Protein AF-A0A229T535-F1 (afdb_monomer_lite)

Radius of gyration: 26.12 Å; chains: 1; bounding box: 68×72×71 Å

pLDDT: mean 76.33, std 17.35, range [24.41, 96.81]

Sequence (521 aa):
MTQSADQSTEATRTDPVIQQTFRTLVSTPAFFALAHFDYGVGASFPPAKGAGPVAFRVVRGTLEFTAEGVVTKTPAGSRTAQDIPAGQTFTVTADDQLVVPGDVVHSARTAGDGPARILGLALFAGEPAQQFPPGITFEPLTLGPVTALPAAPATASVRRFTLAAGRHRTSEDAGGPRILHVESGTLTAKLRSGTGTVTRAADPLGRSDPLTAGQPAELSAGDGVLLQAGGVVEVEGDGATVLDAAVGGRSGRQADNVALVLGYADDVSGDAPGQLAARYFADSYLLHDAVWGEEVGLTGVAGLAKAGSTRFSGWSARIDDQAAQDDLVATRWALTFVHQGKEVGIPGITITRVREGKMAEGWEAPDVNELLRQTGAASAPGELDADGGDDVTATAGRFVYDLWSAGDLTVVDTLFAPDYTNHTPLAGQRPGRDGVRQFVARWRTAFPDVNVSVDLLVVDRGRAVVRWTSRGTHRGGLLGIPPSGRYLTLSGITVLAVRAGAIVESWQQWDIRPLLATGSH

Structure (mmCIF, N/CA/C/O backbone):
data_AF-A0A229T535-F1
#
_entry.id   AF-A0A229T535-F1
#
loop_
_atom_site.group_PDB
_atom_site.id
_atom_site.type_symbol
_atom_site.label_atom_id
_atom_site.label_alt_id
_atom_site.label_comp_id
_atom_site.label_asym_id
_atom_site.label_entity_id
_atom_site.label_seq_id
_atom_site.pdbx_PDB_ins_code
_atom_site.Cartn_x
_atom_site.Cartn_y
_atom_site.Cartn_z
_atom_site.occupancy
_atom_site.B_iso_or_equiv
_atom_site.auth_seq_id
_atom_site.auth_comp_id
_atom_site.auth_asym_id
_atom_site.auth_atom_id
_atom_site.pdbx_PDB_model_num
ATOM 1 N N . MET A 1 1 ? 8.897 -43.246 -5.581 1.00 30.52 1 MET A N 1
ATOM 2 C CA . MET A 1 1 ? 8.285 -42.989 -4.261 1.00 30.52 1 MET A CA 1
ATOM 3 C C . MET A 1 1 ? 8.280 -41.488 -4.043 1.00 30.52 1 MET A C 1
ATOM 5 O O . MET A 1 1 ? 9.315 -40.882 -4.271 1.00 30.52 1 MET A O 1
ATOM 9 N N . THR A 1 2 ? 7.109 -40.939 -3.709 1.00 28.81 2 THR A N 1
ATOM 10 C CA . THR A 1 2 ? 6.890 -39.597 -3.129 1.00 28.81 2 THR A CA 1
ATOM 11 C C . THR A 1 2 ? 7.662 -38.409 -3.725 1.00 28.81 2 THR A C 1
ATOM 13 O O . THR A 1 2 ? 8.668 -37.956 -3.190 1.00 28.81 2 THR A O 1
ATOM 16 N N . GLN A 1 3 ? 7.063 -37.795 -4.753 1.00 24.41 3 GLN A N 1
ATOM 17 C CA . GLN A 1 3 ? 6.972 -36.329 -4.777 1.00 24.41 3 GLN A CA 1
ATOM 18 C C . GLN A 1 3 ? 6.258 -35.874 -3.493 1.00 24.41 3 GLN A C 1
ATOM 20 O O . GLN A 1 3 ? 5.196 -36.416 -3.177 1.00 24.41 3 GLN A O 1
ATOM 25 N N . SER A 1 4 ? 6.785 -34.879 -2.780 1.00 26.08 4 SER A N 1
ATOM 26 C CA . SER A 1 4 ? 5.962 -34.059 -1.887 1.00 26.08 4 SER A CA 1
ATOM 27 C C . SER A 1 4 ? 5.341 -32.950 -2.730 1.00 26.08 4 SER A C 1
ATOM 29 O O . SER A 1 4 ? 6.039 -32.023 -3.140 1.00 26.08 4 SER A O 1
ATOM 31 N N . ALA A 1 5 ? 4.053 -33.081 -3.043 1.00 26.31 5 ALA A N 1
ATOM 32 C CA . ALA A 1 5 ? 3.311 -32.012 -3.694 1.00 26.31 5 ALA A CA 1
ATOM 33 C C . ALA A 1 5 ? 3.193 -30.826 -2.728 1.00 26.31 5 ALA A C 1
ATOM 35 O O . ALA A 1 5 ? 2.732 -31.003 -1.600 1.00 26.31 5 ALA A O 1
ATOM 36 N N . ASP A 1 6 ? 3.603 -29.646 -3.182 1.00 27.30 6 ASP A N 1
ATOM 37 C CA . ASP A 1 6 ? 3.345 -28.389 -2.490 1.00 27.30 6 ASP A CA 1
ATOM 38 C C . ASP A 1 6 ? 1.837 -28.106 -2.559 1.00 27.30 6 ASP A C 1
ATOM 40 O O . ASP A 1 6 ? 1.279 -27.920 -3.645 1.00 27.30 6 ASP A O 1
ATOM 44 N N . GLN A 1 7 ? 1.145 -28.212 -1.422 1.00 26.33 7 GLN A N 1
ATOM 45 C CA . GLN A 1 7 ? -0.311 -28.110 -1.375 1.00 26.33 7 GLN A CA 1
ATOM 46 C C . GLN A 1 7 ? -0.772 -26.732 -0.895 1.00 26.33 7 GLN A C 1
ATOM 48 O O . GLN A 1 7 ? -0.869 -26.461 0.299 1.00 26.33 7 GLN A O 1
ATOM 53 N N . SER A 1 8 ? -1.297 -25.983 -1.866 1.00 28.72 8 SER A N 1
ATOM 54 C CA . SER A 1 8 ? -2.437 -25.059 -1.762 1.00 28.72 8 SER A CA 1
ATOM 55 C C . SER A 1 8 ? -2.262 -23.683 -1.100 1.00 28.72 8 SER A C 1
ATOM 57 O O . SER A 1 8 ? -2.466 -23.506 0.099 1.00 28.72 8 SER A O 1
ATOM 59 N N . THR A 1 9 ? -2.137 -22.676 -1.969 1.00 37.41 9 THR A N 1
ATOM 60 C CA . THR A 1 9 ? -2.392 -21.247 -1.715 1.00 37.41 9 THR A CA 1
ATOM 61 C C . THR A 1 9 ? -3.496 -20.724 -2.653 1.00 37.41 9 THR A C 1
ATOM 63 O O . THR A 1 9 ? -3.265 -19.899 -3.525 1.00 37.41 9 THR A O 1
ATOM 66 N N . GLU A 1 10 ? -4.728 -21.211 -2.471 1.00 35.06 10 GLU A N 1
ATOM 67 C CA . GLU A 1 10 ? -5.957 -20.705 -3.118 1.00 35.06 10 GLU A CA 1
ATOM 68 C C . GLU A 1 10 ? -7.148 -20.888 -2.147 1.00 35.06 10 GLU A C 1
ATOM 70 O O . GLU A 1 10 ? -7.299 -21.963 -1.560 1.00 35.06 10 GLU A O 1
ATOM 75 N N . ALA A 1 11 ? -8.035 -19.914 -1.912 1.00 33.34 11 ALA A N 1
ATOM 76 C CA . ALA A 1 11 ? -8.028 -18.510 -2.327 1.00 33.34 11 ALA A CA 1
ATOM 77 C C . ALA A 1 11 ? -8.489 -17.624 -1.154 1.00 33.34 11 ALA A C 1
ATOM 79 O O . ALA A 1 11 ? -9.610 -17.759 -0.663 1.00 33.34 11 ALA A O 1
ATOM 80 N N . THR A 1 12 ? -7.626 -16.707 -0.713 1.00 44.31 12 THR A N 1
ATOM 81 C CA . THR A 1 12 ? -7.917 -15.758 0.372 1.00 44.31 12 THR A CA 1
ATOM 82 C C . THR A 1 12 ? -8.429 -14.458 -0.236 1.00 44.31 12 THR A C 1
ATOM 84 O O . THR A 1 12 ? -7.637 -13.552 -0.494 1.00 44.31 12 THR A O 1
ATOM 87 N N . ARG A 1 13 ? -9.744 -14.343 -0.474 1.00 43.00 13 ARG A N 1
ATOM 88 C CA . ARG A 1 13 ? -10.327 -13.072 -0.938 1.00 43.00 13 ARG A CA 1
ATOM 89 C C . ARG A 1 13 ? -9.991 -11.983 0.079 1.00 43.00 13 ARG A C 1
ATOM 91 O O . ARG A 1 13 ? -10.455 -12.070 1.213 1.00 43.00 13 ARG A O 1
ATOM 98 N N . THR A 1 14 ? -9.195 -10.994 -0.326 1.00 45.06 14 THR A N 1
ATOM 99 C CA . THR A 1 14 ? -8.738 -9.909 0.548 1.00 45.06 14 THR A CA 1
ATOM 100 C C . THR A 1 14 ? -9.264 -8.572 0.034 1.00 45.06 14 THR A C 1
ATOM 102 O O . THR A 1 14 ? -8.675 -7.966 -0.857 1.00 45.06 14 THR A O 1
ATOM 105 N N . ASP A 1 15 ? -10.364 -8.090 0.611 1.00 49.81 15 ASP A N 1
ATOM 106 C CA . ASP A 1 15 ? -10.938 -6.792 0.252 1.00 49.81 15 ASP A CA 1
ATOM 107 C C . ASP A 1 15 ? -10.268 -5.690 1.111 1.00 49.81 15 ASP A C 1
ATOM 109 O O . ASP A 1 15 ? -10.336 -5.753 2.347 1.00 49.81 15 ASP A O 1
ATOM 113 N N . PRO A 1 16 ? -9.612 -4.667 0.523 1.00 54.41 16 PRO A N 1
ATOM 114 C CA . PRO A 1 16 ? -9.074 -3.546 1.289 1.00 54.41 16 PRO A CA 1
ATOM 115 C C . PRO A 1 16 ? -10.218 -2.716 1.886 1.00 54.41 16 PRO A C 1
ATOM 117 O O . PRO A 1 16 ? -11.175 -2.337 1.205 1.00 54.41 16 PRO A O 1
ATOM 120 N N . VAL A 1 17 ? -10.119 -2.429 3.184 1.00 59.28 17 VAL A N 1
ATOM 121 C CA . VAL A 1 17 ? -11.136 -1.693 3.942 1.00 59.28 17 VAL A CA 1
ATOM 122 C C . VAL A 1 17 ? -10.667 -0.273 4.242 1.00 59.28 17 VAL A C 1
ATOM 124 O O . VAL A 1 17 ? -11.423 0.664 4.004 1.00 59.28 17 VAL A O 1
ATOM 127 N N . ILE A 1 18 ? -9.419 -0.114 4.691 1.00 69.25 18 ILE A N 1
ATOM 128 C CA . ILE A 1 18 ? -8.726 1.168 4.890 1.00 69.25 18 ILE A CA 1
ATOM 129 C C . ILE A 1 18 ? -7.273 0.998 4.427 1.00 69.25 18 ILE A C 1
ATOM 131 O O . ILE A 1 18 ? -6.662 -0.030 4.718 1.00 69.25 18 ILE A O 1
ATOM 135 N N . GLN A 1 19 ? -6.696 1.990 3.749 1.00 67.75 19 GLN A N 1
ATOM 136 C CA . GLN A 1 19 ? -5.248 2.066 3.511 1.00 67.75 19 GLN A CA 1
ATOM 137 C C . GLN A 1 19 ? -4.822 3.534 3.466 1.00 67.75 19 GLN A C 1
ATOM 139 O O . GLN A 1 19 ? -5.180 4.247 2.538 1.00 67.75 19 GLN A O 1
ATOM 144 N N . GLN A 1 20 ? -4.110 3.995 4.494 1.00 66.81 20 GLN A N 1
ATOM 145 C CA . GLN A 1 20 ? -3.863 5.415 4.745 1.00 66.81 20 GLN A CA 1
ATOM 146 C C . GLN A 1 20 ? -2.521 5.655 5.443 1.00 66.81 20 GLN A C 1
ATOM 148 O O . GLN A 1 20 ? -2.068 4.824 6.226 1.00 66.81 20 GLN A O 1
ATOM 153 N N . THR A 1 21 ? -1.898 6.814 5.219 1.00 69.69 21 THR A N 1
ATOM 154 C CA . THR A 1 21 ? -0.594 7.148 5.818 1.00 69.69 21 THR A CA 1
ATOM 155 C C . THR A 1 21 ? -0.729 8.156 6.956 1.00 69.69 21 THR A C 1
ATOM 157 O O . THR A 1 21 ? -1.101 9.309 6.749 1.00 69.69 21 THR A O 1
ATOM 160 N N . PHE A 1 22 ? -0.338 7.751 8.162 1.00 73.44 22 PHE A N 1
ATOM 161 C CA . PHE A 1 22 ? -0.140 8.642 9.298 1.00 73.44 22 PHE A CA 1
ATOM 162 C C . PHE A 1 22 ? 1.233 9.321 9.194 1.00 73.44 22 PHE A C 1
ATOM 164 O O . PHE A 1 22 ? 2.276 8.677 9.321 1.00 73.44 22 PHE A O 1
ATOM 171 N N . ARG A 1 23 ? 1.233 10.642 8.967 1.00 71.50 23 ARG A N 1
ATOM 172 C CA . ARG A 1 23 ? 2.452 11.478 8.935 1.00 71.50 23 ARG A CA 1
ATOM 173 C C . ARG A 1 23 ? 2.985 11.817 10.332 1.00 71.50 23 ARG A C 1
ATOM 175 O O . ARG A 1 23 ? 4.162 12.128 10.474 1.00 71.50 23 ARG A O 1
ATOM 182 N N . THR A 1 24 ? 2.134 11.736 11.352 1.00 75.38 24 THR A N 1
ATOM 183 C CA . THR A 1 24 ? 2.462 11.920 12.771 1.00 75.38 24 THR A CA 1
ATOM 184 C C . THR A 1 24 ? 1.787 10.822 13.593 1.00 75.38 24 THR A C 1
ATOM 186 O O . THR A 1 24 ? 0.734 10.310 13.214 1.00 75.38 24 THR A O 1
ATOM 189 N N . LEU A 1 25 ? 2.403 10.441 14.712 1.00 81.69 25 LEU A N 1
ATOM 190 C CA . LEU A 1 25 ? 1.907 9.420 15.638 1.00 81.69 25 LEU A CA 1
ATOM 191 C C . LEU A 1 25 ? 1.935 9.964 17.072 1.00 81.69 25 LEU A C 1
ATOM 193 O O . LEU A 1 25 ? 2.677 10.898 17.375 1.00 81.69 25 LEU A O 1
ATOM 197 N N . VAL A 1 26 ? 1.131 9.371 17.955 1.00 84.62 26 VAL A N 1
ATOM 198 C CA . VAL A 1 26 ? 1.205 9.629 19.402 1.00 84.62 26 VAL A CA 1
ATOM 199 C C . VAL A 1 26 ? 2.475 9.020 20.005 1.00 84.62 26 VAL A C 1
ATOM 201 O O . VAL A 1 26 ? 3.033 8.062 19.473 1.00 84.62 26 VAL A O 1
ATOM 204 N N . SER A 1 27 ? 2.928 9.559 21.137 1.00 83.75 27 SER A N 1
ATOM 205 C CA . SER A 1 27 ? 3.996 8.955 21.941 1.00 83.75 27 SER A CA 1
ATOM 206 C C . SER A 1 27 ? 3.553 7.629 22.564 1.00 83.75 27 SER A C 1
ATOM 208 O O . SER A 1 27 ? 2.393 7.486 22.940 1.00 83.75 27 SER A O 1
ATOM 210 N N . THR A 1 28 ? 4.487 6.697 22.748 1.00 82.75 28 THR A N 1
ATOM 211 C CA . THR A 1 28 ? 4.262 5.439 23.476 1.00 82.75 28 THR A CA 1
ATOM 212 C C . THR A 1 28 ? 4.407 5.614 25.000 1.00 82.75 28 THR A C 1
ATOM 214 O O . THR A 1 28 ? 5.223 6.432 25.431 1.00 82.75 28 THR A O 1
ATOM 217 N N . PRO A 1 29 ? 3.701 4.824 25.836 1.00 84.94 29 PRO A N 1
ATOM 218 C CA . PRO A 1 29 ? 2.694 3.829 25.462 1.00 84.94 29 PRO A CA 1
ATOM 219 C C . PRO A 1 29 ? 1.444 4.491 24.875 1.00 84.94 29 PRO A C 1
ATOM 221 O O . PRO A 1 29 ? 1.099 5.613 25.231 1.00 84.94 29 PRO A O 1
ATOM 224 N N . ALA A 1 30 ? 0.787 3.781 23.969 1.00 90.88 30 ALA A N 1
ATOM 225 C CA . ALA A 1 30 ? -0.413 4.239 23.283 1.00 90.88 30 ALA A CA 1
ATOM 226 C C . ALA A 1 30 ? -1.523 3.185 23.407 1.00 90.88 30 ALA A C 1
ATOM 228 O O . ALA A 1 30 ? -1.327 2.119 23.990 1.00 90.88 30 ALA A O 1
ATOM 229 N N . PHE A 1 31 ? -2.688 3.470 22.845 1.00 91.56 31 PHE A N 1
ATOM 230 C CA . PHE A 1 31 ? -3.805 2.542 22.724 1.00 91.56 31 PHE A CA 1
ATOM 231 C C . PHE A 1 31 ? -4.159 2.393 21.248 1.00 91.56 31 PHE A C 1
ATOM 233 O O . PHE A 1 31 ? -4.287 3.395 20.545 1.00 91.56 31 PHE A O 1
ATOM 240 N N . PHE A 1 32 ? -4.302 1.160 20.774 1.00 93.00 32 PHE A N 1
ATOM 241 C CA . PHE A 1 32 ? -4.680 0.858 19.396 1.00 93.00 32 PHE A CA 1
ATOM 242 C C . PHE A 1 32 ? -6.095 0.294 19.386 1.00 93.00 32 PHE A C 1
ATOM 244 O O . PHE A 1 32 ? -6.394 -0.612 20.164 1.00 93.00 32 PHE A O 1
ATOM 251 N N . ALA A 1 33 ? -6.971 0.855 18.552 1.00 92.38 33 ALA A N 1
ATOM 252 C CA . ALA A 1 33 ? -8.387 0.515 18.546 1.00 92.38 33 ALA A CA 1
ATOM 253 C C . ALA A 1 33 ? -8.951 0.394 17.129 1.00 92.38 33 ALA A C 1
ATOM 255 O O . ALA A 1 33 ? -8.820 1.313 16.319 1.00 92.38 33 ALA A O 1
ATOM 256 N N . LEU A 1 34 ? -9.639 -0.719 16.877 1.00 93.69 34 LEU A N 1
ATOM 257 C CA . LEU A 1 34 ? -10.534 -0.928 15.746 1.00 93.69 34 LEU A CA 1
ATOM 258 C C . LEU A 1 34 ? -11.974 -0.943 16.284 1.00 93.69 34 LEU A C 1
ATOM 260 O O . LEU A 1 34 ? -12.295 -1.719 17.187 1.00 93.69 34 LEU A O 1
ATOM 264 N N . ALA A 1 35 ? -12.838 -0.076 15.760 1.00 93.06 35 ALA A N 1
ATOM 265 C CA . ALA A 1 35 ? -14.200 0.090 16.267 1.00 93.06 35 ALA A CA 1
ATOM 266 C C . ALA A 1 35 ? -15.161 0.632 15.207 1.00 93.06 35 ALA A C 1
ATOM 268 O O . ALA A 1 35 ? -14.760 1.365 14.300 1.00 93.06 35 ALA A O 1
ATOM 269 N N . HIS A 1 36 ? -16.447 0.338 15.364 1.00 93.75 36 HIS A N 1
ATOM 270 C CA . HIS A 1 36 ? -17.497 1.044 14.645 1.00 93.75 36 HIS A CA 1
ATOM 271 C C . HIS A 1 36 ? -18.005 2.247 15.446 1.00 93.75 36 HIS A C 1
ATOM 273 O O . HIS A 1 36 ? -18.045 2.227 16.676 1.00 93.75 36 HIS A O 1
ATOM 279 N N . PHE A 1 37 ? -18.438 3.285 14.734 1.00 93.69 37 PHE A N 1
ATOM 280 C CA . PHE A 1 37 ? -19.237 4.365 15.305 1.00 93.69 37 PHE A CA 1
ATOM 281 C C . PHE A 1 37 ? -20.507 4.519 14.474 1.00 93.69 37 PHE A C 1
ATOM 283 O O . PHE A 1 37 ? -20.425 4.785 13.271 1.00 93.69 37 PHE A O 1
ATOM 290 N N . ASP A 1 38 ? -21.668 4.386 15.109 1.00 95.56 38 ASP A N 1
ATOM 291 C CA . ASP A 1 38 ? -22.961 4.696 14.499 1.00 95.56 38 ASP A CA 1
ATOM 292 C C . ASP A 1 38 ? -23.423 6.084 14.930 1.00 95.56 38 ASP A C 1
ATOM 294 O O . ASP A 1 38 ? -23.377 6.442 16.105 1.00 95.56 38 ASP A O 1
ATOM 298 N N . TYR A 1 39 ? -23.892 6.845 13.949 1.00 96.62 39 TYR A N 1
ATOM 299 C CA . TYR A 1 39 ? -24.456 8.175 14.089 1.00 96.62 39 TYR A CA 1
ATOM 300 C C . TYR A 1 39 ? -25.943 8.093 13.728 1.00 96.62 39 TYR A C 1
ATOM 302 O O . TYR A 1 39 ? -26.305 7.826 12.578 1.00 96.62 39 TYR A O 1
ATOM 310 N N . GLY A 1 40 ? -26.815 8.312 14.710 1.00 96.62 40 GLY A N 1
ATOM 311 C CA . GLY A 1 40 ? -28.258 8.442 14.509 1.00 96.62 40 GLY A CA 1
ATOM 312 C C . GLY A 1 40 ? -28.624 9.683 13.689 1.00 96.62 40 GLY A C 1
ATOM 313 O O . GLY A 1 40 ? -27.820 10.596 13.528 1.00 96.62 40 GLY A O 1
ATOM 314 N N . VAL A 1 41 ? -29.855 9.739 13.176 1.00 95.00 41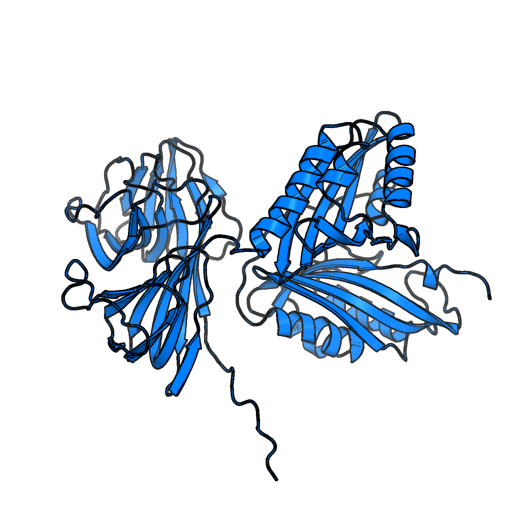 VAL A N 1
ATOM 315 C CA . VAL A 1 41 ? -30.328 10.883 12.374 1.00 95.00 41 VAL A CA 1
ATOM 316 C C . VAL A 1 41 ? -30.251 12.176 13.194 1.00 95.00 41 VAL A C 1
ATOM 318 O O . VAL A 1 41 ? -30.826 12.267 14.277 1.00 95.00 41 VAL A O 1
ATOM 321 N N . GLY A 1 42 ? -29.534 13.172 12.675 1.00 92.75 42 GLY A N 1
ATOM 322 C CA . GLY A 1 42 ? -29.286 14.451 13.345 1.00 92.75 42 GLY A CA 1
ATOM 323 C C . GLY A 1 42 ? -28.165 14.426 14.391 1.00 92.75 42 GLY A C 1
ATOM 324 O O . GLY A 1 42 ? -27.910 15.461 15.007 1.00 92.75 42 GLY A O 1
ATOM 325 N N . ALA A 1 43 ? -27.486 13.292 14.599 1.00 95.88 43 ALA A N 1
ATOM 326 C CA . ALA A 1 43 ? -26.377 13.194 15.542 1.00 95.88 43 ALA A CA 1
ATOM 327 C C . ALA A 1 43 ? -25.186 14.055 15.096 1.00 95.88 43 ALA A C 1
ATOM 329 O O . ALA A 1 43 ? -24.874 14.159 13.904 1.00 95.88 43 ALA A O 1
ATOM 330 N N . SER A 1 44 ? -24.512 14.663 16.074 1.00 94.44 44 SER A N 1
ATOM 331 C CA . SER A 1 44 ? -23.387 15.571 15.856 1.00 94.44 44 SER A CA 1
ATOM 332 C C . SER A 1 44 ? -22.295 15.337 16.895 1.00 94.44 44 SER A C 1
ATOM 334 O O . SER A 1 44 ? -22.539 15.389 18.102 1.00 94.44 44 SER A O 1
ATOM 336 N N . PHE A 1 45 ? -21.086 15.093 16.407 1.00 92.50 45 PHE A N 1
ATOM 337 C CA . PHE A 1 45 ? -19.851 15.127 17.164 1.00 92.50 45 PHE A CA 1
ATOM 338 C C . PHE A 1 45 ? -19.333 16.576 17.157 1.00 92.50 45 PHE A C 1
ATOM 340 O O . PHE A 1 45 ? -19.042 17.108 16.079 1.00 92.50 45 PHE A O 1
ATOM 347 N N . PRO A 1 46 ? -19.265 17.251 18.320 1.00 93.19 46 PRO A N 1
ATOM 348 C CA . PRO A 1 46 ? -18.871 18.654 18.393 1.00 93.19 46 PRO A CA 1
ATOM 349 C C . PRO A 1 46 ? -17.383 18.833 18.046 1.00 93.19 46 PRO A C 1
ATOM 351 O O . PRO A 1 46 ? -16.633 17.859 18.109 1.00 93.19 46 PRO A O 1
ATOM 354 N N . PRO A 1 47 ? -16.932 20.064 17.731 1.00 93.25 47 PRO A N 1
ATOM 355 C CA . PRO A 1 47 ? -15.516 20.356 17.530 1.00 93.25 47 PRO A CA 1
ATOM 356 C C . PRO A 1 47 ? -14.677 19.899 18.725 1.00 93.25 47 PRO A C 1
ATOM 358 O O . PRO A 1 47 ? -14.797 20.439 19.827 1.00 93.25 47 PRO A O 1
ATOM 361 N N . ALA A 1 48 ? -13.835 18.893 18.507 1.00 87.38 48 ALA A N 1
ATOM 362 C CA . ALA A 1 48 ? -12.930 18.363 19.513 1.00 87.38 48 ALA A CA 1
ATOM 363 C C . ALA A 1 48 ? -11.582 18.004 18.887 1.00 87.38 48 ALA A C 1
ATOM 365 O O . ALA A 1 48 ? -11.491 17.598 17.727 1.00 87.38 48 ALA A O 1
ATOM 366 N N . LYS A 1 49 ? -10.519 18.142 19.679 1.00 83.94 49 LYS A N 1
ATOM 367 C CA . LYS A 1 49 ? -9.198 17.620 19.331 1.00 83.94 49 LYS A CA 1
ATOM 368 C C . LYS A 1 49 ? -9.197 16.104 19.534 1.00 83.94 49 LYS A C 1
ATOM 370 O O . LYS A 1 49 ? -9.647 15.634 20.578 1.00 83.94 49 LYS A O 1
ATOM 375 N N . GLY A 1 50 ? -8.686 15.352 18.561 1.00 73.56 50 GLY A N 1
ATOM 376 C CA . GLY A 1 50 ? -8.510 13.906 18.706 1.00 73.56 50 GLY A CA 1
ATOM 377 C C . GLY A 1 50 ? -7.557 13.545 19.855 1.00 73.56 50 GLY A C 1
ATOM 378 O O . GLY A 1 50 ? -6.671 14.317 20.217 1.00 73.56 50 GLY A O 1
ATOM 379 N N . ALA A 1 51 ? -7.704 12.340 20.413 1.00 75.31 51 ALA A N 1
ATOM 380 C CA . ALA A 1 51 ? -6.737 11.780 21.370 1.00 75.31 51 ALA A CA 1
ATOM 381 C C . ALA A 1 51 ? -5.492 11.162 20.684 1.00 75.31 51 ALA A C 1
ATOM 383 O O . ALA A 1 51 ? -4.625 10.593 21.351 1.00 75.31 51 ALA A O 1
ATOM 384 N N . GLY A 1 52 ? -5.422 11.268 19.355 1.00 85.12 52 GLY A N 1
ATOM 385 C CA . GLY A 1 52 ? -4.376 10.778 18.462 1.00 85.12 52 GLY A CA 1
ATOM 386 C C . GLY A 1 52 ? -4.934 10.575 17.040 1.00 85.12 52 GLY A C 1
ATOM 387 O O . GLY A 1 52 ? -6.100 10.910 16.807 1.00 85.12 52 GLY A O 1
ATOM 388 N N . PRO A 1 53 ? -4.115 10.138 16.064 1.00 88.75 53 PRO A N 1
ATOM 389 C CA . PRO A 1 53 ? -4.526 10.064 14.665 1.00 88.75 53 PRO A CA 1
ATOM 390 C C . PRO A 1 53 ? -5.564 8.961 14.428 1.00 88.75 53 PRO A C 1
ATOM 392 O O . PRO A 1 53 ? -5.502 7.877 15.017 1.00 88.75 53 PRO A O 1
ATOM 395 N N . VAL A 1 54 ? -6.501 9.241 13.522 1.00 91.00 54 VAL A N 1
ATOM 396 C CA . VAL A 1 54 ? -7.598 8.339 13.151 1.00 91.00 54 VAL A CA 1
ATOM 397 C C . VAL A 1 54 ? -7.645 8.193 11.634 1.00 91.00 54 VAL A C 1
ATOM 399 O O . VAL A 1 54 ? -7.590 9.187 10.913 1.00 91.00 54 VAL A O 1
ATOM 402 N N . ALA A 1 55 ? -7.794 6.962 11.151 1.00 90.00 55 ALA A N 1
ATOM 403 C CA . ALA A 1 55 ? -8.240 6.671 9.794 1.00 90.00 55 ALA A CA 1
ATOM 404 C C . ALA A 1 55 ? -9.595 5.959 9.869 1.00 90.00 55 ALA A C 1
ATOM 406 O O . ALA A 1 55 ? -9.746 5.019 10.646 1.00 90.00 55 ALA A O 1
ATOM 407 N N . PHE A 1 56 ? -10.584 6.363 9.076 1.00 92.75 56 PHE A N 1
ATOM 408 C CA . PHE A 1 56 ? -11.871 5.664 9.021 1.00 92.75 56 PHE A CA 1
ATOM 409 C C . PHE A 1 56 ? -12.393 5.512 7.596 1.00 92.75 56 PHE A C 1
ATOM 411 O O . PHE A 1 56 ? -12.069 6.318 6.729 1.00 92.75 56 PHE A O 1
ATOM 418 N N . ARG A 1 57 ? -13.239 4.499 7.375 1.00 92.75 57 ARG A N 1
ATOM 419 C CA . ARG A 1 57 ? -14.091 4.350 6.183 1.00 92.75 57 ARG A CA 1
ATOM 420 C C . ARG A 1 57 ? -15.550 4.522 6.573 1.00 92.75 57 ARG A C 1
ATOM 422 O O . ARG A 1 57 ? -15.986 3.970 7.585 1.00 92.75 57 ARG A O 1
ATOM 429 N N . VAL A 1 58 ? -16.326 5.230 5.759 1.00 93.69 58 VAL A N 1
ATOM 430 C CA . VAL A 1 58 ? -17.785 5.261 5.911 1.00 93.69 58 VAL A CA 1
ATOM 431 C C . VAL A 1 58 ? -18.366 3.945 5.399 1.00 93.69 58 VAL A C 1
ATOM 433 O O . VAL A 1 58 ? -18.234 3.609 4.229 1.00 93.69 58 VAL A O 1
ATOM 436 N N . VAL A 1 59 ? -19.017 3.188 6.278 1.00 93.25 59 VAL A N 1
ATOM 437 C CA . VAL A 1 59 ? -19.663 1.905 5.950 1.00 93.25 59 VAL A CA 1
ATOM 438 C C . VAL A 1 59 ? -21.025 2.138 5.295 1.00 93.25 59 VAL A C 1
ATOM 440 O O . VAL A 1 59 ? -21.424 1.397 4.402 1.00 93.25 59 VAL A O 1
ATOM 443 N N . ARG A 1 60 ? -21.762 3.161 5.746 1.00 94.56 60 ARG A N 1
ATOM 444 C CA . ARG A 1 60 ? -23.071 3.558 5.198 1.00 94.56 60 ARG A CA 1
ATOM 445 C C . ARG A 1 60 ? -23.429 4.987 5.598 1.00 94.56 60 ARG A C 1
ATOM 447 O O . ARG A 1 60 ? -22.973 5.467 6.636 1.00 94.56 60 ARG A O 1
ATOM 454 N N . GLY A 1 61 ? -24.333 5.599 4.838 1.00 94.56 61 GLY A N 1
ATOM 455 C CA . GLY A 1 61 ? -24.834 6.949 5.098 1.00 94.56 61 GLY A CA 1
ATOM 456 C C . GLY A 1 61 ? -23.833 8.038 4.718 1.00 94.56 61 GLY A C 1
ATOM 457 O O . GLY A 1 61 ? -22.909 7.802 3.935 1.00 94.56 61 GLY A O 1
ATOM 458 N N . THR A 1 62 ? -24.050 9.232 5.267 1.00 95.62 62 THR A N 1
ATOM 459 C CA . THR A 1 62 ? -23.320 10.444 4.889 1.00 95.62 62 THR A CA 1
ATOM 460 C C . THR A 1 62 ? -23.046 11.315 6.111 1.00 95.62 62 THR A C 1
ATOM 462 O O . THR A 1 62 ? -23.940 11.544 6.929 1.00 95.62 62 THR A O 1
ATOM 465 N N . LEU A 1 63 ? -21.825 11.839 6.210 1.00 96.75 63 LEU A N 1
ATOM 466 C CA . LEU A 1 63 ? -21.410 12.815 7.213 1.00 96.75 63 LEU A CA 1
ATOM 467 C C . LEU A 1 63 ? -21.031 14.146 6.543 1.00 96.75 63 LEU A C 1
ATOM 469 O O . LEU A 1 63 ? -20.355 14.159 5.518 1.00 96.75 63 LEU A O 1
ATOM 473 N N . GLU A 1 64 ? -21.432 15.267 7.134 1.00 96.81 64 GLU A N 1
ATOM 474 C CA . GLU A 1 64 ? -20.751 16.556 6.965 1.00 96.81 64 GLU A CA 1
ATOM 475 C C . GLU A 1 64 ? -19.605 16.611 7.976 1.00 96.81 64 GLU A C 1
ATOM 477 O O . GLU A 1 64 ? -19.820 16.355 9.162 1.00 96.81 64 GLU A O 1
ATOM 482 N N . PHE A 1 65 ? -18.402 16.935 7.510 1.00 96.50 65 PHE A N 1
ATOM 483 C CA . PHE A 1 65 ? -17.179 16.979 8.303 1.00 96.50 65 PHE A CA 1
ATOM 484 C C . PHE A 1 65 ? -16.509 18.349 8.168 1.00 96.50 65 PHE A C 1
ATOM 486 O O . PHE A 1 65 ? -16.463 18.912 7.072 1.00 96.50 65 PHE A O 1
ATOM 493 N N . THR A 1 66 ? -15.965 18.868 9.267 1.00 96.19 66 THR A N 1
ATOM 494 C CA . THR A 1 66 ? -15.220 20.135 9.307 1.00 96.19 66 THR A CA 1
ATOM 495 C C . THR A 1 66 ? -13.966 19.945 10.154 1.00 96.19 66 THR A C 1
ATOM 497 O O . THR A 1 66 ? -14.035 19.344 11.224 1.00 96.19 66 THR A O 1
ATOM 500 N N . ALA A 1 67 ? -12.824 20.469 9.705 1.00 95.19 67 ALA A N 1
ATOM 501 C CA . ALA A 1 67 ? -11.551 20.384 10.424 1.00 95.19 67 ALA A CA 1
ATOM 502 C C . ALA A 1 67 ? -10.828 21.737 10.466 1.00 95.19 67 ALA A C 1
ATOM 504 O O . ALA A 1 67 ? -10.839 22.478 9.487 1.00 95.19 67 ALA A O 1
ATOM 505 N N . GLU A 1 68 ? -10.157 22.049 11.574 1.00 95.00 68 GLU A N 1
ATOM 506 C CA . GLU A 1 68 ? -9.335 23.265 11.739 1.00 95.00 68 GLU A CA 1
ATOM 507 C C . GLU A 1 68 ? -7.896 23.098 11.207 1.00 95.00 68 GLU A C 1
ATOM 509 O O . GLU A 1 68 ? -7.093 24.026 11.257 1.00 95.00 68 GLU A O 1
ATOM 514 N N . GLY A 1 69 ? -7.571 21.922 10.669 1.00 90.06 69 GLY A N 1
ATOM 515 C CA . GLY A 1 69 ? -6.296 21.589 10.036 1.00 90.06 69 GLY A CA 1
ATOM 516 C C . GLY A 1 69 ? -6.509 20.802 8.744 1.00 90.06 69 GLY A C 1
ATOM 517 O O . GLY A 1 69 ? -7.643 20.494 8.380 1.00 90.06 69 GLY A O 1
ATOM 518 N N . VAL A 1 70 ? -5.418 20.481 8.046 1.00 87.50 70 VAL A N 1
ATOM 519 C CA . VAL A 1 70 ? -5.481 19.653 6.832 1.00 87.50 70 VAL A CA 1
ATOM 520 C C . VAL A 1 70 ? -5.854 18.218 7.208 1.00 87.50 70 VAL A C 1
ATOM 522 O O . VAL A 1 70 ? -5.259 17.633 8.114 1.00 87.50 70 VAL A O 1
ATOM 525 N N . VAL A 1 71 ? -6.828 17.654 6.497 1.00 91.00 71 VAL A N 1
ATOM 526 C CA . VAL A 1 71 ? -7.254 16.251 6.615 1.00 91.00 71 VAL A CA 1
ATOM 527 C C . VAL A 1 71 ? -7.246 15.608 5.236 1.00 91.00 71 VAL A C 1
ATOM 529 O O . VAL A 1 71 ? -7.588 16.261 4.254 1.00 91.00 71 VAL A O 1
ATOM 532 N N . THR A 1 72 ? -6.873 14.336 5.141 1.00 87.00 72 THR A N 1
ATOM 533 C CA . THR A 1 72 ? -6.732 13.667 3.841 1.00 87.00 72 THR A CA 1
ATOM 534 C C . THR A 1 72 ? -7.939 12.767 3.587 1.00 87.00 72 THR A C 1
ATOM 536 O O . THR A 1 72 ? -8.173 11.817 4.333 1.00 87.00 72 THR A O 1
ATOM 539 N N . LYS A 1 73 ? -8.717 13.051 2.537 1.00 89.06 73 LYS A N 1
ATOM 540 C CA . LYS A 1 73 ? -9.888 12.268 2.116 1.00 89.06 73 LYS A CA 1
ATOM 541 C C . LYS A 1 73 ? -9.559 11.426 0.883 1.00 89.06 73 LYS A C 1
ATOM 543 O O . LYS A 1 73 ? -9.170 11.979 -0.139 1.00 89.06 73 LYS A O 1
ATOM 548 N N . THR A 1 74 ? -9.825 10.125 0.908 1.00 81.50 74 THR A N 1
ATOM 549 C CA . THR A 1 74 ? -9.824 9.281 -0.302 1.00 81.50 74 THR A CA 1
ATOM 550 C C . THR A 1 74 ? -11.272 8.967 -0.685 1.00 81.50 74 THR A C 1
ATOM 552 O O . THR A 1 74 ? -11.937 8.250 0.062 1.00 81.50 74 THR A O 1
ATOM 555 N N . PRO A 1 75 ? -11.805 9.506 -1.800 1.00 85.12 75 PRO A N 1
ATOM 556 C 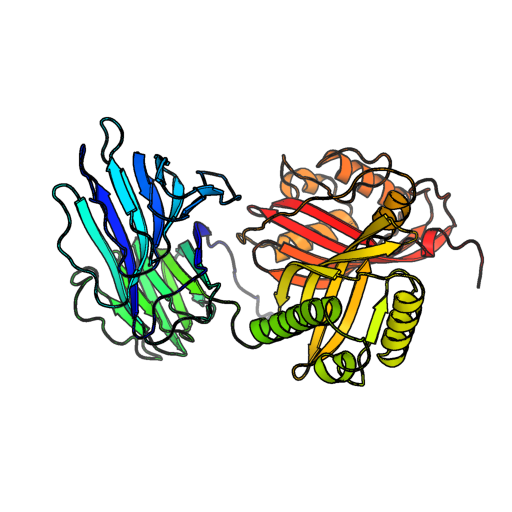CA . PRO A 1 75 ? -13.177 9.224 -2.218 1.00 85.12 75 PRO A CA 1
ATOM 557 C C . PRO A 1 75 ? -13.439 7.742 -2.526 1.00 85.12 75 PRO A C 1
ATOM 559 O O . PRO A 1 75 ? -12.529 7.015 -2.922 1.00 85.12 75 PRO A O 1
ATOM 562 N N . ALA A 1 76 ? -14.695 7.312 -2.420 1.00 82.12 76 ALA A N 1
ATOM 563 C CA . ALA A 1 76 ? -15.147 5.973 -2.784 1.00 82.12 76 ALA A CA 1
ATOM 564 C C . ALA A 1 76 ? -14.684 5.572 -4.199 1.00 82.12 76 ALA A C 1
ATOM 566 O O . ALA A 1 76 ? -14.962 6.258 -5.184 1.00 82.12 76 ALA A O 1
ATOM 567 N N . GLY A 1 77 ? -13.953 4.459 -4.304 1.00 70.38 77 GLY A N 1
ATOM 568 C CA . GLY A 1 77 ? -13.381 3.973 -5.568 1.00 70.38 77 GLY A CA 1
ATOM 569 C C . GLY A 1 77 ? -12.185 4.775 -6.109 1.00 70.38 77 GLY A C 1
ATOM 570 O O . GLY A 1 77 ? -11.603 4.365 -7.113 1.00 70.38 77 GLY A O 1
ATOM 571 N N . SER A 1 78 ? -11.785 5.872 -5.457 1.00 62.97 78 SER A N 1
ATOM 572 C CA . SER A 1 78 ? -10.546 6.599 -5.752 1.00 62.97 78 SER A CA 1
ATOM 573 C C . SER A 1 78 ? -9.344 5.920 -5.095 1.00 62.97 78 SER A C 1
ATOM 575 O O . SER A 1 78 ? -9.448 5.361 -4.005 1.00 62.97 78 SER A O 1
ATOM 577 N N . ARG A 1 79 ? -8.182 6.033 -5.744 1.00 50.34 79 ARG A N 1
ATOM 578 C CA . ARG A 1 79 ? -6.865 5.735 -5.153 1.00 50.34 79 ARG A CA 1
ATOM 579 C C . ARG A 1 79 ? -6.159 6.995 -4.671 1.00 50.34 79 ARG A C 1
ATOM 581 O O . ARG A 1 79 ? -5.487 6.981 -3.648 1.00 50.34 79 ARG A O 1
ATOM 588 N N . THR A 1 80 ? -6.373 8.104 -5.375 1.00 53.50 80 THR A N 1
ATOM 589 C CA . THR A 1 80 ? -5.811 9.402 -5.020 1.00 53.50 80 THR A CA 1
ATOM 590 C C . THR A 1 80 ? -6.494 9.927 -3.765 1.00 53.50 80 THR A C 1
ATOM 592 O O . THR A 1 80 ? -7.707 10.177 -3.751 1.00 53.50 80 THR A O 1
ATOM 595 N N . ALA A 1 81 ? -5.693 10.081 -2.719 1.00 68.75 81 ALA A N 1
ATOM 596 C CA . ALA A 1 81 ? -6.053 10.778 -1.501 1.00 68.75 81 ALA A CA 1
ATOM 597 C C . ALA A 1 81 ? -5.933 12.297 -1.737 1.00 68.75 81 ALA A C 1
ATOM 599 O O . ALA A 1 81 ? -5.018 12.760 -2.414 1.00 68.75 81 ALA A O 1
ATOM 600 N N . GLN A 1 82 ? -6.884 13.072 -1.226 1.00 81.31 82 GLN A N 1
ATOM 601 C CA . GLN A 1 82 ? -7.014 14.509 -1.452 1.00 81.31 82 GLN A CA 1
ATOM 602 C C . GLN A 1 82 ? -6.890 15.234 -0.117 1.00 81.31 82 GLN A C 1
ATOM 604 O O . GLN A 1 82 ? -7.695 15.008 0.788 1.00 81.31 82 GLN A O 1
ATOM 609 N N . ASP A 1 83 ? -5.903 16.115 0.007 1.00 86.06 83 ASP A N 1
ATOM 610 C CA . ASP A 1 83 ? -5.785 16.986 1.173 1.00 86.06 83 ASP A CA 1
ATOM 611 C C . ASP A 1 83 ? -6.875 18.064 1.121 1.00 86.06 83 ASP A C 1
ATOM 613 O O . ASP A 1 83 ? -6.903 18.914 0.229 1.00 86.06 83 ASP A O 1
ATOM 617 N N . ILE A 1 84 ? -7.785 18.020 2.092 1.00 91.00 84 ILE A N 1
ATOM 618 C CA . ILE A 1 84 ? -8.824 19.022 2.295 1.00 91.00 84 ILE A CA 1
ATOM 619 C C . ILE A 1 84 ? -8.250 20.130 3.192 1.00 91.00 84 ILE A C 1
ATOM 621 O O . ILE A 1 84 ? -7.824 19.839 4.316 1.00 91.00 84 ILE A O 1
ATOM 625 N N . PRO A 1 85 ? -8.219 21.398 2.736 1.00 90.44 85 PRO A N 1
ATOM 626 C CA . PRO A 1 85 ? -7.691 22.502 3.529 1.00 90.44 85 PRO A CA 1
ATOM 627 C C . PRO A 1 85 ? -8.478 22.772 4.816 1.00 90.44 85 PRO A C 1
ATOM 629 O O . PRO A 1 85 ? -9.695 22.586 4.884 1.00 90.44 85 PRO A O 1
ATOM 632 N N . ALA A 1 86 ? -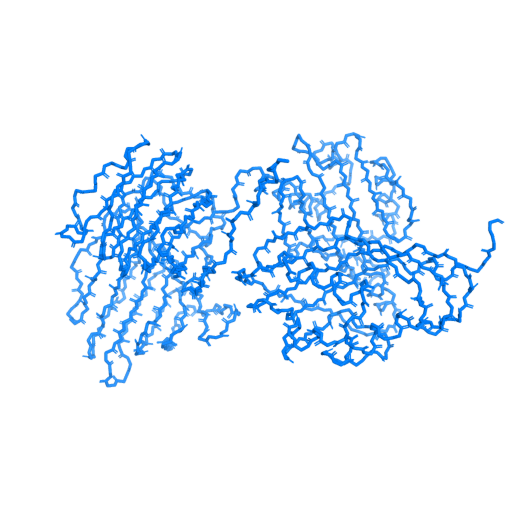7.772 23.315 5.809 1.00 93.69 86 ALA A N 1
ATOM 633 C CA . ALA A 1 86 ? -8.343 23.771 7.071 1.00 93.69 86 ALA A CA 1
ATOM 634 C C . ALA A 1 86 ? -9.529 24.740 6.882 1.00 93.69 86 ALA A C 1
ATOM 636 O O . ALA A 1 86 ? -9.535 25.587 5.987 1.00 93.69 86 ALA A O 1
ATOM 637 N N . GLY A 1 87 ? -10.519 24.637 7.767 1.00 90.94 87 GLY A N 1
ATOM 638 C CA . GLY A 1 87 ? -11.713 25.482 7.811 1.00 90.94 87 GLY A CA 1
ATOM 639 C C . GLY A 1 87 ? -12.802 25.121 6.796 1.00 90.94 87 GLY A C 1
ATOM 640 O O . GLY A 1 87 ? -13.878 25.719 6.832 1.00 90.94 87 GLY A O 1
ATOM 641 N N . GLN A 1 88 ? -12.571 24.155 5.902 1.00 92.00 88 GLN A N 1
ATOM 642 C CA . GLN A 1 88 ? -13.586 23.712 4.948 1.00 92.00 88 GLN A CA 1
ATOM 643 C C . GLN A 1 88 ? -14.553 22.707 5.583 1.00 92.00 88 GLN A C 1
ATOM 645 O O . GLN A 1 88 ? -14.149 21.795 6.302 1.00 92.00 88 GLN A O 1
ATOM 650 N N . THR A 1 89 ? -15.843 22.867 5.280 1.00 95.06 89 THR A N 1
ATOM 651 C CA . THR A 1 89 ? -16.864 21.841 5.535 1.00 95.06 89 THR A CA 1
ATOM 652 C C . THR A 1 89 ? -17.092 21.058 4.252 1.00 95.06 89 THR A C 1
ATOM 654 O O . THR A 1 89 ? -17.312 21.656 3.199 1.00 95.06 89 THR A O 1
ATOM 657 N N . PHE A 1 90 ? -17.035 19.735 4.334 1.00 95.50 90 PHE A N 1
ATOM 658 C CA . PHE A 1 90 ? -17.141 18.842 3.186 1.00 95.50 90 PHE A CA 1
ATOM 659 C C . PHE A 1 90 ? -17.916 17.573 3.542 1.00 95.50 90 PHE A C 1
ATOM 661 O O . PHE A 1 90 ? -18.073 17.214 4.707 1.00 95.50 90 PHE A O 1
ATOM 668 N N . THR A 1 91 ? -18.422 16.888 2.522 1.00 95.44 91 THR A N 1
ATOM 669 C CA . THR A 1 91 ? -19.225 15.676 2.696 1.00 95.44 91 THR A CA 1
ATOM 670 C C . THR A 1 91 ? -18.359 14.420 2.586 1.00 95.44 91 THR A C 1
ATOM 672 O O . THR A 1 91 ? -17.485 14.332 1.718 1.00 95.44 91 THR A O 1
ATOM 675 N N . VAL A 1 92 ? -18.631 13.432 3.437 1.00 94.50 92 VAL A N 1
ATOM 676 C CA . VAL A 1 92 ? -18.010 12.103 3.457 1.00 94.50 92 VAL A CA 1
ATOM 677 C C . VAL A 1 92 ? -19.131 11.064 3.340 1.00 94.50 92 VAL A C 1
ATOM 679 O O . VAL A 1 92 ? -19.978 10.950 4.226 1.00 94.50 92 VAL A O 1
ATOM 682 N N . THR A 1 93 ? -19.194 10.367 2.211 1.00 94.25 93 THR A N 1
ATOM 683 C CA . THR A 1 93 ? -20.224 9.380 1.842 1.00 94.25 93 THR A CA 1
ATOM 684 C C . THR A 1 93 ? -19.721 7.949 2.008 1.00 94.25 93 THR A C 1
ATOM 686 O O . THR A 1 93 ? -18.523 7.736 2.163 1.00 94.25 93 THR A O 1
ATOM 689 N N . ALA A 1 94 ? -20.622 6.962 1.951 1.00 92.56 94 ALA A N 1
ATOM 690 C CA . ALA A 1 94 ? -20.272 5.539 1.934 1.00 92.56 94 ALA A CA 1
ATOM 691 C C . ALA A 1 94 ? -19.072 5.224 1.017 1.00 92.56 94 ALA A C 1
ATOM 693 O O . ALA A 1 94 ? -18.978 5.737 -0.095 1.00 92.56 94 ALA A O 1
ATOM 694 N N . ASP A 1 95 ? -18.173 4.379 1.520 1.00 88.25 95 ASP A N 1
ATOM 695 C CA . ASP A 1 95 ? -16.883 3.974 0.951 1.00 88.25 95 ASP A CA 1
ATOM 696 C C . ASP A 1 95 ? -15.794 5.051 0.811 1.00 88.25 95 ASP A C 1
ATOM 698 O O . ASP A 1 95 ? -14.647 4.696 0.526 1.00 88.25 95 ASP A O 1
ATOM 702 N N . ASP A 1 96 ? -16.074 6.322 1.118 1.00 91.44 96 ASP A N 1
ATOM 703 C CA . ASP A 1 96 ? -15.012 7.304 1.350 1.00 91.44 96 ASP A CA 1
ATOM 704 C C . ASP A 1 96 ? -14.181 6.908 2.583 1.00 91.44 96 ASP A C 1
ATOM 706 O O . ASP A 1 96 ? -14.712 6.450 3.604 1.00 91.44 96 ASP A O 1
ATOM 710 N N . GLN A 1 97 ? -12.875 7.163 2.512 1.00 89.81 97 GLN A N 1
ATOM 711 C CA . GLN A 1 97 ? -11.955 7.105 3.644 1.00 89.81 97 GLN A CA 1
ATOM 712 C C . GLN A 1 97 ? -11.514 8.515 4.051 1.00 89.81 97 GLN A C 1
ATOM 714 O O . GLN A 1 97 ? -11.374 9.397 3.200 1.00 89.81 97 GLN A O 1
ATOM 719 N N . LEU A 1 98 ? -11.250 8.723 5.340 1.00 90.62 98 LEU A N 1
ATOM 720 C CA . LEU A 1 98 ? -10.704 9.972 5.869 1.00 90.62 98 LEU A CA 1
ATOM 721 C C . LEU A 1 98 ? -9.581 9.700 6.874 1.00 90.62 98 LEU A C 1
ATOM 723 O O . LEU A 1 98 ? -9.707 8.819 7.724 1.00 90.62 98 LEU A O 1
ATOM 727 N N . VAL A 1 99 ? -8.518 10.500 6.795 1.00 89.06 99 VAL A N 1
ATOM 728 C CA . VAL A 1 99 ? -7.429 10.583 7.773 1.00 89.06 99 VAL A CA 1
ATOM 729 C C . VAL A 1 99 ? -7.513 11.908 8.502 1.00 89.06 99 VAL A C 1
ATOM 731 O O . VAL A 1 99 ? -7.476 12.974 7.885 1.00 89.06 99 VAL A O 1
ATOM 734 N N . VAL A 1 100 ? -7.562 11.831 9.825 1.00 90.31 100 VAL A N 1
ATOM 735 C CA . VAL A 1 100 ? -7.564 12.983 10.719 1.00 90.31 100 VAL A CA 1
ATOM 736 C C . VAL A 1 100 ? -6.292 12.920 11.568 1.00 90.31 100 VAL A C 1
ATOM 738 O O . VAL A 1 100 ? -6.147 11.985 12.364 1.00 90.31 100 VAL A O 1
ATOM 741 N N . PRO A 1 101 ? -5.341 13.862 11.407 1.00 86.38 101 PRO A N 1
ATOM 742 C CA . PRO A 1 101 ? -4.161 13.928 12.263 1.00 86.38 101 PRO A CA 1
ATOM 743 C C . PRO A 1 101 ? -4.554 14.170 13.724 1.00 86.38 101 PRO A C 1
ATOM 745 O O . PRO A 1 101 ? -5.523 14.871 14.015 1.00 86.38 101 PRO A O 1
ATOM 748 N N . GLY A 1 102 ? -3.801 13.591 14.662 1.00 83.19 102 GLY A N 1
ATOM 749 C CA . GLY A 1 102 ? -4.192 13.578 16.076 1.00 83.19 102 GLY A CA 1
ATOM 750 C C . GLY A 1 102 ? -4.217 14.945 16.759 1.00 83.19 102 GLY A C 1
ATOM 751 O O . GLY A 1 102 ? -4.830 15.099 17.812 1.00 83.19 102 GLY A O 1
ATOM 752 N N . ASP A 1 103 ? -3.566 15.945 16.175 1.00 82.06 103 ASP A N 1
ATOM 753 C CA . ASP A 1 103 ? -3.557 17.316 16.659 1.00 82.06 103 ASP A CA 1
ATOM 754 C C . ASP A 1 103 ? -4.670 18.203 16.072 1.00 82.06 103 ASP A C 1
ATOM 756 O O . ASP A 1 103 ? -4.883 19.307 16.578 1.00 82.06 103 ASP A O 1
ATOM 760 N N . VAL A 1 104 ? -5.419 17.711 15.080 1.00 89.31 104 VAL A N 1
ATOM 761 C CA . VAL A 1 104 ? -6.458 18.467 14.371 1.00 89.31 104 VAL A CA 1
ATOM 762 C C . VAL A 1 104 ? -7.797 18.428 15.114 1.00 89.31 104 VAL A C 1
ATOM 764 O O . VAL A 1 104 ? -8.381 17.369 15.369 1.00 89.31 104 VAL A O 1
ATOM 767 N N . VAL A 1 105 ? -8.310 19.620 15.434 1.00 93.38 105 VAL A N 1
ATOM 768 C CA . VAL A 1 105 ? -9.688 19.811 15.904 1.00 93.38 105 VAL A CA 1
ATOM 769 C C . VAL A 1 105 ? -10.641 19.559 14.742 1.00 93.38 105 VAL A C 1
ATOM 771 O O . VAL A 1 105 ? -10.454 20.106 13.654 1.00 93.38 105 VAL A O 1
ATOM 774 N N . HIS A 1 106 ? -11.656 18.732 14.967 1.00 94.81 106 HIS A N 1
ATOM 775 C CA . HIS A 1 106 ? -12.640 18.381 13.951 1.00 94.81 106 HIS A CA 1
ATOM 776 C C . HIS A 1 106 ? -14.028 18.142 14.548 1.00 94.81 106 HIS A C 1
ATOM 778 O O . HIS A 1 106 ? -14.174 17.866 15.739 1.00 94.81 106 HIS A O 1
ATOM 784 N N . SER A 1 107 ? -15.045 18.241 13.698 1.00 95.19 107 SER A N 1
ATOM 785 C CA . SER A 1 107 ? -16.443 17.932 13.994 1.00 95.19 107 SER A CA 1
ATOM 786 C C . SER A 1 107 ? -17.067 17.133 12.852 1.00 95.19 107 SER A C 1
ATOM 788 O O . SER A 1 107 ? -16.629 17.211 11.702 1.00 95.19 107 SER A O 1
ATOM 790 N N . ALA A 1 108 ? -18.104 16.361 13.173 1.00 95.44 108 ALA A N 1
ATOM 791 C CA . ALA A 1 108 ? -18.834 15.552 12.203 1.00 95.44 108 ALA A CA 1
ATOM 792 C C . ALA A 1 108 ? -20.322 15.505 12.555 1.00 95.44 108 ALA A C 1
ATOM 794 O O . ALA A 1 108 ? -20.670 15.341 13.719 1.00 95.44 108 ALA A O 1
ATOM 795 N N . ARG A 1 109 ? -21.217 15.583 11.572 1.00 95.56 109 ARG A N 1
ATOM 796 C CA . ARG A 1 109 ? -22.668 15.412 11.773 1.00 95.56 109 ARG A CA 1
ATOM 797 C C . ARG A 1 109 ? -23.277 14.586 10.654 1.00 95.56 109 ARG A C 1
ATOM 799 O O . ARG A 1 109 ? -22.782 14.630 9.533 1.00 95.56 109 ARG A O 1
ATOM 806 N N . THR A 1 110 ? -24.371 13.873 10.912 1.00 96.12 110 THR A N 1
ATOM 807 C CA . THR A 1 110 ? -25.112 13.210 9.823 1.00 96.12 110 THR A CA 1
ATOM 808 C C . THR A 1 110 ? -25.670 14.233 8.841 1.00 96.12 110 THR A C 1
ATOM 810 O O . THR A 1 110 ? -26.278 15.222 9.266 1.00 96.12 110 THR A O 1
ATOM 813 N N . ALA A 1 111 ? -25.523 13.958 7.548 1.00 89.81 111 ALA A N 1
ATOM 814 C CA . ALA A 1 1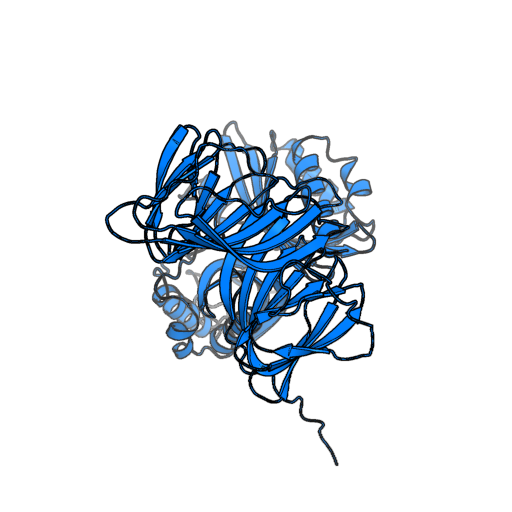11 ? -26.092 14.759 6.473 1.00 89.81 111 ALA A CA 1
ATOM 815 C C . ALA A 1 111 ? -27.276 14.029 5.818 1.00 89.81 111 ALA A C 1
ATOM 817 O O . ALA A 1 111 ? -27.174 12.852 5.467 1.00 89.81 111 ALA A O 1
ATOM 818 N N . GLY A 1 112 ? -28.386 14.744 5.619 1.00 81.62 112 GLY A N 1
ATOM 819 C CA . GLY A 1 112 ? -29.645 14.176 5.126 1.00 81.62 112 GLY A CA 1
ATOM 820 C C . GLY A 1 112 ? -30.442 13.420 6.198 1.00 81.62 112 GLY A C 1
ATOM 821 O O . GLY A 1 112 ? -30.177 13.535 7.393 1.00 81.62 112 GLY A O 1
ATOM 822 N N . ASP A 1 113 ? -31.430 12.645 5.750 1.00 80.94 113 ASP A N 1
ATOM 823 C CA . ASP A 1 113 ? -32.459 12.039 6.614 1.00 80.94 113 ASP A CA 1
ATOM 824 C C . ASP A 1 113 ? -32.072 10.657 7.186 1.00 80.94 113 ASP A C 1
ATOM 826 O O . ASP A 1 113 ? -32.870 10.009 7.865 1.00 80.94 113 ASP A O 1
ATOM 830 N N . GLY A 1 114 ? -30.865 10.167 6.879 1.00 90.56 114 GLY A N 1
ATOM 831 C CA . GLY A 1 114 ? -30.414 8.810 7.194 1.00 90.56 114 GLY A CA 1
ATOM 832 C C . GLY A 1 114 ? -29.305 8.750 8.256 1.00 90.56 114 GLY A C 1
ATOM 833 O O . GLY A 1 114 ? -28.471 9.652 8.327 1.00 90.56 114 GLY A O 1
ATOM 834 N N . PRO A 1 115 ? -29.243 7.675 9.065 1.00 96.56 115 PRO A N 1
ATOM 835 C CA . PRO A 1 115 ? -28.116 7.422 9.959 1.00 96.56 115 PRO A CA 1
ATOM 836 C C . PRO A 1 115 ? -26.853 7.022 9.178 1.00 96.56 115 PRO A C 1
ATOM 838 O O . PRO A 1 115 ? -26.939 6.404 8.112 1.00 96.56 115 PRO A O 1
ATOM 841 N N . ALA A 1 116 ? -25.681 7.287 9.754 1.00 96.44 116 ALA A N 1
ATOM 842 C CA . ALA A 1 116 ? -24.381 6.896 9.206 1.00 96.44 116 ALA A CA 1
ATOM 843 C C . ALA A 1 116 ? -23.661 5.883 10.117 1.00 96.44 116 ALA A C 1
ATOM 845 O O . ALA A 1 116 ? -23.905 5.850 11.320 1.00 96.44 116 ALA A O 1
ATOM 846 N N . ARG A 1 117 ? -22.763 5.065 9.557 1.00 96.44 117 ARG A N 1
ATOM 847 C CA . ARG A 1 117 ? -21.822 4.218 10.321 1.00 96.44 117 ARG A CA 1
ATOM 848 C C . ARG A 1 117 ? -20.439 4.343 9.708 1.00 96.44 117 ARG A C 1
ATOM 850 O O . ARG A 1 117 ? -20.315 4.270 8.485 1.00 96.44 117 ARG A O 1
ATOM 857 N N . ILE A 1 118 ? -19.416 4.483 10.540 1.00 95.06 118 ILE A N 1
ATOM 858 C CA . ILE A 1 118 ? -18.009 4.421 10.130 1.00 95.06 118 ILE A CA 1
ATOM 859 C C . ILE A 1 118 ? -17.323 3.230 10.801 1.00 95.06 118 ILE A C 1
ATOM 861 O O . ILE A 1 118 ? -17.696 2.844 11.907 1.00 95.06 118 ILE A O 1
ATOM 865 N N . LEU A 1 119 ? -16.319 2.663 10.137 1.00 94.69 119 LEU A N 1
ATOM 866 C CA . LEU A 1 119 ? -15.332 1.767 10.735 1.00 94.69 119 LEU A CA 1
ATOM 867 C C . LEU A 1 119 ? -14.045 2.572 10.899 1.00 94.69 119 LEU A C 1
ATOM 869 O O . LEU A 1 119 ? -13.483 3.035 9.906 1.00 94.69 119 LEU A O 1
ATOM 873 N N . GLY A 1 120 ? -13.621 2.777 12.141 1.00 92.19 120 GLY A N 1
ATOM 874 C CA . GLY A 1 120 ? -12.445 3.558 12.502 1.00 92.19 120 GLY A CA 1
ATOM 875 C C . GLY A 1 120 ? -11.299 2.685 12.999 1.00 92.19 120 GLY A C 1
ATOM 876 O O . GLY A 1 120 ? -11.504 1.754 13.778 1.00 92.19 120 GLY A O 1
ATOM 877 N N . LEU A 1 121 ? -10.091 3.039 12.571 1.00 92.38 121 LEU A N 1
ATOM 878 C CA . LEU A 1 121 ? -8.824 2.599 13.130 1.00 92.38 121 LEU A CA 1
ATOM 879 C C . LEU A 1 121 ? -8.133 3.810 13.764 1.00 92.38 121 LEU A C 1
ATOM 881 O O . LEU A 1 121 ? -7.851 4.798 13.083 1.00 92.38 121 LEU A O 1
ATOM 885 N N . ALA A 1 122 ? -7.863 3.742 15.062 1.00 90.25 122 ALA A N 1
ATOM 886 C CA . ALA A 1 122 ? -7.344 4.867 15.825 1.00 90.25 122 ALA A CA 1
ATOM 887 C C . ALA A 1 122 ? -6.140 4.482 16.686 1.00 90.25 122 ALA A C 1
ATOM 889 O O . ALA A 1 122 ? -6.070 3.380 17.239 1.00 90.25 122 ALA A O 1
ATOM 890 N N . LEU A 1 123 ? -5.217 5.432 16.825 1.00 90.75 123 LEU A N 1
ATOM 891 C CA . LEU A 1 123 ? -4.174 5.418 17.841 1.00 90.75 123 LEU A CA 1
ATOM 892 C C . LEU A 1 123 ? -4.440 6.543 18.833 1.00 90.75 123 LEU A C 1
ATOM 894 O O . LEU A 1 123 ? -4.619 7.688 18.432 1.00 90.75 123 LEU A O 1
ATOM 898 N N . PHE A 1 124 ? -4.430 6.226 20.122 1.00 87.81 124 PHE A N 1
ATOM 899 C CA . PHE A 1 124 ? -4.699 7.166 21.206 1.00 87.81 124 PHE A CA 1
ATOM 900 C C . PHE A 1 124 ? -3.526 7.221 22.186 1.00 87.81 124 PHE A C 1
ATOM 902 O O . PHE A 1 124 ? -2.846 6.220 22.393 1.00 87.81 124 PHE A O 1
ATOM 909 N N . ALA A 1 125 ? -3.310 8.355 22.852 1.00 84.19 125 ALA A N 1
ATOM 910 C CA . ALA A 1 125 ? -2.312 8.470 23.926 1.00 84.19 125 ALA A CA 1
ATOM 911 C C . ALA A 1 125 ? -2.693 7.719 25.230 1.00 84.19 125 ALA A C 1
ATOM 913 O O . ALA A 1 125 ? -1.920 7.697 26.184 1.00 84.19 125 ALA A O 1
ATOM 914 N N . GLY A 1 126 ? -3.888 7.126 25.294 1.00 83.12 126 GLY A N 1
ATOM 915 C CA . GLY A 1 126 ? -4.414 6.378 26.437 1.00 83.12 126 GLY A CA 1
ATOM 916 C C . GLY A 1 126 ? -5.730 5.683 26.082 1.00 83.12 126 GLY A C 1
ATOM 917 O O . GLY A 1 126 ? -6.185 5.770 24.942 1.00 83.12 126 GLY A O 1
ATOM 918 N N . GLU A 1 127 ? -6.337 4.986 27.042 1.00 82.81 127 GLU A N 1
ATOM 919 C CA . GLU A 1 127 ? -7.618 4.293 26.838 1.00 82.81 127 GLU A CA 1
ATOM 920 C C . GLU A 1 127 ? -8.722 5.278 26.385 1.00 82.81 127 GLU A C 1
ATOM 922 O O . GLU A 1 127 ? -8.839 6.367 26.961 1.00 82.81 127 GLU A O 1
ATOM 927 N N . PRO A 1 128 ? -9.518 4.952 25.346 1.00 76.94 128 PRO A N 1
ATOM 928 C CA . PRO A 1 128 ? -10.528 5.866 24.824 1.00 76.94 128 PRO A CA 1
ATOM 929 C C . PRO A 1 128 ? -11.675 6.102 25.813 1.00 76.94 128 PRO A C 1
ATOM 931 O O . PRO A 1 128 ? -12.189 5.180 26.446 1.00 76.94 128 PRO A O 1
ATOM 934 N N . ALA A 1 129 ? -12.141 7.350 25.888 1.00 72.12 129 ALA A N 1
ATOM 935 C CA . ALA A 1 129 ? -13.334 7.691 26.652 1.00 72.12 129 ALA A CA 1
ATOM 936 C C . ALA A 1 129 ? -14.573 6.998 26.059 1.00 72.12 129 ALA A C 1
ATOM 938 O O . ALA A 1 129 ? -14.854 7.123 24.871 1.00 72.12 129 ALA A O 1
ATOM 939 N N . GLN A 1 130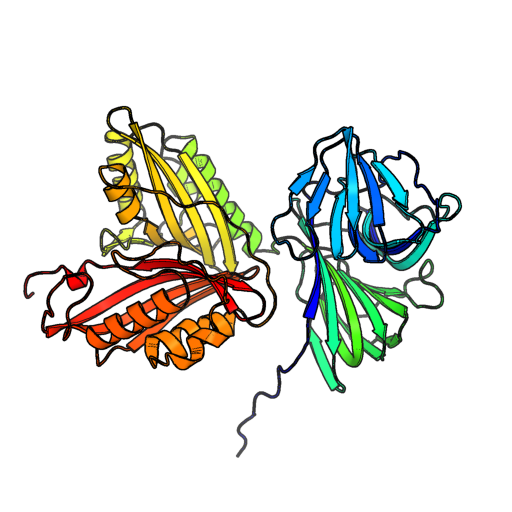 ? -15.341 6.304 26.901 1.00 69.38 130 GLN A N 1
ATOM 940 C CA . GLN A 1 130 ? -16.518 5.528 26.483 1.00 69.38 130 GLN A CA 1
ATOM 941 C C . GLN A 1 130 ? -17.817 6.362 26.420 1.00 69.38 130 GLN A C 1
ATOM 943 O O . GLN A 1 130 ? -18.877 5.841 26.079 1.00 69.38 130 GLN A O 1
ATOM 948 N N . GLN A 1 131 ? -17.761 7.654 26.764 1.00 79.88 131 GLN A N 1
ATOM 949 C CA . GLN A 1 131 ? -18.910 8.563 26.733 1.00 79.88 131 GLN A CA 1
ATOM 950 C C . GLN A 1 131 ? -18.885 9.413 25.462 1.00 79.88 131 GLN A C 1
ATOM 952 O O . GLN A 1 131 ? -17.984 10.228 25.270 1.00 79.88 131 GLN A O 1
ATOM 957 N N . PHE A 1 132 ? -19.905 9.240 24.622 1.00 86.81 132 PHE A N 1
ATOM 958 C CA . PHE A 1 132 ? -20.056 9.930 23.342 1.00 86.81 132 PHE A CA 1
ATOM 959 C C . PHE A 1 132 ? -21.270 10.874 23.339 1.00 86.81 132 PHE A C 1
ATOM 961 O O . PHE A 1 132 ? -22.170 10.722 24.172 1.00 86.81 132 PHE A O 1
ATOM 968 N N . PRO A 1 133 ? -21.311 11.869 22.430 1.00 90.75 133 PRO A N 1
ATOM 969 C CA . PRO A 1 133 ? -22.450 12.774 22.294 1.00 90.75 133 PRO A CA 1
ATOM 970 C C . PRO A 1 133 ? -23.774 12.036 22.016 1.00 90.75 133 PRO A C 1
ATOM 972 O O . PRO A 1 133 ? -23.763 10.956 21.421 1.00 90.75 133 PRO A O 1
ATOM 975 N N . PRO A 1 134 ? -24.934 12.616 22.386 1.00 92.50 134 PRO A N 1
ATOM 976 C CA . PRO A 1 134 ? -26.236 12.003 22.139 1.00 92.50 134 PRO A CA 1
ATOM 977 C C . PRO A 1 134 ? -26.441 11.604 20.673 1.00 92.50 134 PRO A C 1
ATOM 979 O O . PRO A 1 134 ? -26.219 12.397 19.758 1.00 92.50 134 PRO A O 1
ATOM 982 N N . GLY A 1 135 ? -26.894 10.368 20.460 1.00 92.81 135 GLY A N 1
ATOM 983 C CA . GLY A 1 135 ? -27.097 9.804 19.125 1.00 92.81 135 GLY A CA 1
ATOM 984 C C . GLY A 1 135 ? -25.838 9.229 18.468 1.00 92.81 135 GLY A C 1
ATOM 985 O O . GLY A 1 135 ? -25.951 8.744 17.347 1.00 92.81 135 GLY A O 1
ATOM 986 N N . ILE A 1 136 ? -24.677 9.244 19.133 1.00 94.12 136 ILE A N 1
ATOM 987 C CA . ILE A 1 136 ? -23.461 8.556 18.679 1.00 94.12 136 ILE A CA 1
ATOM 988 C C . ILE A 1 136 ? -23.181 7.367 19.599 1.00 94.12 136 ILE A C 1
ATOM 990 O O . ILE A 1 136 ? -23.117 7.525 20.818 1.00 94.12 136 ILE A O 1
ATOM 994 N N . THR A 1 137 ? -22.986 6.180 19.025 1.00 92.50 137 THR A N 1
ATOM 995 C CA . THR A 1 137 ? -22.609 4.967 19.766 1.00 92.50 137 THR A CA 1
ATOM 996 C C . THR A 1 137 ? -21.289 4.407 19.260 1.00 92.50 137 THR A C 1
ATOM 998 O O . THR A 1 137 ? -21.128 4.191 18.060 1.00 92.50 137 THR A O 1
ATOM 1001 N N . PHE A 1 138 ? -20.368 4.144 20.186 1.00 90.06 138 PHE A N 1
ATOM 1002 C CA . PHE A 1 138 ? -19.095 3.469 19.943 1.00 90.06 138 PHE A CA 1
ATOM 1003 C C . PHE A 1 138 ? -19.252 1.966 20.186 1.00 90.06 138 PHE A C 1
ATOM 1005 O O . PHE A 1 138 ? -19.613 1.547 21.284 1.00 90.06 138 PHE A O 1
ATOM 1012 N N . GLU A 1 139 ? -18.988 1.172 19.155 1.00 90.81 139 GLU A N 1
ATOM 1013 C CA . GLU A 1 139 ? -19.032 -0.289 19.173 1.00 90.81 139 GLU A CA 1
ATOM 1014 C C . GLU A 1 139 ? -17.590 -0.809 18.998 1.00 90.81 139 GLU A C 1
ATOM 1016 O O . GLU A 1 139 ? -17.092 -0.892 17.868 1.00 90.81 139 GLU A O 1
ATOM 1021 N N . PRO A 1 140 ? -16.871 -1.086 20.102 1.00 89.50 140 PRO A N 1
ATOM 1022 C CA . PRO A 1 140 ? -15.506 -1.598 20.044 1.00 89.50 140 PRO A CA 1
ATOM 1023 C C . PRO A 1 140 ? -15.471 -2.994 19.414 1.00 89.50 140 PRO A C 1
ATOM 1025 O O . PRO A 1 140 ? -16.203 -3.879 19.849 1.00 89.50 140 PRO A O 1
ATOM 1028 N N . LEU A 1 141 ? -14.594 -3.202 18.425 1.00 92.12 141 LEU A N 1
ATOM 1029 C CA . LEU A 1 141 ? -14.356 -4.528 17.843 1.00 92.12 141 LEU A CA 1
ATOM 1030 C C . LEU A 1 141 ? -13.191 -5.220 18.552 1.00 92.12 141 LEU A C 1
ATOM 1032 O O . LEU A 1 141 ? -13.350 -6.287 19.135 1.00 92.12 141 LEU A O 1
ATOM 1036 N N . THR A 1 142 ? -12.025 -4.575 18.540 1.00 92.44 142 THR A N 1
ATOM 1037 C CA . THR A 1 142 ? -10.836 -5.002 19.284 1.00 92.44 142 THR A CA 1
ATOM 1038 C C . THR A 1 142 ? -10.009 -3.763 19.597 1.00 92.44 142 THR A C 1
ATOM 1040 O O . THR A 1 142 ? -9.747 -2.946 18.713 1.00 92.44 142 THR A O 1
ATOM 1043 N N . LEU A 1 143 ? -9.573 -3.617 20.844 1.00 91.69 143 LEU A N 1
ATOM 1044 C CA . LEU A 1 143 ? -8.665 -2.556 21.261 1.00 91.69 143 LEU A CA 1
ATOM 1045 C C . LEU A 1 143 ? -7.771 -3.025 22.408 1.00 91.69 143 LEU A C 1
ATOM 1047 O O . LEU A 1 143 ? -8.121 -3.951 23.136 1.00 91.69 143 LEU A O 1
ATOM 1051 N N . GLY A 1 144 ? -6.624 -2.372 22.572 1.00 91.00 144 GLY A N 1
ATOM 1052 C CA . GLY A 1 144 ? -5.747 -2.600 23.715 1.00 91.00 144 GLY A CA 1
ATOM 1053 C C . GLY A 1 144 ? -4.520 -1.682 23.739 1.00 91.00 144 GLY A C 1
ATOM 1054 O O . GLY A 1 144 ? -4.255 -0.953 22.774 1.00 91.00 144 GLY A O 1
ATOM 1055 N N . PRO A 1 145 ? -3.752 -1.707 24.840 1.00 92.12 145 PRO A N 1
ATOM 1056 C CA . PRO A 1 145 ? -2.530 -0.930 24.975 1.00 92.12 145 PRO A CA 1
ATOM 1057 C C . PRO A 1 145 ? -1.428 -1.457 24.047 1.00 92.12 145 PRO A C 1
ATOM 1059 O O . PRO A 1 145 ? -1.248 -2.666 23.883 1.00 92.12 145 PRO A O 1
ATOM 1062 N N . VAL A 1 146 ? -0.640 -0.544 23.484 1.00 91.88 146 VAL A N 1
ATOM 1063 C CA . VAL A 1 146 ? 0.526 -0.850 22.648 1.00 91.88 146 VAL A CA 1
ATOM 1064 C C . VAL A 1 146 ? 1.782 -0.167 23.185 1.00 91.88 146 VAL A C 1
ATOM 1066 O O . VAL A 1 146 ? 1.775 1.011 23.549 1.00 91.88 146 VAL A O 1
ATOM 1069 N N . THR A 1 147 ? 2.872 -0.928 23.273 1.00 90.38 147 THR A N 1
ATOM 1070 C CA . THR A 1 147 ? 4.127 -0.492 23.911 1.00 90.38 147 THR A CA 1
ATOM 1071 C C . THR A 1 147 ? 5.113 0.143 22.936 1.00 90.38 147 THR A C 1
ATOM 1073 O O . THR A 1 147 ? 5.971 0.915 23.359 1.00 90.38 147 THR A O 1
ATOM 1076 N N . ALA A 1 148 ? 4.974 -0.150 21.642 1.00 88.19 148 ALA A N 1
ATOM 1077 C CA . ALA A 1 148 ? 5.815 0.346 20.562 1.00 88.19 148 ALA A CA 1
ATOM 1078 C C . ALA A 1 148 ? 4.959 0.749 19.351 1.00 88.19 148 ALA A C 1
ATOM 1080 O O . ALA A 1 148 ? 3.935 0.125 19.066 1.00 88.19 148 ALA A O 1
ATOM 1081 N N . LEU A 1 149 ? 5.412 1.770 18.625 1.00 87.62 149 LEU A N 1
ATOM 1082 C CA . LEU A 1 149 ? 4.861 2.212 17.345 1.00 87.62 149 LEU A CA 1
ATOM 1083 C C . LEU A 1 149 ? 6.008 2.338 16.326 1.00 87.62 149 LEU A C 1
ATOM 1085 O O . LEU A 1 149 ? 7.136 2.627 16.735 1.00 87.62 149 LEU A O 1
ATOM 1089 N N . PRO A 1 150 ? 5.748 2.127 15.022 1.00 80.69 150 PRO A N 1
ATOM 1090 C CA . PRO A 1 150 ? 6.747 2.347 13.979 1.00 80.69 150 PRO A CA 1
ATOM 1091 C C . PRO A 1 150 ? 7.124 3.832 13.881 1.00 80.69 150 PRO A C 1
ATOM 1093 O O . PRO A 1 150 ? 6.383 4.708 14.329 1.00 80.69 150 PRO A O 1
ATOM 1096 N N . ALA A 1 151 ? 8.256 4.133 13.243 1.00 79.94 151 ALA A N 1
ATOM 1097 C CA . ALA A 1 151 ? 8.575 5.508 12.869 1.00 79.94 151 ALA A CA 1
ATOM 1098 C C . ALA A 1 151 ? 7.546 6.047 11.856 1.00 79.94 151 ALA A C 1
ATOM 1100 O O . ALA A 1 151 ? 7.083 5.317 10.979 1.00 79.94 151 ALA A O 1
ATOM 1101 N N . ALA A 1 152 ? 7.207 7.333 11.961 1.00 70.19 152 ALA A N 1
ATOM 1102 C CA . ALA A 1 152 ? 6.410 8.013 10.946 1.00 70.19 152 ALA A CA 1
ATOM 1103 C C . ALA A 1 152 ? 7.289 8.377 9.722 1.00 70.19 152 ALA A C 1
ATOM 1105 O O . ALA A 1 152 ? 8.460 8.712 9.913 1.00 70.19 152 ALA A O 1
ATOM 1106 N N . PRO A 1 153 ? 6.753 8.365 8.485 1.00 69.50 153 PRO A N 1
ATOM 1107 C CA . PRO A 1 153 ? 5.372 8.044 8.127 1.00 69.50 153 PRO A CA 1
ATOM 1108 C C . PRO A 1 153 ? 5.061 6.542 8.236 1.00 69.50 153 PRO A C 1
ATOM 1110 O O . PRO A 1 153 ? 5.808 5.702 7.739 1.00 69.50 153 PRO A O 1
ATOM 1113 N N . ALA A 1 154 ? 3.919 6.217 8.843 1.00 75.06 154 ALA A N 1
ATOM 1114 C CA . ALA A 1 154 ? 3.447 4.846 9.027 1.00 75.06 154 ALA A CA 1
ATOM 1115 C C . ALA A 1 154 ? 2.143 4.611 8.256 1.00 75.06 154 ALA A C 1
ATOM 1117 O O . ALA A 1 154 ? 1.300 5.501 8.162 1.00 75.06 154 ALA A O 1
ATOM 1118 N N . THR A 1 155 ? 1.952 3.412 7.711 1.00 76.44 155 THR A N 1
ATOM 1119 C CA . THR A 1 155 ? 0.731 3.032 6.994 1.00 76.44 155 THR A CA 1
ATOM 1120 C C . THR A 1 155 ? -0.244 2.338 7.940 1.00 76.44 155 THR A C 1
ATOM 1122 O O . THR A 1 155 ? 0.006 1.231 8.414 1.00 76.44 155 THR A O 1
ATOM 1125 N N . ALA A 1 156 ? -1.381 2.983 8.178 1.00 80.81 156 ALA A N 1
ATOM 1126 C CA . ALA A 1 156 ? -2.582 2.360 8.701 1.00 80.81 156 ALA A CA 1
ATOM 1127 C C . ALA A 1 156 ? -3.252 1.545 7.587 1.00 80.81 156 ALA A C 1
ATOM 1129 O O . ALA A 1 156 ? -3.549 2.062 6.510 1.00 80.81 156 ALA A O 1
ATOM 1130 N N . SER A 1 157 ? -3.517 0.272 7.844 1.00 80.56 157 SER A N 1
ATOM 1131 C CA . SER A 1 157 ? -4.255 -0.601 6.936 1.00 80.56 157 SER A CA 1
ATOM 1132 C C . SER A 1 157 ? -5.324 -1.368 7.700 1.00 80.56 157 SER A C 1
ATOM 1134 O O . SER A 1 157 ? -5.107 -1.758 8.842 1.00 80.56 157 SER A O 1
ATOM 1136 N N . VAL A 1 158 ? -6.472 -1.584 7.065 1.00 84.00 158 VAL A N 1
ATOM 1137 C CA . VAL A 1 158 ? -7.488 -2.556 7.474 1.00 84.00 158 VAL A CA 1
ATOM 1138 C C . VAL A 1 158 ? -7.861 -3.349 6.232 1.00 84.00 158 VAL A C 1
ATOM 1140 O O . VAL A 1 158 ? -8.223 -2.771 5.207 1.00 84.00 158 VAL A O 1
ATOM 1143 N N . ARG A 1 159 ? -7.765 -4.672 6.303 1.00 80.44 159 ARG A N 1
ATOM 1144 C CA . ARG A 1 159 ? -8.094 -5.610 5.226 1.00 80.44 159 ARG A CA 1
ATOM 1145 C C . ARG A 1 159 ? -9.114 -6.607 5.752 1.00 80.44 159 ARG A C 1
ATOM 1147 O O . ARG A 1 159 ? -8.961 -7.087 6.867 1.00 80.44 159 ARG A O 1
ATOM 1154 N N . ARG A 1 160 ? -10.131 -6.948 4.967 1.00 80.75 160 ARG A N 1
ATOM 1155 C CA . ARG A 1 160 ? -11.040 -8.057 5.275 1.00 80.75 160 ARG A CA 1
ATOM 1156 C C . ARG A 1 160 ? -10.574 -9.278 4.504 1.00 80.75 160 ARG A C 1
ATOM 1158 O O . ARG A 1 160 ? -10.386 -9.171 3.296 1.00 80.75 160 ARG A O 1
ATOM 1165 N N . PHE A 1 161 ? -10.422 -10.419 5.165 1.00 79.88 161 PHE A N 1
ATOM 1166 C CA . PHE A 1 161 ? -10.158 -11.687 4.490 1.00 79.88 161 PHE A CA 1
ATOM 1167 C C . PHE A 1 161 ? -11.071 -12.811 4.970 1.00 79.88 161 PHE A C 1
ATOM 1169 O O . PHE A 1 161 ? -11.554 -12.782 6.099 1.00 79.88 161 PHE A O 1
ATOM 1176 N N . THR A 1 162 ? -11.262 -13.830 4.131 1.00 84.62 162 THR A N 1
ATOM 1177 C CA . THR A 1 162 ? -11.978 -15.060 4.500 1.00 84.62 162 THR A CA 1
ATOM 1178 C C . THR A 1 162 ? -11.054 -16.272 4.373 1.00 84.62 162 THR A C 1
ATOM 1180 O O . THR A 1 162 ? -10.371 -16.420 3.359 1.00 84.62 162 THR A O 1
ATOM 1183 N N . LEU A 1 163 ? -11.036 -17.141 5.388 1.00 80.12 163 LEU A N 1
ATOM 1184 C CA . LEU A 1 163 ? -10.347 -18.435 5.384 1.00 80.12 163 LEU A CA 1
ATOM 1185 C C . LEU A 1 163 ? -11.369 -19.574 5.327 1.00 80.12 163 LEU A C 1
ATOM 1187 O O . LEU A 1 163 ? -12.238 -19.699 6.189 1.00 80.12 163 LEU A O 1
ATOM 1191 N N . ALA A 1 164 ? -11.245 -20.421 4.306 1.00 78.56 164 ALA A N 1
ATOM 1192 C CA . ALA A 1 164 ? -11.998 -21.668 4.211 1.00 78.56 164 ALA A CA 1
ATOM 1193 C C . ALA A 1 164 ? -11.502 -22.703 5.241 1.00 78.56 164 ALA A C 1
ATOM 1195 O O . ALA A 1 164 ? -10.379 -22.600 5.730 1.00 78.56 164 ALA A O 1
ATOM 1196 N N . ALA A 1 165 ? -12.330 -23.713 5.522 1.00 82.12 165 ALA A N 1
ATOM 1197 C CA . ALA A 1 165 ? -12.045 -24.784 6.478 1.00 82.12 165 ALA A CA 1
ATOM 1198 C C . ALA A 1 165 ? -10.658 -25.426 6.294 1.00 82.12 165 ALA A C 1
ATOM 1200 O O . ALA A 1 165 ? -10.301 -25.851 5.191 1.00 82.12 165 ALA A O 1
ATOM 1201 N N . GLY A 1 166 ? -9.886 -25.499 7.384 1.00 75.25 166 GLY A N 1
ATOM 1202 C CA . GLY A 1 166 ? -8.546 -26.096 7.406 1.00 75.25 166 GLY A CA 1
ATOM 1203 C C . GLY A 1 166 ? -7.502 -25.316 6.597 1.00 75.25 166 GLY A C 1
ATOM 1204 O O . GLY A 1 166 ? -6.507 -25.891 6.150 1.00 75.25 166 GLY A O 1
ATOM 1205 N N . ARG A 1 167 ? -7.732 -24.021 6.331 1.00 79.56 167 ARG A N 1
ATOM 1206 C CA . ARG A 1 167 ? -6.747 -23.142 5.683 1.00 79.56 167 ARG A CA 1
ATOM 1207 C C . ARG A 1 167 ? -6.000 -22.309 6.709 1.00 79.56 167 ARG A C 1
ATOM 1209 O O . ARG A 1 167 ? -6.610 -21.624 7.528 1.00 79.56 167 ARG A O 1
ATOM 1216 N N . HIS A 1 168 ? -4.675 -22.328 6.592 1.00 80.94 168 HIS A N 1
ATOM 1217 C CA . HIS A 1 168 ? -3.765 -21.572 7.441 1.00 80.94 168 HIS A CA 1
ATOM 1218 C C . HIS A 1 168 ? -3.263 -20.299 6.748 1.00 80.94 168 HIS A C 1
ATOM 1220 O O . HIS A 1 168 ? -3.104 -20.258 5.527 1.00 80.94 168 HIS A O 1
ATOM 1226 N N . ARG A 1 169 ? -2.946 -19.275 7.541 1.00 81.00 169 ARG A N 1
ATOM 1227 C CA . ARG A 1 169 ? -2.264 -18.046 7.122 1.00 81.00 169 ARG A CA 1
ATOM 1228 C C . ARG A 1 169 ? -1.335 -17.576 8.237 1.00 81.00 169 ARG A C 1
ATOM 1230 O O . ARG A 1 169 ? -1.754 -17.489 9.384 1.00 81.00 169 ARG A O 1
ATOM 1237 N N . THR A 1 170 ? -0.111 -17.184 7.900 1.00 79.00 170 THR A N 1
ATOM 1238 C CA . THR A 1 170 ? 0.790 -16.492 8.838 1.00 79.00 170 THR A CA 1
ATOM 1239 C C . THR A 1 170 ? 0.754 -14.990 8.569 1.00 79.00 170 THR A C 1
ATOM 1241 O O . THR A 1 170 ? 0.731 -14.565 7.414 1.00 79.00 170 THR A O 1
ATOM 1244 N N . SER A 1 171 ? 0.715 -14.173 9.622 1.00 73.00 171 SER A N 1
ATOM 1245 C CA . SER A 1 171 ? 0.824 -12.716 9.513 1.00 73.00 171 SER A CA 1
ATOM 1246 C C . SER A 1 171 ? 2.265 -12.290 9.226 1.00 73.00 171 SER A C 1
ATOM 1248 O O . SER A 1 171 ? 3.193 -12.806 9.838 1.00 73.00 171 SER A O 1
ATOM 1250 N N . GLU A 1 172 ? 2.464 -11.277 8.394 1.00 67.81 172 GLU A N 1
ATOM 1251 C CA . GLU A 1 172 ? 3.768 -10.608 8.265 1.00 67.81 172 GLU A CA 1
ATOM 1252 C C . GLU A 1 172 ? 4.067 -9.741 9.503 1.00 67.81 172 GLU A C 1
ATOM 1254 O O . GLU A 1 172 ? 3.140 -9.203 10.122 1.00 67.81 172 GLU A O 1
ATOM 1259 N N . ASP A 1 173 ? 5.343 -9.536 9.843 1.00 70.31 173 ASP A N 1
ATOM 1260 C CA . ASP A 1 173 ? 5.716 -8.505 10.819 1.00 70.31 173 ASP A CA 1
ATOM 1261 C C . ASP A 1 173 ? 5.546 -7.113 10.194 1.00 70.31 173 ASP A C 1
ATOM 1263 O O . ASP A 1 173 ? 6.304 -6.699 9.312 1.00 70.31 173 ASP A O 1
ATOM 1267 N N . ALA A 1 174 ? 4.540 -6.383 10.674 1.00 60.44 174 ALA A N 1
ATOM 1268 C CA . ALA A 1 174 ? 4.233 -5.028 10.231 1.00 60.44 174 ALA A CA 1
ATOM 1269 C C . ALA A 1 174 ? 5.242 -3.976 10.748 1.00 60.44 174 ALA A C 1
ATOM 1271 O O . ALA A 1 174 ? 5.158 -2.809 10.368 1.00 60.44 174 ALA A O 1
ATOM 1272 N N . GLY A 1 175 ? 6.161 -4.340 11.653 1.00 73.69 175 GLY A N 1
ATOM 1273 C CA . GLY A 1 175 ? 7.027 -3.388 12.361 1.00 73.69 175 GLY A CA 1
ATOM 1274 C C . GLY A 1 175 ? 6.270 -2.489 13.351 1.00 73.69 175 GLY A C 1
ATOM 1275 O O . GLY A 1 175 ? 6.803 -1.483 13.812 1.00 73.69 175 GLY A O 1
ATOM 1276 N N . GLY A 1 176 ? 5.021 -2.835 13.664 1.00 86.25 176 GLY A N 1
ATOM 1277 C CA . GLY A 1 176 ? 4.084 -2.064 14.475 1.00 86.25 176 GLY A CA 1
ATOM 1278 C C . GLY A 1 176 ? 2.891 -2.922 14.912 1.00 86.25 176 GLY A C 1
ATOM 1279 O O . GLY A 1 176 ? 2.867 -4.118 14.607 1.00 86.25 176 GLY A O 1
ATOM 1280 N N . PRO A 1 177 ? 1.923 -2.365 15.659 1.00 92.50 177 PRO A N 1
ATOM 1281 C CA . PRO A 1 177 ? 0.829 -3.147 16.221 1.00 92.50 177 PRO A CA 1
ATOM 1282 C C . PRO A 1 177 ? -0.156 -3.639 15.152 1.00 92.50 177 PRO A C 1
ATOM 1284 O O . PRO A 1 177 ? -0.415 -2.960 14.151 1.00 92.50 177 PRO A O 1
ATOM 1287 N N . ARG A 1 178 ? -0.742 -4.816 15.399 1.00 93.00 178 ARG A N 1
ATOM 1288 C CA . ARG A 1 178 ? -1.724 -5.475 14.522 1.00 93.00 178 ARG A CA 1
ATOM 1289 C C . ARG A 1 178 ? -2.901 -6.011 15.335 1.00 93.00 178 ARG A C 1
ATOM 1291 O O . ARG A 1 178 ? -2.709 -6.593 16.392 1.00 93.00 178 ARG A O 1
ATOM 1298 N N . ILE A 1 179 ? -4.108 -5.854 14.820 1.00 94.56 179 ILE A N 1
ATOM 1299 C CA . ILE A 1 179 ? -5.360 -6.414 15.316 1.00 94.56 179 ILE A CA 1
ATOM 1300 C C . ILE A 1 179 ? -5.864 -7.431 14.293 1.00 94.56 179 ILE A C 1
ATOM 1302 O O . ILE A 1 179 ? -5.938 -7.123 13.106 1.00 94.56 179 ILE A O 1
ATOM 1306 N N . LEU A 1 180 ? -6.268 -8.610 14.758 1.00 94.12 180 LEU A N 1
ATOM 1307 C CA . LEU A 1 180 ? -7.174 -9.501 14.035 1.00 94.12 180 LEU A CA 1
ATOM 1308 C C . LEU A 1 180 ? -8.522 -9.495 14.764 1.00 94.12 180 LEU A C 1
ATOM 1310 O O . LEU A 1 180 ? -8.545 -9.644 15.983 1.00 94.12 180 LEU A O 1
ATOM 1314 N N . HIS A 1 181 ? -9.634 -9.328 14.057 1.00 95.56 181 HIS A N 1
ATOM 1315 C CA . HIS A 1 181 ? -10.984 -9.381 14.632 1.00 95.56 181 HIS A CA 1
ATOM 1316 C C . HIS A 1 181 ? -11.878 -10.297 13.796 1.00 95.56 181 HIS A C 1
ATOM 1318 O O . HIS A 1 181 ? -11.966 -10.115 12.582 1.00 95.56 181 HIS A O 1
ATOM 1324 N N . VAL A 1 182 ? -12.526 -11.278 14.422 1.00 95.81 182 VAL A N 1
ATOM 1325 C CA . VAL A 1 182 ? -13.352 -12.278 13.731 1.00 95.81 182 VAL A CA 1
ATOM 1326 C C . VAL A 1 182 ? -14.768 -11.730 13.547 1.00 95.81 182 VAL A C 1
ATOM 1328 O O . VAL A 1 182 ? -15.514 -11.594 14.507 1.00 95.81 182 VAL A O 1
ATOM 1331 N N . GLU A 1 183 ? -15.175 -11.443 12.312 1.00 94.25 183 GLU A N 1
ATOM 1332 C CA . GLU A 1 183 ? -16.542 -10.995 12.001 1.00 94.25 183 GLU A CA 1
ATOM 1333 C C . GLU A 1 183 ? -17.533 -12.167 11.920 1.00 94.25 183 GLU A C 1
ATOM 1335 O O . GLU A 1 183 ? -18.715 -12.013 12.225 1.00 94.25 183 GLU A O 1
ATOM 1340 N N . SER A 1 184 ? -17.074 -13.344 11.487 1.00 94.69 184 SER A N 1
ATOM 1341 C CA . SER A 1 184 ? -17.887 -14.561 11.372 1.00 94.69 184 SER A CA 1
ATOM 1342 C C . SER A 1 184 ? -17.016 -15.820 11.347 1.00 94.69 184 SER A C 1
ATOM 1344 O O . SER A 1 184 ? -15.816 -15.730 11.092 1.00 94.69 184 SER A O 1
ATOM 1346 N N . GLY A 1 185 ? -17.621 -16.989 11.591 1.00 93.44 185 GLY A N 1
ATOM 1347 C CA . GLY A 1 185 ? -16.925 -18.283 11.653 1.00 93.44 185 GLY A CA 1
ATOM 1348 C C . GLY A 1 185 ? -16.071 -18.452 12.915 1.00 93.44 185 GLY A C 1
ATOM 1349 O O . GLY A 1 185 ? -16.284 -17.756 13.913 1.00 93.44 185 GLY A O 1
ATOM 1350 N N . THR A 1 186 ? -15.121 -19.388 12.873 1.00 93.94 186 THR A N 1
ATOM 1351 C CA . THR A 1 186 ? -14.172 -19.653 13.969 1.00 93.94 186 THR A CA 1
ATOM 1352 C C . THR A 1 186 ? -12.727 -19.637 13.477 1.00 93.94 186 THR A C 1
ATOM 1354 O O . THR A 1 186 ? -12.402 -20.168 12.415 1.00 93.94 186 THR A O 1
ATOM 1357 N N . LEU A 1 187 ? -11.846 -19.007 14.254 1.00 94.94 187 LEU A N 1
ATOM 1358 C CA . LEU A 1 187 ? -10.433 -18.823 13.929 1.00 94.94 187 LEU A CA 1
ATOM 1359 C C . LEU A 1 187 ? -9.561 -19.354 15.071 1.00 94.94 187 LEU A C 1
ATOM 1361 O O . LEU A 1 187 ? -9.687 -18.912 16.209 1.00 94.94 187 LEU A O 1
ATOM 1365 N N . THR A 1 188 ? -8.631 -20.250 14.773 1.00 94.81 188 THR A N 1
ATOM 1366 C CA . THR A 1 188 ? -7.607 -20.697 15.722 1.00 94.81 188 THR A CA 1
ATOM 1367 C C . THR A 1 188 ? -6.357 -19.853 15.524 1.00 94.81 188 THR A C 1
ATOM 1369 O O . THR A 1 188 ? -5.773 -19.880 14.447 1.00 94.81 188 THR A O 1
ATOM 1372 N N . ALA A 1 189 ? -5.922 -19.113 16.544 1.00 94.06 189 ALA A N 1
ATOM 1373 C CA . ALA A 1 189 ? -4.754 -18.234 16.491 1.00 94.06 189 ALA A CA 1
ATOM 1374 C C . ALA A 1 189 ? -3.601 -18.755 17.359 1.00 94.06 189 ALA A C 1
ATOM 1376 O O . ALA A 1 189 ? -3.780 -19.071 18.533 1.00 94.06 189 ALA A O 1
ATOM 1377 N N . LYS A 1 190 ? -2.390 -18.814 16.801 1.00 93.50 190 LYS A N 1
ATOM 1378 C CA . LYS A 1 190 ? -1.187 -19.345 17.451 1.00 93.50 190 LYS A CA 1
ATOM 1379 C C . LYS A 1 190 ? -0.018 -18.380 17.290 1.00 93.50 190 LYS A C 1
ATOM 1381 O O . LYS A 1 190 ? 0.496 -18.184 16.189 1.00 93.50 190 LYS A O 1
ATOM 1386 N N . LEU A 1 191 ? 0.440 -17.796 18.396 1.00 91.94 191 LEU A N 1
ATOM 1387 C CA . LEU A 1 191 ? 1.598 -16.902 18.383 1.00 91.94 191 LEU A CA 1
ATOM 1388 C C . LEU A 1 191 ? 2.868 -17.677 17.986 1.00 91.94 191 LEU A C 1
ATOM 1390 O O . LEU A 1 191 ? 3.202 -18.702 18.590 1.00 91.94 191 LEU A O 1
ATOM 1394 N N . ARG A 1 192 ? 3.565 -17.176 16.963 1.00 88.12 192 ARG A N 1
ATOM 1395 C CA . ARG A 1 192 ? 4.854 -17.678 16.469 1.00 88.12 192 ARG A CA 1
ATOM 1396 C C . ARG A 1 192 ? 6.032 -16.880 17.039 1.00 88.12 192 ARG A C 1
ATOM 1398 O O . ARG A 1 192 ? 7.044 -17.487 17.375 1.00 88.12 192 ARG A O 1
ATOM 1405 N N . SER A 1 193 ? 5.895 -15.560 17.194 1.00 86.12 193 SER A N 1
ATOM 1406 C CA . SER A 1 193 ? 6.893 -14.684 17.834 1.00 86.12 193 SER A CA 1
ATOM 1407 C C . SER A 1 193 ? 6.264 -13.422 18.432 1.00 86.12 193 SER A C 1
ATOM 1409 O O . SER A 1 193 ? 5.111 -13.099 18.146 1.00 86.12 193 SER A O 1
ATOM 1411 N N . GLY A 1 194 ? 7.044 -12.692 19.236 1.00 88.12 194 GLY A N 1
ATOM 1412 C CA . GLY A 1 194 ? 6.642 -11.426 19.854 1.00 88.12 194 GLY A CA 1
ATOM 1413 C C . GLY A 1 194 ? 5.683 -11.617 21.028 1.00 88.12 194 GLY A C 1
ATOM 1414 O O . GLY A 1 194 ? 5.806 -12.579 21.787 1.00 88.12 194 GLY A O 1
ATOM 1415 N N . THR A 1 195 ? 4.745 -10.686 21.195 1.00 91.38 195 THR A N 1
ATOM 1416 C CA . THR A 1 195 ? 3.713 -10.726 22.241 1.00 91.38 195 THR A CA 1
ATOM 1417 C C . THR A 1 195 ? 2.357 -10.314 21.679 1.00 91.38 195 THR A C 1
ATOM 1419 O O . THR A 1 195 ? 2.262 -9.523 20.738 1.00 91.38 195 THR A O 1
ATOM 1422 N N . GLY A 1 196 ? 1.294 -10.845 22.275 1.00 92.81 196 GLY A N 1
ATOM 1423 C CA . GLY A 1 196 ? -0.072 -10.482 21.934 1.00 92.81 196 GLY A CA 1
ATOM 1424 C C . GLY A 1 196 ? -1.068 -10.888 23.010 1.00 92.81 196 GLY A C 1
ATOM 1425 O O . GLY A 1 196 ? -0.722 -11.593 23.960 1.00 92.81 196 GLY A O 1
ATOM 1426 N N . THR A 1 197 ? -2.304 -10.435 22.851 1.00 94.00 197 THR A N 1
ATOM 1427 C CA . THR A 1 197 ? -3.422 -10.690 23.761 1.00 94.00 197 THR A CA 1
ATOM 1428 C C . THR A 1 197 ? -4.691 -11.021 22.986 1.00 94.00 197 THR A C 1
ATOM 1430 O O . THR A 1 197 ? -4.893 -10.509 21.888 1.00 94.00 197 THR A O 1
ATOM 1433 N N . VAL A 1 198 ? -5.561 -11.838 23.571 1.00 93.69 198 VAL A N 1
ATOM 1434 C CA . VAL A 1 198 ? -6.899 -12.167 23.073 1.00 93.69 198 VAL A CA 1
ATOM 1435 C C . VAL A 1 198 ? -7.926 -11.293 23.786 1.00 93.69 198 VAL A C 1
ATOM 1437 O O . VAL A 1 198 ? -7.946 -11.249 25.012 1.00 93.69 198 VAL A O 1
ATOM 1440 N N . THR A 1 199 ? -8.800 -10.643 23.028 1.00 91.12 199 THR A N 1
ATOM 1441 C CA . THR A 1 199 ? -9.981 -9.928 23.530 1.00 91.12 199 THR A CA 1
ATOM 1442 C C . THR A 1 199 ? -11.217 -10.754 23.183 1.00 91.12 199 THR A C 1
ATOM 1444 O O . THR A 1 199 ? -11.305 -11.288 22.076 1.00 91.12 199 THR A O 1
ATOM 1447 N N . ARG A 1 200 ? -12.163 -10.894 24.117 1.00 91.19 200 ARG A N 1
ATOM 1448 C CA . ARG A 1 200 ? -13.373 -11.707 23.917 1.00 91.19 200 ARG A CA 1
ATOM 1449 C C . ARG A 1 200 ? -14.590 -10.843 23.615 1.00 91.19 200 ARG A C 1
ATOM 1451 O O . ARG A 1 200 ? -14.757 -9.796 24.229 1.00 91.19 200 ARG A O 1
ATOM 1458 N N . ALA A 1 201 ? -15.491 -11.334 22.767 1.00 86.62 201 ALA A N 1
ATOM 1459 C CA . ALA A 1 201 ? -16.733 -10.649 22.389 1.00 86.62 201 ALA A CA 1
ATOM 1460 C C . ALA A 1 201 ? -17.605 -10.240 23.595 1.00 86.62 201 ALA A C 1
ATOM 1462 O O . ALA A 1 201 ? -18.344 -9.260 23.541 1.00 86.62 201 ALA A O 1
ATOM 1463 N N . ALA A 1 202 ? -17.526 -11.005 24.690 1.00 82.69 202 ALA A N 1
ATOM 1464 C CA . ALA A 1 202 ? -18.254 -10.753 25.932 1.00 82.69 202 ALA A CA 1
ATOM 1465 C C . ALA A 1 202 ? -17.638 -9.645 26.813 1.00 82.69 202 ALA A C 1
ATOM 1467 O O . ALA A 1 202 ? -18.316 -9.157 27.715 1.00 82.69 202 ALA A O 1
ATOM 1468 N N . ASP A 1 203 ? -16.380 -9.267 26.573 1.00 80.81 203 ASP A N 1
ATOM 1469 C CA . ASP A 1 203 ? -15.669 -8.210 27.300 1.00 80.81 203 ASP A CA 1
ATOM 1470 C C . ASP A 1 203 ? -14.701 -7.460 26.351 1.00 80.81 203 ASP A C 1
ATOM 1472 O O . ASP A 1 203 ? -13.482 -7.579 26.466 1.00 80.81 203 ASP A O 1
ATOM 1476 N N . PRO A 1 204 ? -15.210 -6.693 25.363 1.00 71.56 204 PRO A N 1
ATOM 1477 C CA . PRO A 1 204 ? -14.373 -6.025 24.357 1.00 71.56 204 PRO A CA 1
ATOM 1478 C C . PRO A 1 204 ? -13.565 -4.838 24.914 1.00 71.56 204 PRO A C 1
ATOM 1480 O O . PRO A 1 204 ? -12.755 -4.248 24.199 1.00 71.56 204 PRO A O 1
ATOM 1483 N N . LEU A 1 205 ? -13.807 -4.468 26.177 1.00 71.06 205 LEU A N 1
ATOM 1484 C CA . LEU A 1 205 ? -13.198 -3.340 26.890 1.00 71.06 205 LEU A CA 1
ATOM 1485 C C . LEU A 1 205 ? -12.436 -3.778 28.155 1.00 71.06 205 LEU A C 1
ATOM 1487 O O . LEU A 1 205 ? -11.786 -2.951 28.790 1.00 71.06 205 LEU A O 1
ATOM 1491 N N . GLY A 1 206 ? -12.501 -5.057 28.529 1.00 60.00 206 GLY A N 1
ATOM 1492 C CA . GLY A 1 206 ? -11.897 -5.606 29.736 1.00 60.00 206 GLY A CA 1
ATOM 1493 C C . GLY A 1 206 ? -11.091 -6.876 29.465 1.00 60.00 206 GLY A C 1
ATOM 1494 O O . GLY A 1 206 ? -11.224 -7.527 28.436 1.00 60.00 206 GLY A O 1
ATOM 1495 N N . ARG A 1 207 ? -10.174 -7.167 30.397 1.00 60.88 207 ARG A N 1
ATOM 1496 C CA . ARG A 1 207 ? -9.306 -8.362 30.473 1.00 60.88 207 ARG A CA 1
ATOM 1497 C C . ARG A 1 207 ? -8.962 -9.028 29.134 1.00 60.88 207 ARG A C 1
ATOM 1499 O O . ARG A 1 207 ? -9.471 -10.093 28.799 1.00 60.88 207 ARG A O 1
ATOM 1506 N N . SER A 1 208 ? -7.986 -8.456 28.436 1.00 78.88 208 SER A N 1
ATOM 1507 C CA . SER A 1 208 ? -7.320 -9.162 27.344 1.00 78.88 208 SER A CA 1
ATOM 1508 C C . SER A 1 208 ? -6.372 -10.233 27.906 1.00 78.88 208 SER A C 1
ATOM 1510 O O . SER A 1 208 ? -5.422 -9.909 28.623 1.00 78.88 208 SER A O 1
ATOM 1512 N N . ASP A 1 209 ? -6.617 -11.503 27.588 1.00 85.44 209 ASP A N 1
ATOM 1513 C CA . ASP A 1 209 ? -5.802 -12.634 28.047 1.00 85.44 209 ASP A CA 1
ATOM 1514 C C . ASP A 1 209 ? -4.491 -12.728 27.241 1.00 85.44 209 ASP A C 1
ATOM 1516 O O . ASP A 1 209 ? -4.519 -12.538 26.025 1.00 85.44 209 ASP A O 1
ATOM 1520 N N . PRO A 1 210 ? -3.329 -13.057 27.836 1.00 89.19 210 PRO A N 1
ATOM 1521 C CA . PRO A 1 210 ? -2.093 -13.256 27.078 1.00 89.19 210 PRO A CA 1
ATOM 1522 C C . PRO A 1 210 ? -2.208 -14.391 26.047 1.00 89.19 210 PRO A C 1
ATOM 1524 O O . PRO A 1 210 ? -2.576 -15.516 26.385 1.00 89.19 210 PRO A O 1
ATOM 1527 N N . LEU A 1 211 ? -1.822 -14.128 24.794 1.00 90.00 211 LEU A N 1
ATOM 1528 C CA . LEU A 1 211 ? -1.727 -15.160 23.762 1.00 90.00 211 LEU A CA 1
ATOM 1529 C C . LEU A 1 211 ? -0.394 -15.911 23.919 1.00 90.00 211 LEU A C 1
ATOM 1531 O O . LEU A 1 211 ? 0.637 -15.506 23.381 1.00 90.00 211 LEU A O 1
ATOM 1535 N N . THR A 1 212 ? -0.399 -16.989 24.700 1.00 84.00 212 THR A N 1
ATOM 1536 C CA . THR A 1 212 ? 0.813 -17.746 25.049 1.00 84.00 212 THR A CA 1
ATOM 1537 C C . THR A 1 212 ? 1.429 -18.456 23.840 1.00 84.00 212 THR A C 1
ATOM 1539 O O . THR A 1 212 ? 0.778 -19.248 23.158 1.00 84.00 212 THR A O 1
ATOM 1542 N N . ALA A 1 213 ? 2.727 -18.240 23.605 1.00 78.12 213 ALA A N 1
ATOM 1543 C CA . ALA A 1 213 ? 3.469 -18.910 22.538 1.00 78.12 213 ALA A CA 1
ATOM 1544 C C . ALA A 1 213 ? 3.355 -20.445 22.629 1.00 78.12 213 ALA A C 1
ATOM 1546 O O . ALA A 1 213 ? 3.583 -21.047 23.677 1.00 78.12 213 ALA A O 1
ATOM 1547 N N . GLY A 1 214 ? 3.005 -21.082 21.509 1.00 71.56 214 GLY A N 1
ATOM 1548 C CA . GLY A 1 214 ? 2.814 -22.533 21.422 1.00 71.56 214 GLY A CA 1
ATOM 1549 C C . GLY A 1 214 ? 1.437 -23.052 21.859 1.00 71.56 214 GLY A C 1
ATOM 1550 O O . GLY A 1 214 ? 1.102 -24.173 21.477 1.00 71.56 214 GLY A O 1
ATOM 1551 N N . GLN A 1 215 ? 0.618 -22.261 22.562 1.00 85.69 215 GLN A N 1
ATOM 1552 C CA . GLN A 1 215 ? -0.776 -22.604 22.862 1.00 85.69 215 GLN A CA 1
ATOM 1553 C C . GLN A 1 215 ? -1.710 -21.907 21.856 1.00 85.69 215 GLN A C 1
ATOM 1555 O O . GLN A 1 215 ? -1.718 -20.678 21.796 1.00 85.69 215 GLN A O 1
ATOM 1560 N N . PRO A 1 216 ? -2.475 -22.649 21.034 1.00 90.19 216 PRO A N 1
ATOM 1561 C CA . PRO A 1 216 ? -3.477 -22.044 20.166 1.00 90.19 216 PRO A CA 1
ATOM 1562 C C . PRO A 1 216 ? -4.661 -21.516 20.990 1.00 90.19 216 PRO A C 1
ATOM 1564 O O . PRO A 1 216 ? -5.095 -22.160 21.944 1.00 90.19 216 PRO A O 1
ATOM 1567 N N . ALA A 1 217 ? -5.200 -20.368 20.591 1.00 93.44 217 ALA A N 1
ATOM 1568 C CA . ALA A 1 217 ? -6.443 -19.810 21.104 1.00 93.44 217 ALA A CA 1
ATOM 1569 C C . ALA A 1 217 ? -7.539 -19.930 20.039 1.00 93.44 217 ALA A C 1
ATOM 1571 O O . ALA A 1 217 ? -7.397 -19.393 18.943 1.00 93.44 217 ALA A O 1
ATOM 1572 N N . GLU A 1 218 ? -8.635 -20.610 20.367 1.00 94.38 218 GLU A N 1
ATOM 1573 C CA . GLU A 1 218 ? -9.853 -20.600 19.551 1.00 94.38 218 GLU A CA 1
ATOM 1574 C C . GLU A 1 218 ? -10.600 -19.277 19.756 1.00 94.38 218 GLU A C 1
ATOM 1576 O O . GLU A 1 218 ? -10.775 -18.825 20.894 1.00 94.38 218 GLU A O 1
ATOM 1581 N N . LEU A 1 219 ? -11.033 -18.667 18.655 1.00 94.69 219 LEU A N 1
ATOM 1582 C CA . LEU A 1 219 ? -11.725 -17.382 18.570 1.00 94.69 219 LEU A CA 1
ATOM 1583 C C . LEU A 1 219 ? -13.037 -17.577 17.803 1.00 94.69 219 LEU A C 1
ATOM 1585 O O . LEU A 1 219 ? -13.057 -18.224 16.755 1.00 94.69 219 LEU A O 1
ATOM 1589 N N . SER A 1 220 ? -14.123 -17.008 18.312 1.00 94.88 220 SER A N 1
ATOM 1590 C CA . SER A 1 220 ? -15.433 -16.973 17.646 1.00 94.88 220 SER A CA 1
ATOM 1591 C C . SER A 1 220 ? -15.748 -15.571 17.122 1.00 94.88 220 SER A C 1
ATOM 1593 O O . SER A 1 220 ? -15.030 -14.619 17.414 1.00 94.88 220 SER A O 1
ATOM 1595 N N . ALA A 1 221 ? -16.837 -15.422 16.366 1.00 94.81 221 ALA A N 1
ATOM 1596 C CA . ALA A 1 221 ? -17.330 -14.113 15.933 1.00 94.81 221 ALA A CA 1
ATOM 1597 C C . ALA A 1 221 ? -17.441 -13.111 17.107 1.00 94.81 221 ALA A C 1
ATOM 1599 O O . ALA A 1 221 ? -18.054 -13.409 18.133 1.00 94.81 221 ALA A O 1
ATOM 1600 N N . GLY A 1 222 ? -16.845 -11.929 16.937 1.00 92.88 222 GLY A N 1
ATOM 1601 C CA . GLY A 1 222 ? -16.702 -10.877 17.944 1.00 92.88 222 GLY A CA 1
ATOM 1602 C C . GLY A 1 222 ? -15.413 -10.946 18.778 1.00 92.88 222 GLY A C 1
ATOM 1603 O O . GLY A 1 222 ? -15.068 -9.955 19.416 1.00 92.88 222 GLY A O 1
ATOM 1604 N N . ASP A 1 223 ? -14.687 -12.069 18.781 1.00 95.25 223 ASP A N 1
ATOM 1605 C CA . ASP A 1 223 ? -13.375 -12.159 19.429 1.00 95.25 223 ASP A CA 1
ATOM 1606 C C . ASP A 1 223 ? -12.281 -11.511 18.563 1.00 95.25 223 ASP A C 1
ATOM 1608 O O . ASP A 1 223 ? -12.386 -11.401 17.335 1.00 95.25 223 ASP A O 1
ATOM 1612 N N . GLY A 1 224 ? -11.170 -11.138 19.197 1.00 94.50 224 GLY A N 1
ATOM 1613 C CA . GLY A 1 224 ? -10.014 -10.590 18.503 1.00 94.50 224 GLY A CA 1
ATOM 1614 C C . GLY A 1 224 ? -8.676 -10.882 19.167 1.00 94.50 224 GLY A C 1
ATOM 1615 O O . GLY A 1 224 ? -8.593 -11.361 20.294 1.00 94.50 224 GLY A O 1
ATOM 1616 N N . VAL A 1 225 ? -7.607 -10.566 18.443 1.00 94.75 225 VAL A N 1
ATOM 1617 C CA . VAL A 1 225 ? -6.214 -10.638 18.887 1.00 94.75 225 VAL A CA 1
ATOM 1618 C C . VAL A 1 225 ? -5.563 -9.288 18.641 1.00 94.75 225 VAL A C 1
ATOM 1620 O O . VAL A 1 225 ? -5.635 -8.777 17.528 1.00 94.75 225 VAL A O 1
ATOM 1623 N N . LEU A 1 226 ? -4.879 -8.743 19.644 1.00 94.38 226 LEU A N 1
ATOM 1624 C CA . LEU A 1 226 ? -3.952 -7.622 19.502 1.00 94.38 226 LEU A CA 1
ATOM 1625 C C . LEU A 1 226 ? -2.517 -8.148 19.604 1.00 94.38 226 LEU A C 1
ATOM 1627 O O . LEU A 1 226 ? -2.147 -8.762 20.600 1.00 94.38 226 LEU A O 1
ATOM 1631 N N . LEU A 1 227 ? -1.698 -7.882 18.595 1.00 93.38 227 LEU A N 1
ATOM 1632 C CA . LEU A 1 227 ? -0.262 -8.135 18.568 1.00 93.38 227 LEU A CA 1
ATOM 1633 C C . LEU A 1 227 ? 0.501 -6.824 18.769 1.00 93.38 227 LEU A C 1
ATOM 1635 O O . LEU A 1 227 ? 0.160 -5.792 18.183 1.00 93.38 227 LEU A O 1
ATOM 1639 N N . GLN A 1 228 ? 1.567 -6.887 19.561 1.00 92.56 228 GLN A N 1
ATOM 1640 C CA . GLN A 1 228 ? 2.560 -5.818 19.655 1.00 92.56 228 GLN A CA 1
ATOM 1641 C C . GLN A 1 228 ? 3.480 -5.833 18.418 1.00 92.56 228 GLN A C 1
ATOM 1643 O O . GLN A 1 228 ? 3.485 -6.797 17.650 1.00 92.56 228 GLN A O 1
ATOM 1648 N N . ALA A 1 229 ? 4.290 -4.786 18.230 1.00 87.25 229 ALA A N 1
ATOM 1649 C CA . ALA A 1 229 ? 5.313 -4.756 17.178 1.00 87.25 229 ALA A CA 1
ATOM 1650 C C . ALA A 1 229 ? 6.267 -5.971 17.278 1.00 87.25 229 ALA A C 1
ATOM 1652 O O . ALA A 1 229 ? 6.663 -6.353 18.382 1.00 87.25 229 ALA A O 1
ATOM 1653 N N . GLY A 1 230 ? 6.618 -6.600 16.148 1.00 80.75 230 GLY A N 1
ATOM 1654 C CA . GLY A 1 230 ? 7.360 -7.873 16.119 1.00 80.75 230 GLY A CA 1
ATOM 1655 C C . GLY A 1 230 ? 6.518 -9.120 16.450 1.00 80.75 230 GLY A C 1
ATOM 1656 O O . GLY A 1 230 ? 7.037 -10.243 16.473 1.00 80.75 230 GLY A O 1
ATOM 1657 N N . GLY A 1 231 ? 5.223 -8.945 16.729 1.00 85.81 231 GLY A N 1
ATOM 1658 C CA . GLY A 1 231 ? 4.262 -10.024 16.926 1.00 85.81 231 GLY A CA 1
ATOM 1659 C C . GLY A 1 231 ? 3.893 -10.703 15.610 1.00 85.81 231 GLY A C 1
ATOM 1660 O O . GLY A 1 231 ? 3.396 -10.058 14.690 1.00 85.81 231 GLY A O 1
ATOM 1661 N N . VAL A 1 232 ? 4.086 -12.022 15.540 1.00 84.75 232 VAL A N 1
ATOM 1662 C CA . VAL A 1 232 ? 3.691 -12.851 14.392 1.00 84.75 232 VAL A CA 1
ATOM 1663 C C . VAL A 1 232 ? 2.758 -13.950 14.867 1.00 84.75 232 VAL A C 1
ATOM 1665 O O . VAL A 1 232 ? 3.106 -14.720 15.763 1.00 84.75 232 VAL A O 1
ATOM 1668 N N . VAL A 1 233 ? 1.592 -14.058 14.237 1.00 88.19 233 VAL A N 1
ATOM 1669 C CA . VAL A 1 233 ? 0.587 -15.087 14.505 1.00 88.19 233 VAL A CA 1
ATOM 1670 C C . VAL A 1 233 ? 0.369 -15.948 13.264 1.00 88.19 233 VAL A C 1
ATOM 1672 O O . VAL A 1 233 ? 0.314 -15.459 12.138 1.00 88.19 233 VAL A O 1
ATOM 1675 N N . GLU A 1 234 ? 0.246 -17.249 13.475 1.00 90.00 234 GLU A N 1
ATOM 1676 C CA . GLU A 1 234 ? -0.332 -18.178 12.511 1.00 90.00 234 GLU A CA 1
ATOM 1677 C C . GLU A 1 234 ? -1.799 -18.373 12.877 1.00 90.00 234 GLU A C 1
ATOM 1679 O O . GLU A 1 234 ? -2.117 -18.607 14.043 1.00 90.00 234 GLU A O 1
ATOM 1684 N N . VAL A 1 235 ? -2.689 -18.272 11.896 1.00 91.12 235 VAL A N 1
ATOM 1685 C CA . VAL A 1 235 ? -4.121 -18.495 12.071 1.00 91.12 235 VAL A CA 1
ATOM 1686 C C . VAL A 1 235 ? -4.617 -19.608 11.161 1.00 91.12 235 VAL A C 1
ATOM 1688 O O . VAL A 1 235 ? -4.138 -19.749 10.040 1.00 91.12 235 VAL A O 1
ATOM 1691 N N . GLU A 1 236 ? -5.587 -20.379 11.633 1.00 90.69 236 GLU A N 1
ATOM 1692 C CA . GLU A 1 236 ? -6.331 -21.390 10.880 1.00 90.69 236 GLU A CA 1
ATOM 1693 C C . GLU A 1 236 ? -7.821 -21.055 10.956 1.00 90.69 236 GLU A C 1
ATOM 1695 O O . GLU A 1 236 ? -8.311 -20.728 12.036 1.00 90.69 236 GLU A O 1
ATOM 1700 N N . GLY A 1 237 ? -8.539 -21.088 9.833 1.00 85.06 237 GLY A N 1
ATOM 1701 C CA . GLY A 1 237 ? -9.967 -20.760 9.795 1.00 85.06 237 GLY A CA 1
ATOM 1702 C C . GLY A 1 237 ? -10.874 -21.961 9.546 1.00 85.06 237 GLY A C 1
ATOM 1703 O O . GLY A 1 237 ? -10.545 -22.842 8.751 1.00 85.06 237 GLY A O 1
ATOM 1704 N N . ASP A 1 238 ? -12.065 -21.930 10.146 1.00 85.31 238 ASP A N 1
ATOM 1705 C CA . ASP A 1 238 ? -13.236 -22.680 9.691 1.00 85.31 238 ASP A CA 1
ATOM 1706 C C . ASP A 1 238 ? -14.354 -21.709 9.287 1.00 85.31 238 ASP A C 1
ATOM 1708 O O . ASP A 1 238 ? -15.088 -21.156 10.110 1.00 85.31 238 ASP A O 1
ATOM 1712 N N . GLY A 1 239 ? -14.391 -21.397 7.986 1.00 84.62 239 GLY A N 1
ATOM 1713 C CA . GLY A 1 239 ? -15.306 -20.409 7.405 1.00 84.62 239 GLY A CA 1
ATOM 1714 C C . GLY A 1 239 ? -15.118 -18.980 7.935 1.00 84.62 239 GLY A C 1
ATOM 1715 O O . GLY A 1 239 ? -16.032 -18.164 7.814 1.00 84.62 239 GLY A O 1
ATOM 1716 N N . ALA A 1 240 ? -13.969 -18.677 8.544 1.00 91.00 240 ALA A N 1
ATOM 1717 C CA . ALA A 1 240 ? -13.749 -17.432 9.267 1.00 91.00 240 ALA A CA 1
ATOM 1718 C C . ALA A 1 240 ? -13.623 -16.225 8.336 1.00 91.00 240 ALA A C 1
ATOM 1720 O O . ALA A 1 240 ? -12.798 -16.235 7.423 1.00 91.00 240 ALA A O 1
ATOM 1721 N N . THR A 1 241 ? -14.367 -15.153 8.615 1.00 92.19 241 THR A N 1
ATOM 1722 C CA . THR A 1 241 ? -14.118 -13.820 8.038 1.00 92.19 241 THR A CA 1
ATOM 1723 C C . THR A 1 241 ? -13.483 -12.933 9.098 1.00 92.19 241 THR A C 1
ATOM 1725 O O . THR A 1 241 ? -13.971 -12.869 10.224 1.00 92.19 241 THR A O 1
ATOM 1728 N N . VAL A 1 242 ? -12.377 -12.275 8.752 1.00 90.81 242 VAL A N 1
ATOM 1729 C CA . VAL A 1 242 ? -11.495 -11.582 9.695 1.00 90.81 242 VAL A CA 1
ATOM 1730 C C . VAL A 1 242 ? -11.122 -10.200 9.160 1.00 90.81 242 VAL A C 1
ATOM 1732 O O . VAL A 1 242 ? -10.719 -10.067 8.003 1.00 90.81 242 VAL A O 1
ATOM 1735 N N . LEU A 1 243 ? -11.200 -9.183 10.018 1.00 91.19 243 LEU A N 1
ATOM 1736 C CA . LEU A 1 243 ? -10.563 -7.884 9.806 1.00 91.19 243 LEU A CA 1
ATOM 1737 C C . LEU A 1 243 ? -9.128 -7.929 10.342 1.00 91.19 243 LEU A C 1
ATOM 1739 O O . LEU A 1 243 ? -8.909 -8.164 11.527 1.00 91.19 243 LEU A O 1
ATOM 1743 N N . ASP A 1 244 ? -8.166 -7.683 9.461 1.00 89.44 244 ASP A N 1
ATOM 1744 C CA . ASP A 1 244 ? -6.735 -7.557 9.728 1.00 89.44 244 ASP A CA 1
ATOM 1745 C C . ASP A 1 244 ? -6.348 -6.081 9.657 1.00 89.44 244 ASP A C 1
ATOM 1747 O O . ASP A 1 244 ? -6.293 -5.494 8.574 1.00 89.44 244 ASP A O 1
ATOM 1751 N N . ALA A 1 245 ? -6.149 -5.468 10.819 1.00 90.94 245 ALA A N 1
ATOM 1752 C CA . ALA A 1 245 ? -5.868 -4.052 10.968 1.00 90.94 245 ALA A CA 1
ATOM 1753 C C . ALA A 1 245 ? -4.457 -3.837 11.522 1.00 90.94 245 ALA A C 1
ATOM 1755 O O . ALA A 1 245 ? -4.162 -4.265 12.629 1.00 90.94 245 ALA A O 1
ATOM 1756 N N . ALA A 1 246 ? -3.578 -3.149 10.800 1.00 88.88 246 ALA A N 1
ATOM 1757 C CA . ALA A 1 246 ? -2.198 -2.920 11.225 1.00 88.88 246 ALA A CA 1
ATOM 1758 C C . ALA A 1 246 ? -1.784 -1.461 11.032 1.00 88.88 246 ALA A C 1
ATOM 1760 O O . ALA A 1 246 ? -2.137 -0.847 10.025 1.00 88.88 246 ALA A O 1
ATOM 1761 N N . VAL A 1 247 ? -0.979 -0.933 11.957 1.00 86.56 247 VAL A N 1
ATOM 1762 C CA . VAL A 1 247 ? -0.192 0.288 11.725 1.00 86.56 247 VAL A CA 1
ATOM 1763 C C . VAL A 1 247 ? 1.256 -0.139 11.560 1.00 86.56 247 VAL A C 1
ATOM 1765 O O . VAL A 1 247 ? 1.928 -0.441 12.542 1.00 86.56 247 VAL A O 1
ATOM 1768 N N . GLY A 1 248 ? 1.714 -0.203 10.312 1.00 73.69 248 GLY A N 1
ATOM 1769 C CA . GLY A 1 248 ? 3.036 -0.708 9.957 1.00 73.69 248 GLY A CA 1
ATOM 1770 C C . GLY A 1 248 ? 3.930 0.331 9.290 1.00 73.69 248 GLY A C 1
ATOM 1771 O O . GLY A 1 248 ? 3.456 1.235 8.603 1.00 73.69 248 GLY A O 1
ATOM 1772 N N . GLY A 1 249 ? 5.239 0.187 9.479 1.00 59.38 249 GLY A N 1
ATOM 1773 C CA . GLY A 1 249 ? 6.252 0.869 8.667 1.00 59.38 249 GLY A CA 1
ATOM 1774 C C . GLY A 1 249 ? 6.737 -0.027 7.521 1.00 59.38 249 GLY A C 1
ATOM 1775 O O . GLY A 1 249 ? 6.226 -1.126 7.310 1.00 59.38 249 GLY A O 1
ATOM 1776 N N . ARG A 1 250 ? 7.797 0.389 6.815 1.00 53.06 250 ARG A N 1
ATOM 1777 C CA . ARG A 1 250 ? 8.746 -0.602 6.269 1.00 53.06 250 ARG A CA 1
ATOM 1778 C C . ARG A 1 250 ? 9.458 -1.230 7.480 1.00 53.06 250 ARG A C 1
ATOM 1780 O O . ARG A 1 250 ? 9.824 -0.488 8.389 1.00 53.06 250 ARG A O 1
ATOM 1787 N N . SER A 1 251 ? 9.618 -2.553 7.538 1.00 43.06 251 SER A N 1
ATOM 1788 C CA . SER A 1 251 ? 10.178 -3.237 8.716 1.00 43.06 251 SER A CA 1
ATOM 1789 C C . SER A 1 251 ? 11.643 -3.660 8.523 1.00 43.06 251 SER A C 1
ATOM 1791 O O . SER A 1 251 ? 12.079 -4.045 7.435 1.00 43.06 251 SER A O 1
ATOM 1793 N N . GLY A 1 252 ? 12.422 -3.559 9.607 1.00 53.47 252 GLY A N 1
ATOM 1794 C CA . GLY A 1 252 ? 13.821 -3.990 9.677 1.00 53.47 252 GLY A CA 1
ATOM 1795 C C . GLY A 1 252 ? 14.708 -3.467 8.540 1.00 53.47 252 GLY A C 1
ATOM 1796 O O . GLY A 1 252 ? 14.600 -2.319 8.113 1.00 53.47 252 GLY A O 1
ATOM 1797 N N . ARG A 1 253 ? 15.561 -4.354 8.012 1.00 55.81 253 ARG A N 1
ATOM 1798 C CA . ARG A 1 253 ? 16.604 -4.028 7.024 1.00 55.81 253 ARG A CA 1
ATOM 1799 C C . ARG A 1 253 ? 16.074 -3.365 5.743 1.00 55.81 253 ARG A C 1
ATOM 1801 O O . ARG A 1 253 ? 16.815 -2.640 5.091 1.00 55.81 253 ARG A O 1
ATOM 1808 N N . GLN A 1 254 ? 14.808 -3.576 5.372 1.00 57.41 254 GLN A N 1
ATOM 1809 C CA . GLN A 1 254 ? 14.212 -2.913 4.204 1.00 57.41 254 GLN A CA 1
ATOM 1810 C C . GLN A 1 254 ? 14.025 -1.405 4.426 1.00 57.41 254 GLN A C 1
ATOM 1812 O O . GLN A 1 254 ? 14.195 -0.626 3.490 1.00 57.41 254 GLN A O 1
ATOM 1817 N N . ALA A 1 255 ? 13.711 -0.979 5.655 1.00 57.75 255 ALA A N 1
ATOM 1818 C CA . ALA A 1 255 ? 13.639 0.437 6.006 1.00 57.75 255 ALA A CA 1
ATOM 1819 C C . ALA A 1 255 ? 15.028 1.088 5.956 1.00 57.75 255 ALA A C 1
ATOM 1821 O O . ALA A 1 255 ? 15.178 2.137 5.332 1.00 57.75 255 ALA A O 1
ATOM 1822 N N . ASP A 1 256 ? 16.039 0.424 6.526 1.00 63.53 256 ASP A N 1
ATOM 1823 C CA . ASP A 1 256 ? 17.432 0.890 6.520 1.00 63.53 256 ASP A CA 1
ATOM 1824 C C . ASP A 1 256 ? 17.979 1.025 5.090 1.00 63.53 256 ASP A C 1
ATOM 1826 O O . ASP A 1 256 ? 18.562 2.048 4.734 1.00 63.53 256 ASP A O 1
ATOM 1830 N N . ASN A 1 257 ? 17.739 0.017 4.241 1.00 74.88 257 ASN A N 1
ATOM 1831 C CA . ASN A 1 257 ? 18.160 0.025 2.839 1.00 74.88 257 ASN A CA 1
ATOM 1832 C C . ASN A 1 257 ? 17.523 1.191 2.062 1.00 74.88 257 ASN A C 1
ATOM 1834 O O . ASN A 1 257 ? 18.193 1.831 1.255 1.00 74.88 257 ASN A O 1
ATOM 1838 N N . VAL A 1 258 ? 16.241 1.485 2.302 1.00 66.88 258 VAL A N 1
ATOM 1839 C CA . VAL A 1 258 ? 15.556 2.616 1.662 1.00 66.88 258 VAL A CA 1
ATOM 1840 C C . VAL A 1 258 ? 16.073 3.955 2.191 1.00 66.88 258 VAL A C 1
ATOM 1842 O O . VAL A 1 258 ? 16.374 4.842 1.393 1.00 66.88 258 VAL A O 1
ATOM 1845 N N . ALA A 1 259 ? 16.237 4.097 3.508 1.00 66.56 259 ALA A N 1
ATOM 1846 C CA . ALA A 1 259 ? 16.783 5.305 4.125 1.00 66.56 259 ALA A CA 1
ATOM 1847 C C . ALA A 1 259 ? 18.206 5.621 3.627 1.00 66.56 259 ALA A C 1
ATOM 1849 O O . ALA A 1 259 ? 18.536 6.786 3.412 1.00 66.56 259 ALA A O 1
ATOM 1850 N N . LEU A 1 260 ? 19.023 4.592 3.372 1.00 78.62 260 LEU A N 1
ATOM 1851 C CA . LEU A 1 260 ? 20.349 4.727 2.767 1.00 78.62 260 LEU A CA 1
ATOM 1852 C C . LEU A 1 260 ? 20.288 5.336 1.355 1.00 78.62 260 LEU A C 1
ATOM 1854 O O . LEU A 1 260 ? 21.090 6.213 1.036 1.00 78.62 260 LEU A O 1
ATOM 1858 N N . VAL A 1 261 ? 19.347 4.889 0.516 1.00 78.81 261 VAL A N 1
ATOM 1859 C CA . VAL A 1 261 ? 19.183 5.402 -0.858 1.00 78.81 261 VAL A CA 1
ATOM 1860 C C . VAL A 1 261 ? 18.563 6.806 -0.867 1.00 78.81 261 VAL A C 1
ATOM 1862 O O . VAL A 1 261 ? 18.982 7.641 -1.665 1.00 78.81 261 VAL A O 1
ATOM 1865 N N . LEU A 1 262 ? 17.625 7.096 0.044 1.00 70.25 262 LEU A N 1
ATOM 1866 C CA . LEU A 1 262 ? 17.059 8.441 0.228 1.00 70.25 262 LEU A CA 1
ATOM 1867 C C . LEU A 1 262 ? 18.133 9.453 0.643 1.00 70.25 262 LEU A C 1
ATOM 1869 O O . LEU A 1 262 ? 18.323 10.451 -0.045 1.00 70.25 262 LEU A O 1
ATOM 1873 N N . GLY A 1 263 ? 18.905 9.148 1.692 1.00 69.44 263 GLY A N 1
ATOM 1874 C CA . GLY A 1 263 ? 19.976 10.030 2.163 1.00 69.44 263 GLY A CA 1
ATOM 1875 C C . GLY A 1 263 ? 21.052 10.297 1.105 1.00 69.44 263 GLY A C 1
ATOM 1876 O O . GLY A 1 263 ? 21.617 11.387 1.066 1.00 69.44 263 GLY A O 1
ATOM 1877 N N . TYR A 1 264 ? 21.305 9.340 0.205 1.00 79.06 264 TYR A N 1
ATOM 1878 C CA . TYR A 1 264 ? 22.194 9.566 -0.933 1.00 79.06 264 TYR A CA 1
ATOM 1879 C C . TYR A 1 264 ? 21.629 10.602 -1.920 1.00 79.06 264 TYR A C 1
ATOM 1881 O O . TYR A 1 264 ? 22.362 11.501 -2.326 1.00 79.06 264 TYR A O 1
ATOM 1889 N N . ALA A 1 265 ? 20.346 10.513 -2.284 1.00 71.69 265 ALA A N 1
ATOM 1890 C CA . ALA A 1 265 ? 19.711 11.471 -3.195 1.00 71.69 265 ALA A CA 1
ATOM 1891 C C . ALA A 1 265 ? 19.623 12.890 -2.594 1.00 71.69 265 ALA A C 1
ATOM 1893 O O . ALA A 1 265 ? 19.902 13.874 -3.289 1.00 71.69 265 ALA A O 1
ATOM 1894 N N . ASP A 1 266 ? 19.313 12.986 -1.298 1.00 68.25 266 ASP A N 1
ATOM 1895 C CA . ASP A 1 266 ? 19.284 14.254 -0.562 1.00 68.25 266 ASP A CA 1
ATOM 1896 C C . ASP A 1 266 ? 20.681 14.903 -0.522 1.00 68.25 266 ASP A C 1
ATOM 1898 O O . ASP A 1 266 ? 20.842 16.058 -0.922 1.00 68.25 266 ASP A O 1
ATOM 1902 N N . ASP A 1 267 ? 21.718 14.158 -0.118 1.00 70.12 267 ASP A N 1
ATOM 1903 C CA . ASP A 1 267 ? 23.085 14.688 -0.021 1.00 70.12 267 ASP A CA 1
ATOM 1904 C C . ASP A 1 267 ? 23.678 15.076 -1.397 1.00 70.12 267 ASP A C 1
ATOM 1906 O O . ASP A 1 267 ? 24.398 16.073 -1.502 1.00 70.12 267 ASP A O 1
ATOM 1910 N N . VAL A 1 268 ? 23.371 14.324 -2.468 1.00 66.38 268 VAL A N 1
ATOM 1911 C CA . VAL A 1 268 ? 23.780 14.655 -3.855 1.00 66.38 268 VAL A CA 1
ATOM 1912 C C . VAL A 1 268 ? 23.185 15.984 -4.328 1.00 66.38 268 VAL A C 1
ATOM 1914 O O . VAL A 1 268 ? 23.795 16.667 -5.151 1.00 66.38 268 VAL A O 1
ATOM 1917 N N . SER A 1 269 ? 22.030 16.376 -3.789 1.00 59.72 269 SER A N 1
ATOM 1918 C CA . SER A 1 269 ? 21.378 17.655 -4.091 1.00 59.72 269 SER A CA 1
ATOM 1919 C C . SER A 1 269 ? 21.975 18.844 -3.321 1.00 59.72 269 SER A C 1
ATOM 1921 O O . SER A 1 269 ? 21.600 19.986 -3.588 1.00 59.72 269 SER A O 1
ATOM 1923 N N . GLY A 1 270 ? 22.873 18.600 -2.356 1.00 56.03 270 GLY A N 1
ATOM 1924 C CA . GLY A 1 270 ? 23.394 19.624 -1.446 1.00 56.03 270 GLY A CA 1
ATOM 1925 C C . GLY A 1 270 ? 24.898 19.892 -1.535 1.00 56.03 270 GLY A C 1
ATOM 1926 O O . GLY A 1 270 ? 25.298 21.055 -1.467 1.00 56.03 270 GLY A O 1
ATOM 1927 N N . ASP A 1 271 ? 25.733 18.854 -1.665 1.00 46.50 271 ASP A N 1
ATOM 1928 C CA . ASP A 1 271 ? 27.154 18.954 -1.293 1.00 46.50 271 ASP A CA 1
ATOM 1929 C C . ASP A 1 271 ? 28.163 18.408 -2.326 1.00 46.50 271 ASP A C 1
ATOM 1931 O O . ASP A 1 271 ? 27.833 17.720 -3.295 1.00 46.50 271 ASP A O 1
ATOM 1935 N N . ALA A 1 272 ? 29.445 18.737 -2.137 1.00 48.50 272 ALA A N 1
ATOM 1936 C CA . ALA A 1 272 ? 30.500 18.394 -3.095 1.00 48.50 272 ALA A CA 1
ATOM 1937 C C . ALA A 1 272 ? 30.709 16.857 -3.233 1.00 48.50 272 ALA A C 1
ATOM 1939 O O . ALA A 1 272 ? 30.947 16.191 -2.220 1.00 48.50 272 ALA A O 1
ATOM 1940 N N . PRO A 1 273 ? 30.773 16.272 -4.458 1.00 48.28 273 PRO A N 1
ATOM 1941 C CA . PRO A 1 273 ? 30.715 14.811 -4.685 1.00 48.28 273 PRO A CA 1
ATOM 1942 C C . PRO A 1 273 ? 31.780 13.912 -4.018 1.00 48.28 273 PRO A C 1
ATOM 1944 O O . PRO A 1 273 ? 31.721 12.692 -4.149 1.00 48.28 273 PRO A O 1
ATOM 1947 N N . GLY A 1 274 ? 32.791 14.475 -3.350 1.00 48.16 274 GLY A N 1
ATOM 1948 C CA . GLY A 1 274 ? 33.953 13.736 -2.846 1.00 48.16 274 GLY A CA 1
ATOM 1949 C C . GLY A 1 274 ? 33.744 12.960 -1.539 1.00 48.16 274 GLY A C 1
ATOM 1950 O O . GLY A 1 274 ? 34.478 12.006 -1.299 1.00 48.16 274 GLY A O 1
ATOM 1951 N N . GLN A 1 275 ? 32.780 13.342 -0.692 1.00 55.56 275 GLN A N 1
ATOM 1952 C CA . GLN A 1 275 ? 32.581 12.708 0.628 1.00 55.56 275 GLN A CA 1
ATOM 1953 C C . GLN A 1 275 ? 31.459 11.655 0.648 1.00 55.56 275 GLN A C 1
ATOM 1955 O O . GLN A 1 275 ? 31.416 10.805 1.537 1.00 55.56 275 GLN A O 1
ATOM 1960 N N . LEU A 1 276 ? 30.587 11.656 -0.365 1.00 65.75 276 LEU A N 1
ATOM 1961 C CA . LEU A 1 276 ? 29.412 10.780 -0.434 1.00 65.75 276 LEU A CA 1
ATOM 1962 C C . LEU A 1 276 ? 29.779 9.313 -0.708 1.00 65.75 276 LEU A C 1
ATOM 1964 O O . LEU A 1 276 ? 29.117 8.409 -0.202 1.00 65.75 276 LEU A O 1
ATOM 1968 N N . ALA A 1 277 ? 30.873 9.077 -1.443 1.00 66.31 277 ALA A N 1
ATOM 1969 C CA . ALA A 1 277 ? 31.361 7.742 -1.794 1.00 66.31 277 ALA A CA 1
ATOM 1970 C C . ALA A 1 277 ? 31.541 6.847 -0.552 1.00 66.31 277 ALA A C 1
ATOM 1972 O O . ALA A 1 277 ? 30.877 5.822 -0.426 1.00 66.31 277 ALA A O 1
ATOM 1973 N N . ALA A 1 278 ? 32.355 7.289 0.412 1.00 68.69 278 ALA A N 1
ATOM 1974 C CA . ALA A 1 278 ? 32.623 6.544 1.644 1.00 68.69 278 ALA A CA 1
ATOM 1975 C C . ALA A 1 278 ? 31.397 6.434 2.573 1.00 68.69 278 ALA A C 1
ATOM 1977 O O . ALA A 1 278 ? 31.307 5.499 3.374 1.00 68.69 278 ALA A O 1
ATOM 1978 N N . ARG A 1 279 ? 30.438 7.369 2.484 1.00 76.88 279 ARG A N 1
ATOM 1979 C CA . ARG A 1 279 ? 29.210 7.351 3.294 1.00 76.88 279 ARG A CA 1
ATOM 1980 C C . ARG A 1 279 ? 28.218 6.300 2.795 1.00 76.88 279 ARG A C 1
ATOM 1982 O O . ARG A 1 279 ? 27.726 5.530 3.619 1.00 76.88 279 ARG A O 1
ATOM 1989 N N . TYR A 1 280 ? 27.996 6.208 1.485 1.00 83.50 280 TYR A N 1
ATOM 1990 C CA . TYR A 1 280 ? 26.879 5.440 0.918 1.00 83.50 280 TYR A CA 1
ATOM 1991 C C . TYR A 1 280 ? 27.254 4.160 0.170 1.00 83.50 280 TYR A C 1
ATOM 1993 O O . TYR A 1 280 ? 26.443 3.235 0.136 1.00 83.50 280 TYR A O 1
ATOM 2001 N N . PHE A 1 281 ? 28.455 4.068 -0.398 1.00 84.56 281 PHE A N 1
ATOM 2002 C CA . PHE A 1 281 ? 28.846 2.961 -1.272 1.00 84.56 281 PHE A CA 1
ATOM 2003 C C . PHE A 1 281 ? 29.844 2.017 -0.597 1.00 84.56 281 PHE A C 1
ATOM 2005 O O . PHE A 1 281 ? 30.606 2.416 0.284 1.00 84.56 281 PHE A O 1
ATOM 2012 N N . ALA A 1 282 ? 29.828 0.752 -1.009 1.00 85.75 282 ALA A N 1
ATOM 2013 C CA . ALA A 1 282 ? 30.885 -0.201 -0.703 1.00 85.75 282 ALA A CA 1
ATOM 2014 C C . ALA A 1 282 ? 32.083 0.051 -1.631 1.00 85.75 282 ALA A C 1
ATOM 2016 O O . ALA A 1 282 ? 31.897 0.444 -2.781 1.00 85.75 282 ALA A O 1
ATOM 2017 N N . ASP A 1 283 ? 33.304 -0.251 -1.185 1.00 82.12 283 ASP A N 1
ATOM 2018 C CA . ASP A 1 283 ? 34.507 -0.120 -2.029 1.00 82.12 283 ASP A CA 1
ATOM 2019 C C . ASP A 1 283 ? 34.430 -0.988 -3.302 1.00 82.12 283 ASP A C 1
ATOM 2021 O O . ASP A 1 283 ? 35.018 -0.662 -4.331 1.00 82.12 283 ASP A O 1
ATOM 2025 N N . SER A 1 284 ? 33.662 -2.080 -3.238 1.00 80.44 284 SER A N 1
ATOM 2026 C CA . SER A 1 284 ? 33.353 -2.993 -4.341 1.00 80.44 284 SER A CA 1
ATOM 2027 C C . SER A 1 284 ? 32.124 -2.596 -5.173 1.00 80.44 284 SER A C 1
ATOM 2029 O O . SER A 1 284 ? 31.667 -3.411 -5.972 1.00 80.44 284 SER A O 1
ATOM 2031 N N . TYR A 1 285 ? 31.567 -1.389 -4.991 1.00 82.38 285 TYR A N 1
ATOM 2032 C CA . TYR A 1 285 ? 30.345 -0.971 -5.682 1.00 82.38 285 TYR A CA 1
ATOM 2033 C C . TYR A 1 285 ? 30.480 -1.033 -7.203 1.00 82.38 285 TYR A C 1
ATOM 2035 O O . TYR A 1 285 ? 31.440 -0.506 -7.774 1.00 82.38 285 TYR A O 1
ATOM 2043 N N . LEU A 1 286 ? 29.467 -1.631 -7.830 1.00 80.06 286 LEU A N 1
ATOM 2044 C CA . LEU A 1 286 ? 29.391 -1.907 -9.257 1.00 80.06 286 LEU A CA 1
ATOM 2045 C C . LEU A 1 286 ? 28.096 -1.329 -9.845 1.00 80.06 286 LEU A C 1
ATOM 2047 O O . LEU A 1 286 ? 27.003 -1.760 -9.478 1.00 80.06 286 LEU A O 1
ATOM 2051 N N . LEU A 1 287 ? 28.212 -0.367 -10.760 1.00 72.00 287 LEU A N 1
ATOM 2052 C CA . LEU A 1 287 ? 27.082 0.184 -11.505 1.00 72.00 287 LEU A CA 1
ATOM 2053 C C . LEU A 1 287 ? 26.974 -0.475 -12.886 1.00 72.00 287 LEU A C 1
ATOM 2055 O O . LEU A 1 287 ? 27.907 -0.440 -13.683 1.00 72.00 287 LEU A O 1
ATOM 2059 N N . HIS A 1 288 ? 25.803 -1.029 -13.175 1.00 70.94 288 HIS A N 1
ATOM 2060 C CA . HIS A 1 288 ? 25.406 -1.584 -14.464 1.00 70.94 288 HIS A CA 1
ATOM 2061 C C . HIS A 1 288 ? 24.555 -0.553 -15.209 1.00 70.94 288 HIS A C 1
ATOM 2063 O O . HIS A 1 288 ? 23.332 -0.505 -15.041 1.00 70.94 288 HIS A O 1
ATOM 2069 N N . ASP A 1 289 ? 25.207 0.279 -16.015 1.00 57.31 289 ASP A N 1
ATOM 2070 C CA . ASP A 1 289 ? 24.579 1.393 -16.728 1.00 57.31 289 ASP A CA 1
ATOM 2071 C C . ASP A 1 289 ? 24.056 0.959 -18.115 1.00 57.31 289 ASP A C 1
ATOM 2073 O O . ASP A 1 289 ? 24.813 0.478 -18.967 1.00 57.31 289 ASP A O 1
ATOM 2077 N N . ALA A 1 290 ? 22.752 1.134 -18.362 1.00 47.44 290 ALA A N 1
ATOM 2078 C CA . ALA A 1 290 ? 22.103 0.739 -19.618 1.00 47.44 290 ALA A CA 1
ATOM 2079 C C . ALA A 1 290 ? 22.458 1.620 -20.840 1.00 47.44 290 ALA A C 1
ATOM 2081 O O . ALA A 1 290 ? 22.211 1.216 -21.978 1.00 47.44 290 ALA A O 1
ATOM 2082 N N . VAL A 1 291 ? 23.034 2.807 -20.630 1.00 41.81 291 VAL A N 1
ATOM 2083 C CA . VAL A 1 291 ? 23.403 3.794 -21.662 1.00 41.81 291 VAL A CA 1
ATOM 2084 C C . VAL A 1 291 ? 24.853 3.624 -22.107 1.00 41.81 291 VAL A C 1
ATOM 2086 O O . VAL A 1 291 ? 25.146 3.700 -23.305 1.00 41.81 291 VAL A O 1
ATOM 2089 N N . TRP A 1 292 ? 25.760 3.360 -21.164 1.00 40.00 292 TRP A N 1
ATOM 2090 C CA . TRP A 1 292 ? 27.195 3.209 -21.425 1.00 40.00 292 TRP A CA 1
ATOM 2091 C C . TRP A 1 292 ? 27.613 1.746 -21.591 1.00 40.00 292 TRP A C 1
ATOM 2093 O O . TRP A 1 292 ? 28.442 1.455 -22.448 1.00 40.00 292 TRP A O 1
ATOM 2103 N N . GLY A 1 293 ? 26.926 0.786 -20.959 1.00 40.56 293 GLY A N 1
ATOM 2104 C CA . GLY A 1 293 ? 27.146 -0.651 -21.188 1.00 40.56 293 GLY A CA 1
ATOM 2105 C C . GLY A 1 293 ? 28.456 -1.200 -20.624 1.00 40.56 293 GLY A C 1
ATOM 2106 O O . GLY A 1 293 ? 28.878 -2.283 -21.024 1.00 40.56 293 GLY A O 1
ATOM 2107 N N . GLU A 1 294 ? 29.080 -0.460 -19.713 1.00 50.38 294 GLU A N 1
ATOM 2108 C CA . GLU A 1 294 ? 30.228 -0.900 -18.930 1.00 50.38 294 GLU A CA 1
ATOM 2109 C C . GLU A 1 294 ? 29.792 -1.171 -17.485 1.00 50.38 294 GLU A C 1
ATOM 2111 O O . GLU A 1 294 ? 28.881 -0.529 -16.961 1.00 50.38 294 GLU A O 1
ATOM 2116 N N . GLU A 1 295 ? 30.470 -2.114 -16.835 1.00 53.22 295 GLU A N 1
ATOM 2117 C CA . GLU A 1 295 ? 30.434 -2.272 -15.383 1.00 53.22 295 GLU A CA 1
ATOM 2118 C C . GLU A 1 295 ? 31.300 -1.172 -14.748 1.00 53.22 295 GLU A C 1
ATOM 2120 O O . GLU A 1 295 ? 32.532 -1.242 -14.736 1.00 53.22 295 GLU A O 1
ATOM 2125 N N . VAL A 1 296 ? 30.661 -0.117 -14.244 1.00 58.91 296 VAL A N 1
ATOM 2126 C CA . VAL A 1 296 ? 31.350 1.063 -13.717 1.00 58.91 296 VAL A CA 1
ATOM 2127 C C . VAL A 1 296 ? 31.551 0.914 -12.209 1.00 58.91 296 VAL A C 1
ATOM 2129 O O . VAL A 1 296 ? 30.633 1.106 -11.413 1.00 58.91 296 VAL A O 1
ATOM 2132 N N . GLY A 1 297 ? 32.780 0.593 -11.800 1.00 59.28 297 GLY A N 1
ATOM 2133 C CA . GLY A 1 297 ? 33.165 0.582 -10.385 1.00 59.28 297 GLY A CA 1
ATOM 2134 C C . GLY A 1 297 ? 33.112 1.977 -9.738 1.00 59.28 297 GLY A C 1
ATOM 2135 O O . GLY A 1 297 ? 33.143 2.993 -10.436 1.00 59.28 297 GLY A O 1
ATOM 2136 N N . LEU A 1 298 ? 33.112 2.052 -8.402 1.00 62.78 298 LEU A N 1
ATOM 2137 C CA . LEU A 1 298 ? 32.982 3.307 -7.632 1.00 62.78 298 LEU A CA 1
ATOM 2138 C C . LEU A 1 298 ? 33.898 4.462 -8.104 1.00 62.78 298 LEU A C 1
ATOM 2140 O O . LEU A 1 298 ? 33.473 5.617 -8.164 1.00 62.78 298 LEU A O 1
ATOM 2144 N N . THR A 1 299 ? 35.143 4.169 -8.497 1.00 58.97 299 THR A N 1
ATOM 2145 C CA . THR A 1 299 ? 36.079 5.168 -9.053 1.00 58.97 299 THR A CA 1
ATOM 2146 C C . THR A 1 299 ? 35.607 5.746 -10.393 1.00 58.97 299 THR A C 1
ATOM 2148 O O . THR A 1 299 ? 35.788 6.937 -10.647 1.00 58.97 299 THR A O 1
ATOM 2151 N N . GLY A 1 300 ? 34.981 4.927 -11.241 1.00 55.53 300 GLY A N 1
ATOM 2152 C CA . GLY A 1 300 ? 34.377 5.357 -12.502 1.00 55.53 300 GLY A CA 1
ATOM 2153 C C . GLY A 1 300 ? 33.137 6.221 -12.275 1.00 55.53 300 GLY A C 1
ATOM 2154 O O . GLY A 1 300 ? 33.019 7.275 -12.894 1.00 55.53 300 GLY A O 1
ATOM 2155 N N . VAL A 1 301 ? 32.284 5.859 -11.309 1.00 58.12 301 VAL A N 1
ATOM 2156 C CA . VAL A 1 301 ? 31.106 6.657 -10.908 1.00 58.12 301 VAL A CA 1
ATOM 2157 C C . VAL A 1 301 ? 31.531 8.044 -10.414 1.00 58.12 301 VAL A C 1
ATOM 2159 O O . VAL A 1 301 ? 31.003 9.059 -10.871 1.00 58.12 301 VAL A O 1
ATOM 2162 N N . ALA A 1 302 ? 32.560 8.121 -9.563 1.00 60.59 302 ALA A N 1
ATOM 2163 C CA . ALA A 1 302 ? 33.145 9.394 -9.136 1.00 60.59 302 ALA A CA 1
ATOM 2164 C C . ALA A 1 302 ? 33.743 10.202 -10.311 1.00 60.59 302 ALA A C 1
ATOM 2166 O O . ALA A 1 302 ? 33.663 11.434 -10.334 1.00 60.59 302 ALA A O 1
ATOM 2167 N N . GLY A 1 303 ? 34.312 9.519 -11.311 1.00 53.44 303 GLY A N 1
ATOM 2168 C CA . GLY A 1 303 ? 34.782 10.119 -12.561 1.00 53.44 303 GLY A CA 1
ATOM 2169 C C . GLY A 1 303 ? 33.652 10.729 -13.397 1.00 53.44 303 GLY A C 1
ATOM 2170 O O . GLY A 1 303 ? 33.770 11.879 -13.827 1.00 53.44 303 GLY A O 1
ATOM 2171 N N . LEU A 1 304 ? 32.544 10.003 -13.573 1.00 54.69 304 LEU A N 1
ATOM 2172 C CA . LEU A 1 304 ? 31.346 10.463 -14.283 1.00 54.69 304 LEU A CA 1
ATOM 2173 C C . LEU A 1 304 ? 30.699 11.660 -13.576 1.00 54.69 304 LEU A C 1
ATOM 2175 O O . LEU A 1 304 ? 30.485 12.691 -14.211 1.00 54.69 304 LEU A O 1
ATOM 2179 N N . ALA A 1 305 ? 30.495 11.587 -12.257 1.00 58.19 305 ALA A N 1
ATOM 2180 C CA . ALA A 1 305 ? 29.949 12.693 -11.464 1.00 58.19 305 ALA A CA 1
ATOM 2181 C C . ALA A 1 305 ? 30.803 13.973 -11.581 1.00 58.19 305 ALA A C 1
ATOM 2183 O O . ALA A 1 305 ? 30.276 15.073 -11.748 1.00 58.19 305 ALA A O 1
ATOM 2184 N N . LYS A 1 306 ? 32.138 13.840 -11.580 1.00 57.31 306 LYS A N 1
ATOM 2185 C CA . LYS A 1 306 ? 33.080 14.954 -11.796 1.00 57.31 306 LYS A CA 1
ATOM 2186 C C . LYS A 1 306 ? 33.058 15.494 -13.236 1.00 57.31 306 LYS A C 1
ATOM 2188 O O . LYS A 1 306 ? 33.206 16.698 -13.459 1.00 57.31 306 LYS A O 1
ATOM 2193 N N . ALA A 1 307 ? 32.872 14.626 -14.227 1.00 50.09 307 ALA A N 1
ATOM 2194 C CA . ALA A 1 307 ? 32.726 15.013 -15.632 1.00 50.09 307 ALA A CA 1
ATOM 2195 C C . ALA A 1 307 ? 31.353 15.650 -15.940 1.00 50.09 307 ALA A C 1
ATOM 2197 O O . ALA A 1 307 ? 31.230 16.390 -16.920 1.00 50.09 307 ALA A O 1
ATOM 2198 N N . GLY A 1 308 ? 30.342 15.368 -15.113 1.00 53.84 308 GLY A N 1
ATOM 2199 C CA . GLY A 1 308 ? 29.030 16.007 -15.122 1.00 53.84 308 GLY A CA 1
ATOM 2200 C C . GLY A 1 308 ? 29.058 17.387 -14.465 1.00 53.84 308 GLY A C 1
ATOM 2201 O O . GLY A 1 308 ? 28.709 18.373 -15.107 1.00 53.84 308 GLY A O 1
ATOM 2202 N N . SER A 1 309 ? 29.553 17.495 -13.228 1.00 60.31 309 SER A N 1
ATOM 2203 C CA . SER A 1 309 ? 29.584 18.760 -12.468 1.00 60.31 309 SER A CA 1
ATOM 2204 C C . SER A 1 309 ? 30.475 19.856 -13.073 1.00 60.31 309 SER A C 1
ATOM 2206 O O . SER A 1 309 ? 30.329 21.030 -12.744 1.00 60.31 309 SER A O 1
ATOM 2208 N N . THR A 1 310 ? 31.366 19.503 -14.004 1.00 58.75 310 THR A N 1
ATOM 2209 C CA . THR A 1 310 ? 32.144 20.464 -14.809 1.00 58.75 310 THR A CA 1
ATOM 2210 C C . THR A 1 310 ? 31.416 20.972 -16.061 1.00 58.75 310 THR A C 1
ATOM 2212 O O . THR A 1 310 ? 31.878 21.930 -16.678 1.00 58.75 310 THR A O 1
ATOM 2215 N N . ARG A 1 311 ? 30.289 20.357 -16.452 1.00 52.59 311 ARG A N 1
ATOM 2216 C CA . ARG A 1 311 ? 29.487 20.701 -17.649 1.00 52.59 311 ARG A CA 1
ATOM 2217 C C . ARG A 1 311 ? 28.057 21.155 -17.338 1.00 52.59 311 ARG A C 1
ATOM 2219 O O . ARG A 1 311 ? 27.429 21.799 -18.181 1.00 52.59 311 ARG A O 1
ATOM 2226 N N . PHE A 1 312 ? 27.558 20.807 -16.157 1.00 59.25 312 PHE A N 1
ATOM 2227 C CA . PHE A 1 312 ? 26.194 21.034 -15.694 1.00 59.25 312 PHE A CA 1
ATOM 2228 C C . PHE A 1 312 ? 26.227 21.485 -14.228 1.00 59.25 312 PHE A C 1
ATOM 2230 O O . PHE A 1 312 ? 27.032 20.977 -13.443 1.00 59.25 312 PHE A O 1
ATOM 2237 N N . SER A 1 313 ? 25.363 22.426 -13.855 1.00 68.00 313 SER A N 1
ATOM 2238 C CA . SER A 1 313 ? 25.291 23.008 -12.504 1.00 68.00 313 SER A CA 1
ATOM 2239 C C . SER A 1 313 ? 23.873 22.932 -11.936 1.00 68.00 313 SER A C 1
ATOM 2241 O O . SER A 1 313 ? 22.943 22.617 -12.668 1.00 68.00 313 SER A O 1
ATOM 2243 N N . GLY A 1 314 ? 23.687 23.209 -10.640 1.00 70.56 314 GLY A N 1
ATOM 2244 C CA . GLY A 1 314 ? 22.352 23.191 -10.022 1.00 70.56 314 GLY A CA 1
ATOM 2245 C C . GLY A 1 314 ? 21.691 21.812 -10.060 1.00 70.56 314 GLY A C 1
ATOM 2246 O O . GLY A 1 314 ? 20.531 21.708 -10.440 1.00 70.56 314 GLY A O 1
ATOM 2247 N N . TRP A 1 315 ? 22.456 20.766 -9.739 1.00 69.38 315 TRP A N 1
ATOM 2248 C CA . TRP A 1 315 ? 21.954 19.396 -9.677 1.00 69.38 315 TRP A CA 1
ATOM 2249 C C . TRP A 1 315 ? 20.962 19.232 -8.522 1.00 69.38 315 TRP A C 1
ATOM 2251 O O . TRP A 1 315 ? 21.246 19.664 -7.407 1.00 69.38 315 TRP A O 1
ATOM 2261 N N . SER A 1 316 ? 19.840 18.564 -8.773 1.00 70.50 316 SER A N 1
ATOM 2262 C CA . SER A 1 316 ? 18.926 18.085 -7.736 1.00 70.50 316 SER A CA 1
ATOM 2263 C C . SER A 1 316 ? 18.395 16.710 -8.121 1.00 70.50 316 SER A C 1
ATOM 2265 O O . SER A 1 316 ? 17.934 16.503 -9.241 1.00 70.50 316 SER A O 1
ATOM 2267 N N . ALA A 1 317 ? 18.481 15.759 -7.196 1.00 68.81 317 ALA A N 1
ATOM 2268 C CA . ALA A 1 317 ? 17.887 14.440 -7.319 1.00 68.81 317 ALA A CA 1
ATOM 2269 C C . ALA A 1 317 ? 16.632 14.381 -6.447 1.00 68.81 317 ALA A C 1
ATOM 2271 O O . ALA A 1 317 ? 16.684 14.608 -5.240 1.00 68.81 317 ALA A O 1
ATOM 2272 N N . ARG A 1 318 ? 15.502 14.038 -7.057 1.00 69.00 318 ARG A N 1
ATOM 2273 C CA . ARG A 1 318 ? 14.239 13.781 -6.371 1.00 69.00 318 ARG A CA 1
ATOM 2274 C C . ARG A 1 318 ? 13.905 12.306 -6.501 1.00 69.00 318 ARG A C 1
ATOM 2276 O O . ARG A 1 318 ? 13.970 11.760 -7.598 1.00 69.00 318 ARG A O 1
ATOM 2283 N N . ILE A 1 319 ? 13.534 11.662 -5.402 1.00 65.75 319 ILE A N 1
ATOM 2284 C CA . ILE A 1 319 ? 12.978 10.309 -5.438 1.00 65.75 319 ILE A CA 1
ATOM 2285 C C . ILE A 1 319 ? 11.463 10.425 -5.557 1.00 65.75 319 ILE A C 1
ATOM 2287 O O . ILE A 1 319 ? 10.809 11.027 -4.709 1.00 65.75 319 ILE A O 1
ATOM 2291 N N . ASP A 1 320 ? 10.925 9.852 -6.630 1.00 55.12 320 ASP A N 1
ATOM 2292 C CA . ASP A 1 320 ? 9.498 9.879 -6.933 1.00 55.12 320 ASP A CA 1
ATOM 2293 C C . ASP A 1 320 ? 8.769 8.683 -6.301 1.00 55.12 320 ASP A C 1
ATOM 2295 O O . ASP A 1 320 ? 7.586 8.771 -5.982 1.00 55.12 320 ASP A O 1
ATOM 2299 N N . ASP A 1 321 ? 9.442 7.530 -6.198 1.00 53.94 321 ASP A N 1
ATOM 2300 C CA . ASP A 1 321 ? 8.868 6.289 -5.670 1.00 53.94 321 ASP A CA 1
ATOM 2301 C C . ASP A 1 321 ? 9.942 5.249 -5.304 1.00 53.94 321 ASP A C 1
ATOM 2303 O O . ASP A 1 321 ? 11.004 5.202 -5.929 1.00 53.94 321 ASP A O 1
ATOM 2307 N N . GLN A 1 322 ? 9.650 4.375 -4.331 1.00 62.44 322 GLN A N 1
ATOM 2308 C CA . GLN A 1 322 ? 10.532 3.276 -3.923 1.00 62.44 322 GLN A CA 1
ATOM 2309 C C . GLN A 1 322 ? 9.791 2.001 -3.501 1.00 62.44 322 GLN A C 1
ATOM 2311 O O . GLN A 1 322 ? 8.926 2.022 -2.619 1.00 62.44 322 GLN A O 1
ATOM 2316 N N . ALA A 1 323 ? 10.256 0.873 -4.034 1.00 55.59 323 ALA A N 1
ATOM 2317 C CA . ALA A 1 323 ? 9.893 -0.487 -3.648 1.00 55.59 323 ALA A CA 1
ATOM 2318 C C . ALA A 1 323 ? 11.124 -1.205 -3.071 1.00 55.59 323 ALA A C 1
ATOM 2320 O O . ALA A 1 323 ? 12.219 -1.076 -3.620 1.00 55.59 323 ALA A O 1
ATOM 2321 N N . ALA A 1 324 ? 10.973 -1.969 -1.987 1.00 62.88 324 ALA A N 1
ATOM 2322 C CA . ALA A 1 324 ? 12.094 -2.690 -1.376 1.00 62.88 324 ALA A CA 1
ATOM 2323 C C . ALA A 1 324 ? 11.747 -4.144 -1.051 1.00 62.88 324 ALA A C 1
ATOM 2325 O O . ALA A 1 324 ? 10.679 -4.431 -0.521 1.00 62.88 324 ALA A O 1
ATOM 2326 N N . GLN A 1 325 ? 12.686 -5.046 -1.336 1.00 60.81 325 GLN A N 1
ATOM 2327 C CA . GLN A 1 325 ? 12.576 -6.472 -1.050 1.00 60.81 325 GLN A CA 1
ATOM 2328 C C . GLN A 1 325 ? 13.976 -7.028 -0.757 1.00 60.81 325 GLN A C 1
ATOM 2330 O O . GLN A 1 325 ? 14.912 -6.802 -1.517 1.00 60.81 325 GLN A O 1
ATOM 2335 N N . ASP A 1 326 ? 14.131 -7.750 0.351 1.00 67.94 326 ASP A N 1
ATOM 2336 C CA . ASP A 1 326 ? 15.390 -8.364 0.798 1.00 67.94 326 ASP A CA 1
ATOM 2337 C C . ASP A 1 326 ? 16.612 -7.424 0.842 1.00 67.94 326 ASP A C 1
ATOM 2339 O O . ASP A 1 326 ? 16.740 -6.631 1.779 1.00 67.94 326 ASP A O 1
ATOM 2343 N N . ASP A 1 327 ? 17.572 -7.573 -0.082 1.00 75.88 327 ASP A N 1
ATOM 2344 C CA . ASP A 1 327 ? 18.740 -6.694 -0.246 1.00 75.88 327 ASP A CA 1
ATOM 2345 C C . ASP A 1 327 ? 18.572 -5.663 -1.373 1.00 75.88 327 ASP A C 1
ATOM 2347 O O . ASP A 1 327 ? 19.501 -4.906 -1.627 1.00 75.88 327 ASP A O 1
ATOM 2351 N N . LEU A 1 328 ? 17.409 -5.599 -2.025 1.00 78.31 328 LEU A N 1
ATOM 2352 C CA . LEU A 1 328 ? 17.137 -4.751 -3.183 1.00 78.31 328 LEU A CA 1
ATOM 2353 C C . LEU A 1 328 ? 16.209 -3.577 -2.842 1.00 78.31 328 LEU A C 1
ATOM 2355 O O . LEU A 1 328 ? 15.202 -3.726 -2.148 1.00 78.31 328 LEU A O 1
ATOM 2359 N N . VAL A 1 329 ? 16.523 -2.413 -3.407 1.00 76.31 329 VAL A N 1
ATOM 2360 C CA . VAL A 1 329 ? 15.688 -1.208 -3.412 1.00 76.31 329 VAL A CA 1
ATOM 2361 C C . VAL A 1 329 ? 15.541 -0.737 -4.852 1.00 76.31 329 VAL A C 1
ATOM 2363 O O . VAL A 1 329 ? 16.494 -0.238 -5.445 1.00 76.31 329 VAL A O 1
ATOM 2366 N N . ALA A 1 330 ? 14.352 -0.885 -5.427 1.00 74.88 330 ALA A N 1
ATOM 2367 C CA . ALA A 1 330 ? 14.012 -0.263 -6.696 1.00 74.88 330 ALA A CA 1
ATOM 2368 C C . ALA A 1 330 ? 13.524 1.169 -6.440 1.00 74.88 330 ALA A C 1
ATOM 2370 O O . ALA A 1 330 ? 12.606 1.383 -5.652 1.00 74.88 330 ALA A O 1
ATOM 2371 N N . THR A 1 331 ? 14.146 2.142 -7.097 1.00 74.12 331 THR A N 1
ATOM 2372 C CA . THR A 1 331 ? 13.905 3.577 -6.920 1.00 74.12 331 THR A CA 1
ATOM 2373 C C . THR A 1 331 ? 13.569 4.201 -8.265 1.00 74.12 331 THR A C 1
ATOM 2375 O O . THR A 1 331 ? 14.368 4.091 -9.194 1.00 74.12 331 THR A O 1
ATOM 2378 N N . ARG A 1 332 ? 12.426 4.886 -8.365 1.00 73.56 332 ARG A N 1
ATOM 2379 C CA . ARG A 1 332 ? 12.138 5.837 -9.445 1.00 73.56 332 ARG A CA 1
ATOM 2380 C C . ARG A 1 332 ? 12.544 7.228 -8.980 1.00 73.56 332 ARG A C 1
ATOM 2382 O O . ARG A 1 332 ? 12.217 7.627 -7.862 1.00 73.56 332 ARG A O 1
ATOM 2389 N N . TRP A 1 333 ? 13.246 7.959 -9.828 1.00 73.62 333 TRP A N 1
ATOM 2390 C CA . TRP A 1 333 ? 13.818 9.258 -9.498 1.00 73.62 333 TRP A CA 1
ATOM 2391 C C . TRP A 1 333 ? 13.752 10.217 -10.684 1.00 73.62 333 TRP A C 1
ATOM 2393 O O . TRP A 1 333 ? 13.613 9.793 -11.829 1.00 73.62 333 TRP A O 1
ATOM 2403 N N . ALA A 1 334 ? 13.895 11.508 -10.403 1.00 68.75 334 ALA A N 1
ATOM 2404 C CA . ALA A 1 334 ? 14.078 12.572 -11.377 1.00 68.75 334 ALA A CA 1
ATOM 2405 C C . ALA A 1 334 ? 15.311 13.403 -11.000 1.00 68.75 334 ALA A C 1
ATOM 2407 O O . ALA A 1 334 ? 15.402 13.924 -9.891 1.00 68.75 334 ALA A O 1
ATOM 2408 N N . LEU A 1 335 ? 16.261 13.514 -11.926 1.00 68.69 335 LEU A N 1
ATOM 2409 C CA . LEU A 1 335 ? 17.507 14.258 -11.767 1.00 68.69 335 LEU A CA 1
ATOM 2410 C C . LEU A 1 335 ? 17.444 15.526 -12.619 1.00 68.69 335 LEU A C 1
ATOM 2412 O O . LEU A 1 335 ? 17.472 15.437 -13.847 1.00 68.69 335 LEU A O 1
ATOM 2416 N N . THR A 1 336 ? 17.352 16.697 -11.992 1.00 72.44 336 THR A N 1
ATOM 2417 C CA . THR A 1 336 ? 17.394 17.989 -12.686 1.00 72.44 336 THR A CA 1
ATOM 2418 C C . THR A 1 336 ? 18.779 18.620 -12.614 1.00 72.44 336 THR A C 1
ATOM 2420 O O . THR A 1 336 ? 19.534 18.403 -11.667 1.00 72.44 336 THR A O 1
ATOM 2423 N N . PHE A 1 337 ? 19.139 19.378 -13.648 1.00 69.19 337 PHE A N 1
ATOM 2424 C CA . PHE A 1 337 ? 20.353 20.190 -13.717 1.00 69.19 337 PHE A CA 1
ATOM 2425 C C . PHE A 1 337 ? 20.201 21.317 -14.743 1.00 69.19 337 PHE A C 1
ATOM 2427 O O . PHE A 1 337 ? 19.341 21.293 -15.623 1.00 69.19 337 PHE A O 1
ATOM 2434 N N . VAL A 1 338 ? 21.081 22.310 -14.669 1.00 71.38 338 VAL A N 1
ATOM 2435 C CA . VAL A 1 338 ? 21.143 23.439 -15.596 1.00 71.38 338 VAL A CA 1
ATOM 2436 C C . VAL A 1 338 ? 22.189 23.184 -16.681 1.00 71.38 338 VAL A C 1
ATOM 2438 O O . VAL A 1 338 ? 23.372 22.974 -16.400 1.00 71.38 338 VAL A O 1
ATOM 2441 N N . HIS A 1 339 ? 21.767 23.282 -17.943 1.00 61.09 339 HIS A N 1
ATOM 2442 C CA . HIS A 1 339 ? 22.638 23.295 -19.116 1.00 61.09 339 HIS A CA 1
ATOM 2443 C C . HIS A 1 339 ? 22.365 24.533 -19.979 1.00 61.09 339 HIS A C 1
ATOM 2445 O O . HIS A 1 339 ? 21.230 24.793 -20.369 1.00 61.09 339 HIS A O 1
ATOM 2451 N N . GLN A 1 340 ? 23.407 25.315 -20.288 1.00 68.81 340 GLN A N 1
ATOM 2452 C CA . GLN A 1 340 ? 23.314 26.534 -21.119 1.00 68.81 340 GLN A CA 1
ATOM 2453 C C . GLN A 1 340 ? 22.207 27.523 -20.675 1.00 68.81 340 GLN A C 1
ATOM 2455 O O . GLN A 1 340 ? 21.589 28.193 -21.499 1.00 68.81 340 GLN A O 1
ATOM 2460 N N . GLY A 1 341 ? 21.945 27.613 -19.365 1.00 68.50 341 GLY A N 1
ATOM 2461 C CA . GLY A 1 341 ? 20.912 28.490 -18.798 1.00 68.50 341 GLY A CA 1
ATOM 2462 C C . GLY A 1 341 ? 19.476 27.955 -18.882 1.00 68.50 341 GLY A C 1
ATOM 2463 O O . GLY A 1 341 ? 18.548 28.704 -18.589 1.00 68.50 341 GLY A O 1
ATOM 2464 N N . LYS A 1 342 ? 19.278 26.687 -19.261 1.00 68.56 342 LYS A N 1
ATOM 2465 C CA . LYS A 1 342 ? 17.989 25.984 -19.188 1.00 68.56 342 LYS A CA 1
ATOM 2466 C C . LYS A 1 342 ? 18.055 24.855 -18.170 1.00 68.56 342 LYS A C 1
ATOM 2468 O O . LYS A 1 342 ? 19.067 24.164 -18.094 1.00 68.56 342 LYS A O 1
ATOM 2473 N N . GLU A 1 343 ? 16.969 24.657 -17.439 1.00 71.44 343 GLU A N 1
ATOM 2474 C CA . GLU A 1 343 ? 16.763 23.464 -16.622 1.00 71.44 343 GLU A CA 1
ATOM 2475 C C . GLU A 1 343 ? 16.426 22.267 -17.526 1.00 71.44 343 GLU A C 1
ATOM 2477 O O . GLU A 1 343 ? 15.682 22.402 -18.501 1.00 71.44 343 GLU A O 1
ATOM 2482 N N . VAL A 1 344 ? 17.021 21.119 -17.219 1.00 58.84 344 VAL A N 1
ATOM 2483 C CA . VAL A 1 344 ? 16.854 19.834 -17.901 1.00 58.84 344 VAL A CA 1
ATOM 2484 C C . VAL A 1 344 ? 16.638 18.780 -16.821 1.00 58.84 344 VAL A C 1
ATOM 2486 O O . VAL A 1 344 ? 17.397 18.739 -15.858 1.00 58.84 344 VAL A O 1
ATOM 2489 N N . GLY A 1 345 ? 15.616 17.942 -16.970 1.00 62.94 345 GLY A N 1
ATOM 2490 C CA . GLY A 1 345 ? 15.287 16.853 -16.051 1.00 62.94 345 GLY A CA 1
ATOM 2491 C C . GLY A 1 345 ? 15.372 15.490 -16.727 1.00 62.94 345 GLY A C 1
ATOM 2492 O O . GLY A 1 345 ? 14.828 15.306 -17.813 1.00 62.94 345 GLY A O 1
ATOM 2493 N N . ILE A 1 346 ? 16.012 14.522 -16.079 1.00 62.22 346 ILE A N 1
ATOM 2494 C CA . ILE A 1 346 ? 16.081 13.129 -16.523 1.00 62.22 346 ILE A CA 1
ATOM 2495 C C . ILE A 1 346 ? 15.352 12.266 -15.486 1.00 62.22 346 ILE A C 1
ATOM 2497 O O . ILE A 1 346 ? 15.863 12.123 -14.375 1.00 62.22 346 ILE A O 1
ATOM 2501 N N . PRO A 1 347 ? 14.175 11.697 -15.793 1.00 62.78 347 PRO A N 1
ATOM 2502 C CA . PRO A 1 347 ? 13.592 10.647 -14.976 1.00 62.78 347 PRO A CA 1
ATOM 2503 C C . PRO A 1 347 ? 14.359 9.338 -15.191 1.00 62.78 347 PRO A C 1
ATOM 2505 O O . PRO A 1 347 ? 14.872 9.079 -16.278 1.00 62.78 347 PRO A O 1
ATOM 2508 N N . GLY A 1 348 ? 14.420 8.486 -14.178 1.00 64.44 348 GLY A N 1
ATOM 2509 C CA . GLY A 1 348 ? 15.142 7.223 -14.237 1.00 64.44 348 GLY A CA 1
ATOM 2510 C C . GLY A 1 348 ? 14.655 6.212 -13.211 1.00 64.44 348 GLY A C 1
ATOM 2511 O O . GLY A 1 348 ? 13.863 6.516 -12.314 1.00 64.44 348 GLY A O 1
ATOM 2512 N N . ILE A 1 349 ? 15.111 4.976 -13.383 1.00 74.75 349 ILE A N 1
ATOM 2513 C CA . ILE A 1 349 ? 14.866 3.857 -12.480 1.00 74.75 349 ILE A CA 1
ATOM 2514 C C . ILE A 1 349 ? 16.213 3.221 -12.147 1.00 74.75 349 ILE A C 1
ATOM 2516 O O . ILE A 1 349 ? 16.945 2.805 -13.045 1.00 74.75 349 ILE A O 1
ATOM 2520 N N . THR A 1 350 ? 16.504 3.081 -10.856 1.00 79.69 350 THR A N 1
ATOM 2521 C CA . THR A 1 350 ? 17.662 2.322 -10.370 1.00 79.69 350 THR A CA 1
ATOM 2522 C C . THR A 1 350 ? 17.198 1.204 -9.452 1.00 79.69 350 THR A C 1
ATOM 2524 O O . THR A 1 350 ? 16.466 1.452 -8.496 1.00 79.69 350 THR A O 1
ATOM 2527 N N . ILE A 1 351 ? 17.637 -0.028 -9.708 1.00 81.62 351 ILE A N 1
ATOM 2528 C CA . ILE A 1 351 ? 17.581 -1.100 -8.708 1.00 81.62 351 ILE A CA 1
ATOM 2529 C C . ILE A 1 351 ? 18.930 -1.111 -7.993 1.00 81.62 351 ILE A C 1
ATOM 2531 O O . ILE A 1 351 ? 19.956 -1.338 -8.624 1.00 81.62 351 ILE A O 1
ATOM 2535 N N . THR A 1 352 ? 18.931 -0.875 -6.689 1.00 86.38 352 THR A N 1
ATOM 2536 C CA . THR A 1 352 ? 20.132 -0.832 -5.851 1.00 86.38 352 THR A CA 1
ATOM 2537 C C . THR A 1 352 ? 20.169 -2.049 -4.942 1.00 86.38 352 THR A C 1
ATOM 2539 O O . THR A 1 352 ? 19.216 -2.305 -4.211 1.00 86.38 352 THR A O 1
ATOM 2542 N N . ARG A 1 353 ? 21.288 -2.771 -4.928 1.00 86.38 353 ARG A N 1
ATOM 2543 C CA . ARG A 1 353 ? 21.580 -3.815 -3.946 1.00 86.38 353 ARG A CA 1
ATOM 2544 C C . ARG A 1 353 ? 22.349 -3.236 -2.762 1.00 86.38 353 ARG A C 1
ATOM 2546 O O . ARG A 1 353 ? 23.389 -2.605 -2.946 1.00 86.38 353 ARG A O 1
ATOM 2553 N N . VAL A 1 354 ? 21.883 -3.509 -1.548 1.00 85.31 354 VAL A N 1
ATOM 2554 C CA . VAL A 1 354 ? 22.466 -3.032 -0.290 1.00 85.31 354 VAL A CA 1
ATOM 2555 C C . VAL A 1 354 ? 23.021 -4.200 0.528 1.00 85.31 354 VAL A C 1
ATOM 2557 O O . VAL A 1 354 ? 22.299 -5.115 0.934 1.00 85.31 354 VAL A O 1
ATOM 2560 N N . ARG A 1 355 ? 24.323 -4.160 0.816 1.00 82.44 355 ARG A N 1
ATOM 2561 C CA . ARG A 1 355 ? 25.027 -5.134 1.664 1.00 82.44 355 ARG A CA 1
ATOM 2562 C C . ARG A 1 355 ? 25.736 -4.393 2.787 1.00 82.44 355 ARG A C 1
ATOM 2564 O O . ARG A 1 355 ? 26.328 -3.351 2.548 1.00 82.44 355 ARG A O 1
ATOM 2571 N N . GLU A 1 356 ? 25.640 -4.914 4.010 1.00 82.25 356 GLU A N 1
ATOM 2572 C CA . GLU A 1 356 ? 26.352 -4.375 5.186 1.00 82.25 356 GLU A CA 1
ATOM 2573 C C . GLU A 1 356 ? 26.128 -2.859 5.421 1.00 82.25 356 GLU A C 1
ATOM 2575 O O . GLU A 1 356 ? 27.009 -2.142 5.885 1.00 82.25 356 GLU A O 1
ATOM 2580 N N . GLY A 1 357 ? 24.930 -2.355 5.090 1.00 79.75 357 GLY A N 1
ATOM 2581 C CA . GLY A 1 357 ? 24.583 -0.932 5.214 1.00 79.75 357 GLY A CA 1
ATOM 2582 C C . GLY A 1 357 ? 25.188 -0.024 4.134 1.00 79.75 357 GLY A C 1
ATOM 2583 O O . GLY A 1 357 ? 25.236 1.190 4.320 1.00 79.75 357 GLY A O 1
ATOM 2584 N N . LYS A 1 358 ? 25.661 -0.591 3.017 1.00 88.00 358 LYS A N 1
ATOM 2585 C CA . LYS A 1 358 ? 26.246 0.121 1.873 1.00 88.00 358 LYS A CA 1
ATOM 2586 C C . LYS A 1 358 ? 25.606 -0.309 0.558 1.00 88.00 358 LYS A C 1
ATOM 2588 O O . LYS A 1 358 ? 25.303 -1.486 0.362 1.00 88.00 358 LYS A O 1
ATOM 2593 N N . MET A 1 359 ? 25.461 0.626 -0.377 1.00 89.94 359 MET A N 1
ATOM 2594 C CA . MET A 1 359 ? 25.144 0.311 -1.768 1.00 89.94 359 MET A CA 1
ATOM 2595 C C . MET A 1 359 ? 26.317 -0.474 -2.367 1.00 89.94 359 MET A C 1
ATOM 2597 O O . MET A 1 359 ? 27.444 0.018 -2.399 1.00 89.94 359 MET A O 1
ATOM 2601 N N . ALA A 1 360 ? 26.060 -1.709 -2.794 1.00 88.25 360 ALA A N 1
ATOM 2602 C CA . ALA A 1 360 ? 27.068 -2.661 -3.266 1.00 88.25 360 ALA A CA 1
ATOM 2603 C C . ALA A 1 360 ? 26.935 -2.984 -4.762 1.00 88.25 360 ALA A C 1
ATOM 2605 O O . ALA A 1 360 ? 27.909 -3.383 -5.390 1.00 88.25 360 ALA A O 1
ATOM 2606 N N . GLU A 1 361 ? 25.755 -2.785 -5.346 1.00 86.12 361 GLU A N 1
ATOM 2607 C CA . GLU A 1 361 ? 25.514 -2.956 -6.781 1.00 86.12 361 GLU A CA 1
ATOM 2608 C C . GLU A 1 361 ? 24.346 -2.057 -7.202 1.00 86.12 361 GLU A C 1
ATOM 2610 O O . GLU A 1 361 ? 23.443 -1.817 -6.398 1.00 86.12 361 GLU A O 1
ATOM 2615 N N . GLY A 1 362 ? 24.353 -1.549 -8.429 1.00 82.75 362 GLY A N 1
ATOM 2616 C CA . GLY A 1 362 ? 23.277 -0.726 -8.975 1.00 82.75 362 GLY A CA 1
ATOM 2617 C C . GLY A 1 362 ? 22.980 -1.099 -10.420 1.00 82.75 362 GLY A C 1
ATOM 2618 O O . GLY A 1 362 ? 23.896 -1.357 -11.192 1.00 82.75 362 GLY A O 1
ATOM 2619 N N . TRP A 1 363 ? 21.708 -1.111 -10.801 1.00 79.88 363 TRP A N 1
ATOM 2620 C CA . TRP A 1 363 ? 21.248 -1.292 -12.178 1.00 79.88 363 TRP A CA 1
ATOM 2621 C C . TRP A 1 363 ? 20.439 -0.072 -12.582 1.00 79.88 363 TRP A C 1
ATOM 2623 O O . TRP A 1 363 ? 19.302 0.072 -12.134 1.00 79.88 363 TRP A O 1
ATOM 2633 N N . GLU A 1 364 ? 21.027 0.791 -13.404 1.00 70.25 364 GLU A N 1
ATOM 2634 C CA . GLU A 1 364 ? 20.474 2.104 -13.728 1.00 70.25 364 GLU A CA 1
ATOM 2635 C C . GLU A 1 364 ? 19.963 2.160 -15.170 1.00 70.25 364 GLU A C 1
ATOM 2637 O O . GLU A 1 364 ? 20.651 1.786 -16.125 1.00 70.25 364 GLU A O 1
ATOM 2642 N N . ALA A 1 365 ? 18.731 2.642 -15.304 1.00 60.94 365 ALA A N 1
ATOM 2643 C CA . ALA A 1 365 ? 18.083 2.970 -16.558 1.00 60.94 365 ALA A CA 1
ATOM 2644 C C . ALA A 1 365 ? 17.553 4.415 -16.457 1.00 60.94 365 ALA A C 1
ATOM 2646 O O . ALA A 1 365 ? 16.520 4.644 -15.819 1.00 60.94 365 ALA A O 1
ATOM 2647 N N . PRO A 1 366 ? 18.273 5.403 -17.017 1.00 59.78 366 PRO A N 1
ATOM 2648 C CA . PRO A 1 366 ? 17.797 6.773 -17.143 1.00 59.78 366 PRO A CA 1
ATOM 2649 C C . PRO A 1 366 ? 17.035 6.955 -18.463 1.00 59.78 366 PRO A C 1
ATOM 2651 O O . PRO A 1 366 ? 17.394 6.376 -19.493 1.00 59.78 366 PRO A O 1
ATOM 2654 N N . ASP A 1 367 ? 16.013 7.814 -18.475 1.00 63.28 367 ASP A N 1
ATOM 2655 C CA . ASP A 1 367 ? 15.225 8.086 -19.678 1.00 63.28 367 ASP A CA 1
ATOM 2656 C C . ASP A 1 367 ? 15.990 8.994 -20.654 1.00 63.28 367 ASP A C 1
ATOM 2658 O O . ASP A 1 367 ? 15.818 10.214 -20.734 1.00 63.28 367 ASP A O 1
ATOM 2662 N N . VAL A 1 368 ? 16.866 8.364 -21.435 1.00 49.88 368 VAL A N 1
ATOM 2663 C CA . VAL A 1 368 ? 17.614 9.020 -22.510 1.00 49.88 368 VAL A CA 1
ATOM 2664 C C . VAL A 1 368 ? 16.671 9.569 -23.586 1.00 49.88 368 VAL A C 1
ATOM 2666 O O . VAL A 1 368 ? 17.011 10.560 -24.234 1.00 49.88 368 VAL A O 1
ATOM 2669 N N . ASN A 1 369 ? 15.476 8.990 -23.767 1.00 45.03 369 ASN A N 1
ATOM 2670 C CA . ASN A 1 369 ? 14.513 9.522 -24.728 1.00 45.03 369 ASN A CA 1
ATOM 2671 C C . ASN A 1 369 ? 13.981 10.870 -24.245 1.00 45.03 369 ASN A C 1
ATOM 2673 O O . ASN A 1 369 ? 14.025 11.815 -25.024 1.00 45.03 369 ASN A O 1
ATOM 2677 N N . GLU A 1 370 ? 13.579 10.990 -22.976 1.00 52.91 370 GLU A N 1
ATOM 2678 C CA . GLU A 1 370 ? 13.163 12.248 -22.336 1.00 52.91 370 GLU A CA 1
ATOM 2679 C C . GLU A 1 370 ? 14.263 13.325 -22.410 1.00 52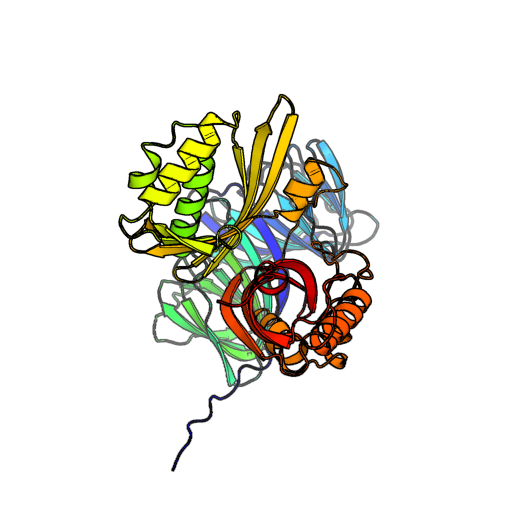.91 370 GLU A C 1
ATOM 2681 O O . GLU A 1 370 ? 13.980 14.469 -22.772 1.00 52.91 370 GLU A O 1
ATOM 2686 N N . LEU A 1 371 ? 15.531 12.964 -22.180 1.00 50.69 371 LEU A N 1
ATOM 2687 C CA . LEU A 1 371 ? 16.682 13.871 -22.324 1.00 50.69 371 LEU A CA 1
ATOM 2688 C C . LEU A 1 371 ? 16.851 14.401 -23.766 1.00 50.69 371 LEU A C 1
ATOM 2690 O O . LEU A 1 371 ? 16.999 15.609 -23.996 1.00 50.69 371 LEU A O 1
ATOM 2694 N N . LEU A 1 372 ? 16.808 13.506 -24.758 1.00 45.28 372 LEU A N 1
ATOM 2695 C CA . LEU A 1 372 ? 16.863 13.859 -26.186 1.00 45.28 372 LEU A CA 1
ATOM 2696 C C . LEU A 1 372 ? 15.632 14.672 -26.616 1.00 45.28 372 LEU A C 1
ATOM 2698 O O . LEU A 1 372 ? 15.700 15.547 -27.479 1.00 45.28 372 LEU A O 1
ATOM 2702 N N . ARG A 1 373 ? 14.498 14.430 -25.964 1.00 54.44 373 ARG A N 1
ATOM 2703 C CA . ARG A 1 373 ? 13.261 15.176 -26.143 1.00 54.44 373 ARG A CA 1
ATOM 2704 C C . ARG A 1 373 ? 13.354 16.590 -25.546 1.00 54.44 373 ARG A C 1
ATOM 2706 O O . ARG A 1 373 ? 12.864 17.532 -26.164 1.00 54.44 373 ARG A O 1
ATOM 2713 N N . GLN A 1 374 ? 13.928 16.800 -24.363 1.00 47.91 374 GLN A N 1
ATOM 2714 C CA . GLN A 1 374 ? 13.999 18.145 -23.767 1.00 47.91 374 GLN A CA 1
ATOM 2715 C C . GLN A 1 374 ? 14.970 19.053 -24.528 1.00 47.91 374 GLN A C 1
ATOM 2717 O O . GLN A 1 374 ? 14.836 20.277 -24.515 1.00 47.91 374 GLN A O 1
ATOM 2722 N N . THR A 1 375 ? 15.879 18.441 -25.285 1.00 49.84 375 THR A N 1
ATOM 2723 C CA . THR A 1 375 ? 16.725 19.117 -26.266 1.00 49.84 375 THR A CA 1
ATOM 2724 C C . THR A 1 375 ? 16.064 19.297 -27.650 1.00 49.84 375 THR A C 1
ATOM 2726 O O . THR A 1 375 ? 16.647 20.002 -28.475 1.00 49.84 375 THR A O 1
ATOM 2729 N N . GLY A 1 376 ? 14.836 18.790 -27.912 1.00 40.25 376 GLY A N 1
ATOM 2730 C CA . GLY A 1 376 ? 14.147 19.043 -29.198 1.00 40.25 376 GLY A CA 1
ATOM 2731 C C . GLY A 1 376 ? 12.730 18.496 -29.535 1.00 40.25 376 GLY A C 1
ATOM 2732 O O . GLY A 1 376 ? 12.242 18.876 -30.597 1.00 40.25 376 GLY A O 1
ATOM 2733 N N . ALA A 1 377 ? 12.035 17.659 -28.738 1.00 35.44 377 ALA A N 1
ATOM 2734 C CA . ALA A 1 377 ? 10.694 17.100 -29.061 1.00 35.44 377 ALA A CA 1
ATOM 2735 C C . ALA A 1 377 ? 9.828 16.550 -27.864 1.00 35.44 377 ALA A C 1
ATOM 2737 O O . ALA A 1 377 ? 9.992 15.398 -27.498 1.00 35.44 377 ALA A O 1
ATOM 2738 N N . ALA A 1 378 ? 8.891 17.353 -27.298 1.00 30.70 378 ALA A N 1
ATOM 2739 C CA . ALA A 1 378 ? 7.675 17.076 -26.441 1.00 30.70 378 ALA A CA 1
ATOM 2740 C C . ALA A 1 378 ? 7.271 15.616 -26.022 1.00 30.70 378 ALA A C 1
ATOM 2742 O O . ALA A 1 378 ? 7.273 14.748 -26.885 1.00 30.70 378 ALA A O 1
ATOM 2743 N N . SER A 1 379 ? 6.805 15.250 -24.798 1.00 28.72 379 SER A N 1
ATOM 2744 C CA . SER A 1 379 ? 6.472 15.923 -23.498 1.00 28.72 379 SER A CA 1
ATOM 2745 C C . SER A 1 379 ? 6.643 14.962 -22.270 1.00 28.72 379 SER A C 1
ATOM 2747 O O . SER A 1 379 ? 6.556 13.757 -22.471 1.00 28.72 379 SER A O 1
ATOM 2749 N N . ALA A 1 380 ? 6.878 15.468 -21.035 1.00 27.61 380 ALA A N 1
ATOM 2750 C CA . ALA A 1 380 ? 7.295 14.694 -19.827 1.00 27.61 380 ALA A CA 1
ATOM 2751 C C . ALA A 1 380 ? 6.160 14.003 -19.010 1.00 27.61 380 ALA A C 1
ATOM 2753 O O . ALA A 1 380 ? 5.012 14.445 -19.116 1.00 27.61 380 ALA A O 1
ATOM 2754 N N . PRO A 1 381 ? 6.457 12.996 -18.144 1.00 29.11 381 PRO A N 1
ATOM 2755 C CA . PRO A 1 381 ? 5.465 12.243 -17.357 1.00 29.11 381 PRO A CA 1
ATOM 2756 C C . PRO A 1 381 ? 5.193 12.792 -15.939 1.00 29.11 381 PRO A C 1
ATOM 2758 O O . PRO A 1 381 ? 5.992 13.537 -15.374 1.00 29.11 381 PRO A O 1
ATOM 2761 N N . GLY A 1 382 ? 4.058 12.379 -15.357 1.00 27.14 382 GLY A N 1
ATOM 2762 C CA . GLY A 1 382 ? 3.599 12.746 -14.008 1.00 27.14 382 GLY A CA 1
ATOM 2763 C C . GLY A 1 382 ? 3.896 11.720 -12.898 1.00 27.14 382 GLY A C 1
ATOM 2764 O O . GLY A 1 382 ? 4.585 10.721 -13.093 1.00 27.14 382 GLY A O 1
ATOM 2765 N N . GLU A 1 383 ? 3.363 11.990 -11.707 1.00 26.02 383 GLU A N 1
ATOM 2766 C CA . GLU A 1 383 ? 3.656 11.318 -10.433 1.00 26.02 383 GLU A CA 1
ATOM 2767 C C . GLU A 1 383 ? 2.439 10.519 -9.932 1.00 26.02 383 GLU A C 1
ATOM 2769 O O . GLU A 1 383 ? 1.360 11.099 -9.845 1.00 26.02 383 GLU A O 1
ATOM 2774 N N . LEU A 1 384 ? 2.580 9.206 -9.653 1.00 35.22 384 LEU A N 1
ATOM 2775 C CA . LEU A 1 384 ? 1.432 8.318 -9.372 1.00 35.22 384 LEU A CA 1
ATOM 2776 C C . LEU A 1 384 ? 1.665 7.165 -8.367 1.00 35.22 384 LEU A C 1
ATOM 2778 O O . LEU A 1 384 ? 2.762 6.610 -8.227 1.00 35.22 384 LEU A O 1
ATOM 2782 N N . ASP A 1 385 ? 0.557 6.807 -7.707 1.00 29.80 385 ASP A N 1
ATOM 2783 C CA . ASP A 1 385 ? 0.387 5.882 -6.575 1.00 29.80 385 ASP A CA 1
ATOM 2784 C C . ASP A 1 385 ? 0.184 4.401 -6.971 1.00 29.80 385 ASP A C 1
ATOM 2786 O O . ASP A 1 385 ? -0.184 4.083 -8.100 1.00 29.80 385 ASP A O 1
ATOM 2790 N N . ALA A 1 386 ? 0.334 3.471 -6.017 1.00 35.31 386 ALA A N 1
ATOM 2791 C CA . ALA A 1 386 ? -0.058 2.065 -6.184 1.00 35.31 386 ALA A CA 1
ATOM 2792 C C . ALA A 1 386 ? -0.633 1.447 -4.892 1.00 35.31 386 ALA A C 1
ATOM 2794 O O . ALA A 1 386 ? -0.148 1.738 -3.798 1.00 35.31 386 ALA A O 1
ATOM 2795 N N . ASP A 1 387 ? -1.629 0.552 -5.029 1.00 36.16 387 ASP A N 1
ATOM 2796 C CA . ASP A 1 387 ? -2.136 -0.274 -3.917 1.00 36.16 387 ASP A CA 1
ATOM 2797 C C . ASP A 1 387 ? -1.826 -1.754 -4.134 1.00 36.16 387 ASP A C 1
ATOM 2799 O O . ASP A 1 387 ? -2.101 -2.298 -5.208 1.00 36.16 387 ASP A O 1
ATOM 2803 N N . GLY A 1 388 ? -1.388 -2.438 -3.075 1.00 41.09 388 GLY A N 1
ATOM 2804 C CA . GLY A 1 388 ? -1.214 -3.891 -3.071 1.00 41.09 388 GLY A CA 1
ATOM 2805 C C . GLY A 1 388 ? -2.507 -4.662 -2.794 1.00 41.09 388 GLY A C 1
ATOM 2806 O O . GLY A 1 388 ? -3.105 -4.501 -1.730 1.00 41.09 388 GLY A O 1
ATOM 2807 N N . GLY A 1 389 ? -2.877 -5.557 -3.714 1.00 35.28 389 GLY A N 1
ATOM 2808 C CA . GLY A 1 389 ? -3.954 -6.537 -3.551 1.00 35.28 389 GLY A CA 1
ATOM 2809 C C . GLY A 1 389 ? -3.972 -7.561 -4.694 1.00 35.28 389 GLY A C 1
ATOM 2810 O O . GLY A 1 389 ? -4.084 -7.166 -5.856 1.00 35.28 389 GLY A O 1
ATOM 2811 N N . ASP A 1 390 ? -3.879 -8.840 -4.316 1.00 46.91 390 ASP A N 1
ATOM 2812 C CA . ASP A 1 390 ? -3.786 -10.066 -5.129 1.00 46.91 390 ASP A CA 1
ATOM 2813 C C . ASP A 1 390 ? -2.639 -10.143 -6.157 1.00 46.91 390 ASP A C 1
ATOM 2815 O O . ASP A 1 390 ? -2.081 -9.139 -6.591 1.00 46.91 390 ASP A O 1
ATOM 2819 N N . ASP A 1 391 ? -2.212 -11.377 -6.445 1.00 65.00 391 ASP A N 1
ATOM 2820 C CA . ASP A 1 391 ? -0.821 -11.753 -6.741 1.00 65.00 391 ASP A CA 1
ATOM 2821 C C . ASP A 1 391 ? -0.111 -10.912 -7.831 1.00 65.00 391 ASP A C 1
ATOM 2823 O O . ASP A 1 391 ? -0.120 -11.204 -9.032 1.00 65.00 391 ASP A O 1
ATOM 2827 N N . VAL A 1 392 ? 0.562 -9.853 -7.374 1.00 56.94 392 VAL A N 1
ATOM 2828 C CA . VAL A 1 392 ? 1.394 -8.944 -8.176 1.00 56.94 392 VAL A CA 1
ATOM 2829 C C . VAL A 1 392 ? 2.600 -9.689 -8.761 1.00 56.94 392 VAL A C 1
ATOM 2831 O O . VAL A 1 392 ? 3.017 -9.394 -9.882 1.00 56.94 392 VAL A O 1
ATOM 2834 N N . THR A 1 393 ? 3.112 -10.697 -8.048 1.00 57.12 393 THR A N 1
ATOM 2835 C CA . THR A 1 393 ? 4.207 -11.571 -8.489 1.00 57.12 393 THR A CA 1
ATOM 2836 C C . THR A 1 393 ? 3.751 -12.463 -9.642 1.00 57.12 393 THR A C 1
ATOM 2838 O O . THR A 1 393 ? 4.423 -12.502 -10.671 1.00 57.12 393 THR A O 1
ATOM 2841 N N . ALA A 1 394 ? 2.581 -13.104 -9.551 1.00 62.44 394 ALA A N 1
ATOM 2842 C CA . ALA A 1 394 ? 1.995 -13.842 -10.673 1.00 62.44 394 ALA A CA 1
ATOM 2843 C C . ALA A 1 394 ? 1.589 -12.917 -11.826 1.00 62.44 394 ALA A C 1
ATOM 2845 O O . ALA A 1 394 ? 1.773 -13.283 -12.982 1.00 62.44 394 ALA A O 1
ATOM 2846 N N . THR A 1 395 ? 1.102 -11.703 -11.555 1.00 73.25 395 THR A N 1
ATOM 2847 C CA . THR A 1 395 ? 0.778 -10.718 -12.604 1.00 73.25 395 THR A CA 1
ATOM 2848 C C . THR A 1 395 ? 2.035 -10.325 -13.391 1.00 73.25 395 THR A C 1
ATOM 2850 O O . THR A 1 395 ? 2.032 -10.350 -14.622 1.00 73.25 395 THR A O 1
ATOM 2853 N N . ALA A 1 396 ? 3.145 -10.050 -12.699 1.00 65.25 396 ALA A N 1
ATOM 2854 C CA . ALA A 1 396 ? 4.450 -9.819 -13.317 1.00 65.25 396 ALA A CA 1
ATOM 2855 C C . ALA A 1 396 ? 4.993 -11.074 -14.026 1.00 65.25 396 ALA A C 1
ATOM 2857 O O . ALA A 1 396 ? 5.543 -10.981 -15.123 1.00 65.25 396 ALA A O 1
ATOM 2858 N N . GLY A 1 397 ? 4.780 -12.257 -13.445 1.00 62.94 397 GLY A N 1
ATOM 2859 C CA . GLY A 1 397 ? 5.101 -13.545 -14.055 1.00 62.94 397 GLY A CA 1
ATOM 2860 C C . GLY A 1 397 ? 4.385 -13.740 -15.391 1.00 62.94 397 GLY A C 1
ATOM 2861 O O . GLY A 1 397 ? 5.039 -13.979 -16.399 1.00 62.94 397 GLY A O 1
ATOM 2862 N N . ARG A 1 398 ? 3.064 -13.550 -15.438 1.00 77.12 398 ARG A N 1
ATOM 2863 C CA . ARG A 1 398 ? 2.245 -13.639 -16.658 1.00 77.12 398 ARG A CA 1
ATOM 2864 C C . ARG A 1 398 ? 2.596 -12.564 -17.688 1.00 77.12 398 ARG A C 1
ATOM 2866 O O . ARG A 1 398 ? 2.577 -12.830 -18.887 1.00 77.12 398 ARG A O 1
ATOM 2873 N N . PHE A 1 399 ? 2.974 -11.365 -17.244 1.00 83.62 399 PHE A N 1
ATOM 2874 C CA . PHE A 1 399 ? 3.524 -10.335 -18.128 1.00 83.62 399 PHE A CA 1
ATOM 2875 C C . PHE A 1 399 ? 4.788 -10.813 -18.843 1.00 83.62 399 PHE A C 1
ATOM 2877 O O . PHE A 1 399 ? 4.880 -10.678 -20.061 1.00 83.62 399 PHE A O 1
ATOM 2884 N N . VAL A 1 400 ? 5.744 -11.419 -18.141 1.00 72.06 400 VAL A N 1
ATOM 2885 C CA . VAL A 1 400 ? 6.984 -11.871 -18.790 1.00 72.06 400 VAL A CA 1
ATOM 2886 C C . VAL A 1 400 ? 6.799 -13.188 -19.545 1.00 72.06 400 VAL A C 1
ATOM 2888 O O . VAL A 1 400 ? 7.233 -13.300 -20.690 1.00 72.06 400 VAL A O 1
ATOM 2891 N N . TYR A 1 401 ? 6.150 -14.180 -18.939 1.00 69.56 401 TYR A N 1
ATOM 2892 C CA . TYR A 1 401 ? 6.042 -15.527 -19.492 1.00 69.56 401 TYR A CA 1
ATOM 2893 C C . TYR A 1 401 ? 4.908 -15.662 -20.512 1.00 69.56 401 TYR A C 1
ATOM 2895 O O . TYR A 1 401 ? 5.207 -15.975 -21.663 1.00 69.56 401 TYR A O 1
ATOM 2903 N N . ASP A 1 402 ? 3.649 -15.391 -20.150 1.00 78.50 402 ASP A N 1
ATOM 2904 C CA . ASP A 1 402 ? 2.508 -15.554 -21.068 1.00 78.50 402 ASP A CA 1
ATOM 2905 C C . ASP A 1 402 ? 2.606 -14.560 -22.240 1.00 78.50 402 ASP A C 1
ATOM 2907 O O . ASP A 1 402 ? 2.572 -14.938 -23.413 1.00 78.50 402 ASP A O 1
ATOM 2911 N N . LEU A 1 403 ? 2.763 -13.269 -21.930 1.00 87.69 403 LEU A N 1
ATOM 2912 C CA . LEU A 1 403 ? 2.696 -12.209 -22.935 1.00 87.69 403 LEU A CA 1
ATOM 2913 C C . LEU A 1 403 ? 4.008 -12.041 -23.713 1.00 87.69 403 LEU A C 1
ATOM 2915 O O . LEU A 1 403 ? 3.985 -12.056 -24.943 1.00 87.69 403 LEU A O 1
ATOM 2919 N N . TRP A 1 404 ? 5.144 -11.841 -23.038 1.00 83.81 404 TRP A N 1
ATOM 2920 C CA . TRP A 1 404 ? 6.397 -11.502 -23.728 1.00 83.81 404 TRP A CA 1
ATOM 2921 C C . TRP A 1 404 ? 7.140 -12.721 -24.286 1.00 83.81 404 TRP A C 1
ATOM 2923 O O . TRP A 1 404 ? 7.539 -12.706 -25.454 1.00 83.81 404 TRP A O 1
ATOM 2933 N N . SER A 1 405 ? 7.295 -13.785 -23.495 1.00 74.69 405 SER A N 1
ATOM 2934 C CA . SER A 1 405 ? 8.030 -14.988 -23.903 1.00 74.69 405 SER A CA 1
ATOM 2935 C C . SER A 1 405 ? 7.183 -15.905 -24.800 1.00 74.69 405 SER A C 1
ATOM 2937 O O . SER A 1 405 ? 7.538 -16.146 -25.959 1.00 74.69 405 SER A O 1
ATOM 2939 N N . ALA A 1 406 ? 6.007 -16.345 -24.340 1.00 76.12 406 ALA A N 1
ATOM 2940 C CA . ALA A 1 406 ? 5.108 -17.193 -25.129 1.00 76.12 406 ALA A CA 1
ATOM 2941 C C . ALA A 1 406 ? 4.387 -16.419 -26.249 1.00 76.12 406 ALA A C 1
ATOM 2943 O O . ALA A 1 406 ? 4.147 -16.982 -27.320 1.00 76.12 406 ALA A O 1
ATOM 2944 N N . GLY A 1 407 ? 4.128 -15.119 -26.068 1.00 82.50 407 GLY A N 1
ATOM 2945 C CA . GLY A 1 407 ? 3.499 -14.284 -27.095 1.00 82.50 407 GLY A CA 1
ATOM 2946 C C . GLY A 1 407 ? 1.980 -14.351 -27.125 1.00 82.50 407 GLY A C 1
ATOM 2947 O O . GLY A 1 407 ? 1.389 -14.018 -28.155 1.00 82.50 407 GLY A O 1
ATOM 2948 N N . ASP A 1 408 ? 1.355 -14.819 -26.048 1.00 86.56 408 ASP A N 1
ATOM 2949 C CA . ASP A 1 408 ? -0.085 -15.007 -25.988 1.00 86.56 408 ASP A CA 1
ATOM 2950 C C . ASP A 1 408 ? -0.800 -13.653 -25.893 1.00 86.56 408 ASP A C 1
ATOM 2952 O O . ASP A 1 408 ? -0.885 -13.023 -24.843 1.00 86.56 408 ASP A O 1
ATOM 2956 N N . LEU A 1 409 ? -1.342 -13.188 -27.019 1.00 91.38 409 LEU A N 1
ATOM 2957 C CA . LEU A 1 409 ? -2.112 -11.944 -27.069 1.00 91.38 409 LEU A CA 1
ATOM 2958 C C . LEU A 1 409 ? -3.517 -12.079 -26.455 1.00 91.38 409 LEU A C 1
ATOM 2960 O O . LEU A 1 409 ? -4.186 -11.057 -26.282 1.00 91.38 409 LEU A O 1
ATOM 2964 N N . THR A 1 410 ? -3.980 -13.293 -26.127 1.00 90.56 410 THR A N 1
ATOM 2965 C CA . THR A 1 410 ? -5.296 -13.509 -25.504 1.00 90.56 410 THR A CA 1
ATOM 2966 C C . THR A 1 410 ? -5.310 -13.079 -24.039 1.00 90.56 410 THR A C 1
ATOM 2968 O O . THR A 1 410 ? -6.331 -12.580 -23.563 1.00 90.56 410 THR A O 1
ATOM 2971 N N . VAL A 1 411 ? -4.167 -13.140 -23.339 1.00 88.19 411 VAL A N 1
ATOM 2972 C CA . VAL A 1 411 ? -4.096 -12.721 -21.930 1.00 88.19 411 VAL A CA 1
ATOM 2973 C C . VAL A 1 411 ? -4.311 -11.222 -21.740 1.00 88.19 411 VAL A C 1
ATOM 2975 O O . VAL A 1 411 ? -4.692 -10.819 -20.644 1.00 88.19 411 VAL A O 1
ATOM 2978 N N . VAL A 1 412 ? -4.117 -10.393 -22.777 1.00 92.38 412 VAL A N 1
ATOM 2979 C CA . VAL A 1 412 ? -4.101 -8.921 -22.673 1.00 92.38 412 VAL A CA 1
ATOM 2980 C C . VAL A 1 412 ? -5.359 -8.354 -22.004 1.00 92.38 412 VAL A C 1
ATOM 2982 O O . VAL A 1 412 ? -5.243 -7.432 -21.200 1.00 92.38 412 VAL A O 1
ATOM 2985 N N . ASP A 1 413 ? -6.547 -8.911 -22.266 1.00 90.50 413 ASP A N 1
ATOM 2986 C CA . ASP A 1 413 ? -7.789 -8.414 -21.648 1.00 90.50 413 ASP A CA 1
ATOM 2987 C C . ASP A 1 413 ? -7.962 -8.794 -20.173 1.00 90.50 413 ASP A C 1
ATOM 2989 O O . ASP A 1 413 ? -8.736 -8.146 -19.465 1.00 90.50 413 ASP A O 1
ATOM 2993 N N . THR A 1 414 ? -7.239 -9.822 -19.723 1.00 85.81 414 THR A N 1
ATOM 2994 C CA . THR A 1 414 ? -7.194 -10.280 -18.323 1.00 85.81 414 THR A CA 1
ATOM 2995 C C . THR A 1 414 ? -6.018 -9.691 -17.550 1.00 85.81 414 THR A C 1
ATOM 2997 O O . THR A 1 414 ? -6.069 -9.618 -16.330 1.00 85.81 414 THR A O 1
ATOM 3000 N N . LEU A 1 415 ? -4.949 -9.312 -18.256 1.00 87.50 415 LEU A N 1
ATOM 3001 C CA . LEU A 1 415 ? -3.657 -8.964 -17.675 1.00 87.50 415 LEU A CA 1
ATOM 3002 C C . LEU A 1 415 ? -3.442 -7.452 -17.563 1.00 87.50 415 LEU A C 1
ATOM 3004 O O . LEU A 1 415 ? -2.731 -7.012 -16.671 1.00 87.50 415 LEU A O 1
ATOM 3008 N N . PHE A 1 416 ? -4.062 -6.655 -18.433 1.00 92.69 416 PHE A N 1
ATOM 3009 C CA . PHE A 1 416 ? -4.053 -5.192 -18.356 1.00 92.69 416 PHE A CA 1
ATOM 3010 C C . PHE A 1 416 ? -5.453 -4.696 -18.025 1.00 92.69 416 PHE A C 1
ATOM 3012 O O . PHE A 1 416 ? -6.434 -5.256 -18.509 1.00 92.69 416 PHE A O 1
ATOM 3019 N N . ALA A 1 417 ? -5.586 -3.629 -17.250 1.00 90.00 417 ALA A N 1
ATOM 3020 C CA . ALA A 1 417 ? -6.882 -3.037 -16.941 1.00 90.00 417 ALA A CA 1
ATOM 3021 C C . ALA A 1 417 ? -7.507 -2.356 -18.188 1.00 90.00 417 ALA A C 1
ATOM 3023 O O . ALA A 1 417 ? -6.803 -2.113 -19.175 1.00 90.00 417 ALA A O 1
ATOM 3024 N N . PRO A 1 418 ? -8.828 -2.092 -18.228 1.00 88.25 418 PRO A N 1
ATOM 3025 C CA . PRO A 1 418 ? -9.455 -1.383 -19.353 1.00 88.25 418 PRO A CA 1
ATOM 3026 C C . PRO A 1 418 ? -8.952 0.063 -19.498 1.00 88.25 418 PRO A C 1
ATOM 3028 O O . PRO A 1 418 ? -8.840 0.574 -20.607 1.00 88.25 418 PRO A O 1
ATOM 3031 N N . ASP A 1 419 ? -8.615 0.679 -18.367 1.00 82.62 419 ASP A N 1
ATOM 3032 C CA . ASP A 1 419 ? -8.043 2.013 -18.167 1.00 82.62 419 ASP A CA 1
ATOM 3033 C C . ASP A 1 419 ? -6.501 2.034 -18.222 1.00 82.62 419 ASP A C 1
ATOM 3035 O O . ASP A 1 419 ? -5.878 3.013 -17.817 1.00 82.62 419 ASP A O 1
ATOM 3039 N N . TYR A 1 420 ? -5.870 0.963 -18.724 1.00 90.94 420 TYR A N 1
ATOM 3040 C CA . TYR A 1 420 ? -4.414 0.828 -18.708 1.00 90.94 420 TYR A CA 1
ATOM 3041 C C . TYR A 1 420 ? -3.678 1.941 -19.479 1.00 90.94 420 TYR A C 1
ATOM 3043 O O . TYR A 1 420 ? -3.966 2.194 -20.654 1.00 90.94 420 TYR A O 1
ATOM 3051 N N . THR A 1 421 ? -2.656 2.523 -18.843 1.00 84.62 421 THR A N 1
ATOM 3052 C CA . THR A 1 421 ? -1.804 3.582 -19.403 1.00 84.62 421 THR A CA 1
ATOM 3053 C C . THR A 1 421 ? -0.342 3.136 -19.527 1.00 84.62 421 THR A C 1
ATOM 3055 O O . THR A 1 421 ? 0.299 2.748 -18.555 1.00 84.62 421 THR A O 1
ATOM 3058 N N . ASN A 1 422 ? 0.220 3.228 -20.737 1.00 82.88 422 ASN A N 1
ATOM 3059 C CA . ASN A 1 422 ? 1.665 3.108 -20.949 1.00 82.88 422 ASN A CA 1
ATOM 3060 C C . ASN A 1 422 ? 2.292 4.507 -20.905 1.00 82.88 422 ASN A C 1
ATOM 3062 O O . ASN A 1 422 ? 1.982 5.329 -21.768 1.00 82.88 422 ASN A O 1
ATOM 3066 N N . HIS A 1 423 ? 3.182 4.752 -19.944 1.00 76.19 423 HIS A N 1
ATOM 3067 C CA . HIS A 1 423 ? 3.873 6.036 -19.763 1.00 76.19 423 HIS A CA 1
ATOM 3068 C C . HIS A 1 423 ? 5.149 6.173 -20.590 1.00 76.19 423 HIS A C 1
ATOM 3070 O O . HIS A 1 423 ? 5.646 7.278 -20.775 1.00 76.19 423 HIS A O 1
ATOM 3076 N N . THR A 1 424 ? 5.645 5.070 -21.150 1.00 73.38 424 THR A N 1
ATOM 3077 C CA . THR A 1 424 ? 6.769 5.045 -22.096 1.00 73.38 424 THR A CA 1
ATOM 3078 C C . THR A 1 424 ? 6.301 4.493 -23.454 1.00 73.38 424 THR A C 1
ATOM 3080 O O . THR A 1 424 ? 6.737 3.412 -23.872 1.00 73.38 424 THR A O 1
ATOM 3083 N N . PRO A 1 425 ? 5.346 5.153 -24.144 1.00 77.81 425 PRO A N 1
ATOM 3084 C CA . PRO A 1 425 ? 4.868 4.705 -25.444 1.00 77.81 425 PRO A CA 1
ATOM 3085 C C . PRO A 1 425 ? 5.934 4.942 -26.512 1.00 77.81 425 PRO A C 1
ATOM 3087 O O . PRO A 1 425 ? 6.484 6.033 -26.650 1.00 77.81 425 PRO A O 1
ATOM 3090 N N . LEU A 1 426 ? 6.199 3.921 -27.321 1.00 77.06 426 LEU A N 1
ATOM 3091 C CA . LEU A 1 426 ? 7.116 4.055 -28.449 1.00 77.06 426 LEU A CA 1
ATOM 3092 C C . LEU A 1 426 ? 6.439 4.798 -29.609 1.00 77.06 426 LEU A C 1
ATOM 3094 O O . LEU A 1 426 ? 5.218 4.753 -29.777 1.00 77.06 426 LEU A O 1
ATOM 3098 N N . ALA A 1 427 ? 7.233 5.468 -30.447 1.00 72.56 427 ALA A N 1
ATOM 3099 C CA . ALA A 1 427 ? 6.718 6.264 -31.560 1.00 72.56 427 ALA A CA 1
ATOM 3100 C C . ALA A 1 427 ? 5.778 5.445 -32.474 1.00 72.56 427 ALA A C 1
ATOM 3102 O O . ALA A 1 427 ? 6.152 4.413 -33.036 1.00 72.56 427 ALA A O 1
ATOM 3103 N N . GLY A 1 428 ? 4.530 5.904 -32.622 1.00 74.00 428 GLY A N 1
ATOM 3104 C CA . GLY A 1 428 ? 3.503 5.217 -33.417 1.00 74.00 428 GLY A CA 1
ATOM 3105 C C . GLY A 1 428 ? 2.904 3.956 -32.771 1.00 74.00 428 GLY A C 1
ATOM 3106 O O . GLY A 1 428 ? 2.323 3.126 -33.486 1.00 74.00 428 GLY A O 1
ATOM 3107 N N . GLN A 1 429 ? 3.053 3.785 -31.454 1.00 82.81 429 GLN A N 1
ATOM 3108 C CA . GLN A 1 429 ? 2.290 2.830 -30.649 1.00 82.81 429 GLN A CA 1
ATOM 3109 C C . GLN A 1 429 ? 0.897 3.404 -30.328 1.00 82.81 429 GLN A C 1
ATOM 3111 O O . GLN A 1 429 ? 0.750 4.591 -30.042 1.00 82.81 429 GLN A O 1
ATOM 3116 N N . ARG A 1 430 ? -0.145 2.570 -30.401 1.00 90.50 430 ARG A N 1
ATOM 3117 C CA . ARG A 1 430 ? -1.508 2.930 -29.965 1.00 90.50 430 ARG A CA 1
ATOM 3118 C C . ARG A 1 430 ? -1.573 3.089 -28.433 1.00 90.50 430 ARG A C 1
ATOM 3120 O O . ARG A 1 430 ? -0.744 2.504 -27.741 1.00 90.50 430 ARG A O 1
ATOM 3127 N N . PRO A 1 431 ? -2.553 3.826 -27.881 1.00 86.75 431 PRO A N 1
ATOM 3128 C CA . PRO A 1 431 ? -2.786 3.849 -26.439 1.00 86.75 431 PRO A CA 1
ATOM 3129 C C . PRO A 1 431 ? -3.359 2.515 -25.923 1.00 86.75 431 PRO A C 1
ATOM 3131 O O . PRO A 1 431 ? -3.936 1.727 -26.680 1.00 86.75 431 PRO A O 1
ATOM 3134 N N . GLY A 1 432 ? -3.225 2.289 -24.614 1.00 90.50 432 GLY A N 1
ATOM 3135 C CA . GLY A 1 432 ? -3.881 1.205 -23.880 1.00 90.50 432 GLY A CA 1
ATOM 3136 C C . GLY A 1 432 ? -3.573 -0.218 -24.365 1.00 90.50 432 GLY A C 1
ATOM 3137 O O . GLY A 1 432 ? -2.520 -0.499 -24.946 1.00 90.50 432 GLY A O 1
ATOM 3138 N N . ARG A 1 433 ? -4.519 -1.136 -24.117 1.00 94.56 433 ARG A N 1
ATOM 3139 C CA . ARG A 1 433 ? -4.421 -2.575 -24.444 1.00 94.56 433 ARG A CA 1
ATOM 3140 C C . ARG A 1 433 ? -4.073 -2.847 -25.915 1.00 94.56 433 ARG A C 1
ATOM 3142 O O . ARG A 1 433 ? -3.309 -3.762 -26.219 1.00 94.56 433 ARG A O 1
ATOM 3149 N N . ASP A 1 434 ? -4.587 -2.035 -26.835 1.00 93.44 434 ASP A N 1
ATOM 3150 C CA . ASP A 1 434 ? -4.295 -2.164 -28.268 1.00 93.44 434 ASP A CA 1
ATOM 3151 C C . ASP A 1 434 ? -2.856 -1.772 -28.615 1.00 93.44 434 ASP A C 1
ATOM 3153 O O . ASP A 1 434 ? -2.254 -2.371 -29.509 1.00 93.44 434 ASP A O 1
ATOM 3157 N N . GLY A 1 435 ? -2.279 -0.823 -27.873 1.00 91.56 435 GLY A N 1
ATOM 3158 C CA . GLY A 1 435 ? -0.851 -0.516 -27.903 1.00 91.56 435 GLY A CA 1
ATOM 3159 C C . GLY A 1 435 ? 0.024 -1.694 -27.503 1.00 91.56 435 GLY A C 1
ATOM 3160 O O . GLY A 1 435 ? 1.062 -1.924 -28.128 1.00 91.56 435 GLY A O 1
ATOM 3161 N N . VAL A 1 436 ? -0.403 -2.465 -26.499 1.00 93.44 436 VAL A N 1
ATOM 3162 C CA . VAL A 1 436 ? 0.289 -3.687 -26.063 1.00 93.44 436 VAL A CA 1
ATOM 3163 C C . VAL A 1 436 ? 0.239 -4.741 -27.166 1.00 93.44 436 VAL A C 1
ATOM 3165 O O . VAL A 1 436 ? 1.291 -5.179 -27.629 1.00 93.44 436 VAL A O 1
ATOM 3168 N N . ARG A 1 437 ? -0.960 -5.090 -27.662 1.00 94.25 437 ARG A N 1
ATOM 3169 C CA . ARG A 1 437 ? -1.129 -6.078 -28.750 1.00 94.25 437 ARG A CA 1
ATOM 3170 C C . ARG A 1 437 ? -0.293 -5.728 -29.975 1.00 94.25 437 ARG A C 1
ATOM 3172 O O . ARG A 1 437 ? 0.424 -6.576 -30.503 1.00 94.25 437 ARG A O 1
ATOM 3179 N N . GLN A 1 438 ? -0.369 -4.471 -30.413 1.00 93.00 438 GLN A N 1
ATOM 3180 C CA . GLN A 1 438 ? 0.375 -3.971 -31.564 1.00 93.00 438 GLN A CA 1
ATOM 3181 C C . GLN A 1 438 ? 1.888 -4.101 -31.358 1.00 93.00 438 GLN A C 1
ATOM 3183 O O . GLN A 1 438 ? 2.596 -4.491 -32.289 1.00 93.00 438 GLN A O 1
ATOM 3188 N N . PHE A 1 439 ? 2.396 -3.759 -30.171 1.00 90.19 439 PHE A N 1
ATOM 3189 C CA . PHE A 1 439 ? 3.832 -3.760 -29.920 1.00 90.19 439 PHE A CA 1
ATOM 3190 C C . PHE A 1 439 ? 4.394 -5.170 -29.709 1.00 90.19 439 PHE A C 1
ATOM 3192 O O . PHE A 1 439 ? 5.390 -5.500 -30.346 1.00 90.19 439 PHE A O 1
ATOM 3199 N N . VAL A 1 440 ? 3.718 -6.041 -28.951 1.00 92.31 440 VAL A N 1
ATOM 3200 C CA . VAL A 1 440 ? 4.124 -7.451 -28.787 1.00 92.31 440 VAL A CA 1
ATOM 3201 C C . VAL A 1 440 ? 4.104 -8.186 -30.137 1.00 92.31 440 VAL A C 1
ATOM 3203 O O . VAL A 1 440 ? 5.062 -8.880 -30.476 1.00 92.31 440 VAL A O 1
ATOM 3206 N N . ALA A 1 441 ? 3.089 -7.964 -30.982 1.00 91.88 441 ALA A N 1
ATOM 3207 C CA . ALA A 1 441 ? 3.044 -8.533 -32.335 1.00 91.88 441 ALA A CA 1
ATOM 3208 C C . ALA A 1 441 ? 4.189 -8.030 -33.241 1.00 91.88 441 ALA A C 1
ATOM 3210 O O . ALA A 1 441 ? 4.780 -8.813 -33.992 1.00 91.88 441 ALA A O 1
ATOM 3211 N N . ARG A 1 442 ? 4.548 -6.739 -33.149 1.00 89.81 442 ARG A N 1
ATOM 3212 C CA . ARG A 1 442 ? 5.721 -6.173 -33.842 1.00 89.81 442 ARG A CA 1
ATOM 3213 C C . ARG A 1 442 ? 7.024 -6.774 -33.316 1.00 89.81 442 ARG A C 1
ATOM 3215 O O . ARG A 1 442 ? 7.868 -7.150 -34.121 1.00 89.81 442 ARG A O 1
ATOM 3222 N N . TRP A 1 443 ? 7.165 -6.928 -32.001 1.00 90.25 443 TRP A N 1
ATOM 3223 C CA . TRP A 1 443 ? 8.347 -7.516 -31.369 1.00 90.25 443 TRP A CA 1
ATOM 3224 C C . TRP A 1 443 ? 8.563 -8.970 -31.792 1.00 90.25 443 TRP A C 1
ATOM 3226 O O . TRP A 1 443 ? 9.668 -9.327 -32.180 1.00 90.25 443 TRP A O 1
ATOM 3236 N N . ARG A 1 444 ? 7.507 -9.795 -31.826 1.00 90.12 444 ARG A N 1
ATOM 3237 C CA . ARG A 1 444 ? 7.592 -11.186 -32.315 1.00 90.12 444 ARG A CA 1
ATOM 3238 C C . ARG A 1 444 ? 7.822 -11.284 -33.823 1.00 90.12 444 ARG A C 1
ATOM 3240 O O . ARG A 1 444 ? 8.465 -12.220 -34.280 1.00 90.12 444 ARG A O 1
ATOM 3247 N N . THR A 1 445 ? 7.353 -10.308 -34.602 1.00 91.56 445 THR A N 1
ATOM 3248 C CA . THR A 1 445 ? 7.740 -10.190 -36.021 1.00 91.56 445 THR A CA 1
ATOM 3249 C C . THR A 1 445 ? 9.229 -9.857 -36.160 1.00 91.56 445 THR A C 1
ATOM 3251 O O . THR A 1 445 ? 9.904 -10.404 -37.030 1.00 91.56 445 THR A O 1
ATOM 3254 N N . ALA A 1 446 ? 9.751 -8.980 -35.297 1.00 91.31 446 ALA A N 1
ATOM 3255 C CA . ALA A 1 446 ? 11.158 -8.601 -35.277 1.00 91.31 446 ALA A CA 1
ATOM 3256 C C . ALA A 1 446 ? 12.076 -9.735 -34.798 1.00 91.31 446 ALA A C 1
ATOM 3258 O O . ALA A 1 446 ? 13.127 -9.952 -35.397 1.00 91.31 446 ALA A O 1
ATOM 3259 N N . PHE A 1 447 ? 11.646 -10.489 -33.785 1.00 93.06 447 PHE A N 1
ATOM 3260 C CA . PHE A 1 447 ? 12.366 -11.597 -33.159 1.00 93.06 447 PHE A CA 1
ATOM 3261 C C . PHE A 1 447 ? 11.477 -12.860 -33.086 1.00 93.06 447 PHE A C 1
ATOM 3263 O O . PHE A 1 447 ? 10.869 -13.130 -32.047 1.00 93.06 447 PHE A O 1
ATOM 3270 N N . PRO A 1 448 ? 11.373 -13.652 -34.172 1.00 90.94 448 PRO A N 1
ATOM 3271 C CA . PRO A 1 448 ? 10.489 -14.827 -34.222 1.00 90.94 448 PRO A CA 1
ATOM 3272 C C . PRO A 1 448 ? 10.890 -15.973 -33.281 1.00 90.94 448 PRO A C 1
ATOM 3274 O O . PRO A 1 448 ? 10.078 -16.842 -32.982 1.00 90.94 448 PRO A O 1
ATOM 3277 N N . ASP A 1 449 ? 12.147 -15.982 -32.847 1.00 86.31 449 ASP A N 1
ATOM 3278 C CA . ASP A 1 449 ? 12.789 -16.936 -31.940 1.00 86.31 449 ASP A CA 1
ATOM 3279 C C . ASP A 1 449 ? 13.114 -16.304 -30.571 1.00 86.31 449 ASP A C 1
ATOM 3281 O O . ASP A 1 449 ? 14.048 -16.733 -29.893 1.00 86.31 449 ASP A O 1
ATOM 3285 N N . VAL A 1 450 ? 12.372 -15.260 -30.178 1.00 88.81 450 VAL A N 1
ATOM 3286 C CA . VAL A 1 450 ? 12.580 -14.562 -28.903 1.00 88.81 450 VAL A CA 1
ATOM 3287 C C . VAL A 1 450 ? 12.339 -15.464 -27.691 1.00 88.81 450 VAL A C 1
ATOM 3289 O O . VAL A 1 450 ? 11.345 -16.184 -27.618 1.00 88.81 450 VAL A O 1
ATOM 3292 N N . ASN A 1 451 ? 13.224 -15.355 -26.704 1.00 78.44 451 ASN A N 1
ATOM 3293 C CA . ASN A 1 451 ? 13.024 -15.844 -25.345 1.00 78.44 451 ASN A CA 1
ATOM 3294 C C . ASN A 1 451 ? 13.334 -14.714 -24.353 1.00 78.44 451 ASN A C 1
ATOM 3296 O O . ASN A 1 451 ? 14.368 -14.053 -24.482 1.00 78.44 451 ASN A O 1
ATOM 3300 N N . VAL A 1 452 ? 12.461 -14.502 -23.367 1.00 78.75 452 VAL A N 1
ATOM 3301 C CA . VAL A 1 452 ? 12.610 -13.460 -22.339 1.00 78.75 452 VAL A CA 1
ATOM 3302 C C . VAL A 1 452 ? 12.774 -14.108 -20.965 1.00 78.75 452 VAL A C 1
ATOM 3304 O O . VAL A 1 452 ? 11.920 -14.886 -20.543 1.00 78.75 452 VAL A O 1
ATOM 3307 N N . SER A 1 453 ? 13.872 -13.788 -20.271 1.00 66.19 453 SER A N 1
ATOM 3308 C CA . SER A 1 453 ? 14.138 -14.191 -18.883 1.00 66.19 453 SER A CA 1
ATOM 3309 C C . SER A 1 453 ? 13.868 -13.047 -17.910 1.00 66.19 453 SER A C 1
ATOM 3311 O O . SER A 1 453 ? 14.179 -11.896 -18.215 1.00 66.19 453 SER A O 1
ATOM 3313 N N . VAL A 1 454 ? 13.344 -13.368 -16.723 1.00 67.62 454 VAL A N 1
ATOM 3314 C CA . VAL A 1 454 ? 13.390 -12.474 -15.556 1.00 67.62 454 VAL A CA 1
ATOM 3315 C C . VAL A 1 454 ? 14.759 -12.623 -14.907 1.00 67.62 454 VAL A C 1
ATOM 3317 O O . VAL A 1 454 ? 15.138 -13.731 -14.533 1.00 67.62 454 VAL A O 1
ATOM 3320 N N . ASP A 1 455 ? 15.482 -11.518 -14.765 1.00 54.97 455 ASP A N 1
ATOM 3321 C CA . ASP A 1 455 ? 16.789 -11.493 -14.108 1.00 54.97 455 ASP A CA 1
ATOM 3322 C C . ASP A 1 455 ? 16.654 -11.044 -12.642 1.00 54.97 455 ASP A C 1
ATOM 3324 O O . ASP A 1 455 ? 17.333 -11.578 -11.769 1.00 54.97 455 ASP A O 1
ATOM 3328 N N . LEU A 1 456 ? 15.748 -10.093 -12.364 1.00 52.91 456 LEU A N 1
ATOM 3329 C CA . LEU A 1 456 ? 15.335 -9.673 -11.018 1.00 52.91 456 LEU A CA 1
ATOM 3330 C C . LEU A 1 456 ? 13.841 -9.320 -11.012 1.00 52.91 456 LEU A C 1
ATOM 3332 O O . LEU A 1 456 ? 13.328 -8.757 -11.981 1.00 52.91 456 LEU A O 1
ATOM 3336 N N . LEU A 1 457 ? 13.170 -9.586 -9.893 1.00 56.84 457 LEU A N 1
ATOM 3337 C CA . LEU A 1 457 ? 11.801 -9.157 -9.620 1.00 56.84 457 LEU A CA 1
ATOM 3338 C C . LEU A 1 457 ? 11.744 -8.578 -8.203 1.00 56.84 457 LEU A C 1
ATOM 3340 O O . LEU A 1 457 ? 12.115 -9.262 -7.253 1.00 56.84 457 LEU A O 1
ATOM 3344 N N . VAL A 1 458 ? 11.281 -7.335 -8.077 1.00 51.44 458 VAL A N 1
ATOM 3345 C CA . VAL A 1 458 ? 10.986 -6.678 -6.794 1.00 51.44 458 VAL A CA 1
ATOM 3346 C C . VAL A 1 458 ? 9.497 -6.363 -6.766 1.00 51.44 458 VAL A C 1
ATOM 3348 O O . VAL A 1 458 ? 9.002 -5.712 -7.687 1.00 51.44 458 VAL A O 1
ATOM 3351 N N . VAL A 1 459 ? 8.782 -6.811 -5.734 1.00 50.69 459 VAL A N 1
ATOM 3352 C CA . VAL A 1 459 ? 7.339 -6.568 -5.577 1.00 50.69 459 VAL A CA 1
ATOM 3353 C C . VAL A 1 459 ? 7.059 -5.892 -4.239 1.00 50.69 459 VAL A C 1
ATOM 3355 O O . VAL A 1 459 ? 7.418 -6.412 -3.189 1.00 50.69 459 VAL A O 1
ATOM 3358 N N . ASP A 1 460 ? 6.401 -4.732 -4.275 1.00 45.75 460 ASP A N 1
ATOM 3359 C CA . ASP A 1 460 ? 6.032 -3.956 -3.082 1.00 45.75 460 ASP A CA 1
ATOM 3360 C C . ASP A 1 460 ? 4.796 -3.087 -3.378 1.00 45.75 460 ASP A C 1
ATOM 3362 O O . ASP A 1 460 ? 4.672 -2.536 -4.471 1.00 45.75 460 ASP A O 1
ATOM 3366 N N . ARG A 1 461 ? 3.867 -2.968 -2.417 1.00 53.53 461 ARG A N 1
ATOM 3367 C CA . ARG A 1 461 ? 2.654 -2.108 -2.462 1.00 53.53 461 ARG A CA 1
ATOM 3368 C C . ARG A 1 461 ? 1.925 -2.036 -3.821 1.00 53.53 461 ARG A C 1
ATOM 3370 O O . ARG A 1 461 ? 1.488 -0.973 -4.241 1.00 53.53 461 ARG A O 1
ATOM 3377 N N . GLY A 1 462 ? 1.752 -3.164 -4.513 1.00 53.12 462 GLY A N 1
ATOM 3378 C CA . GLY A 1 462 ? 1.025 -3.186 -5.794 1.00 53.12 462 GLY A CA 1
ATOM 3379 C C . GLY A 1 462 ? 1.858 -2.840 -7.023 1.00 53.12 462 GLY A C 1
ATOM 3380 O O . GLY A 1 462 ? 1.312 -2.790 -8.122 1.00 53.12 462 GLY A O 1
ATOM 3381 N N . ARG A 1 463 ? 3.167 -2.623 -6.871 1.00 60.94 463 ARG A N 1
ATOM 3382 C CA . ARG A 1 463 ? 4.102 -2.486 -7.987 1.00 60.94 463 ARG A CA 1
ATOM 3383 C C . ARG A 1 463 ? 4.947 -3.743 -8.144 1.00 60.94 463 ARG A C 1
ATOM 3385 O O . ARG A 1 463 ? 5.325 -4.369 -7.156 1.00 60.94 463 ARG A O 1
ATOM 3392 N N . ALA A 1 464 ? 5.275 -4.069 -9.388 1.00 59.97 464 ALA A N 1
ATOM 3393 C CA . ALA A 1 464 ? 6.335 -5.005 -9.734 1.00 59.97 464 ALA A CA 1
ATOM 3394 C C . ALA A 1 464 ? 7.403 -4.275 -10.545 1.00 59.97 464 ALA A C 1
ATOM 3396 O O . ALA A 1 464 ? 7.086 -3.633 -11.544 1.00 59.97 464 ALA A O 1
ATOM 3397 N N . VAL A 1 465 ? 8.665 -4.401 -10.149 1.00 70.56 465 VAL A N 1
ATOM 3398 C CA . VAL A 1 465 ? 9.815 -3.949 -10.935 1.00 70.56 465 VAL A CA 1
ATOM 3399 C C . VAL A 1 465 ? 10.529 -5.183 -11.461 1.00 70.56 465 VAL A C 1
ATOM 3401 O O . VAL A 1 465 ? 11.109 -5.957 -10.702 1.00 70.56 465 VAL A O 1
ATOM 3404 N N . VAL A 1 466 ? 10.447 -5.373 -12.773 1.00 66.50 466 VAL A N 1
ATOM 3405 C CA . VAL A 1 466 ? 10.989 -6.521 -13.496 1.00 66.50 466 VAL A CA 1
ATOM 3406 C C . VAL A 1 466 ? 12.249 -6.080 -14.229 1.00 66.50 466 VAL A C 1
ATOM 3408 O O . VAL A 1 466 ? 12.147 -5.319 -15.190 1.00 66.50 466 VAL A O 1
ATOM 3411 N N . ARG A 1 467 ? 13.425 -6.588 -13.849 1.00 76.81 467 ARG A N 1
ATOM 3412 C CA . ARG A 1 467 ? 14.592 -6.579 -14.744 1.00 76.81 467 ARG A CA 1
ATOM 3413 C C . ARG A 1 467 ? 14.539 -7.831 -15.606 1.00 76.81 467 ARG A C 1
ATOM 3415 O O . ARG A 1 467 ? 14.388 -8.934 -15.078 1.00 76.81 467 ARG A O 1
ATOM 3422 N N . TRP A 1 468 ? 14.659 -7.665 -16.915 1.00 80.06 468 TRP A N 1
ATOM 3423 C CA . TRP A 1 468 ? 14.532 -8.751 -17.879 1.00 80.06 468 TRP A CA 1
ATOM 3424 C C . TRP A 1 468 ? 15.630 -8.717 -18.937 1.00 80.06 468 TRP A C 1
ATOM 3426 O O . TRP A 1 468 ? 16.153 -7.655 -19.284 1.00 80.06 468 TRP A O 1
ATOM 3436 N N . THR A 1 469 ? 15.901 -9.888 -19.517 1.00 79.06 469 THR A N 1
ATOM 3437 C CA . THR A 1 469 ? 16.755 -10.041 -20.694 1.00 79.06 469 THR A CA 1
ATOM 3438 C C . THR A 1 469 ? 16.028 -10.827 -21.787 1.00 79.06 469 THR A C 1
ATOM 3440 O O . THR A 1 469 ? 15.691 -11.999 -21.629 1.00 79.06 469 THR A O 1
ATOM 3443 N N . SER A 1 470 ? 15.827 -10.181 -22.934 1.00 85.06 470 SER A N 1
ATOM 3444 C CA . SER A 1 470 ? 15.270 -10.736 -24.169 1.00 85.06 470 SER A CA 1
ATOM 3445 C C . SER A 1 470 ? 16.399 -11.150 -25.114 1.00 85.06 470 SER A C 1
ATOM 3447 O O . SER A 1 470 ? 17.292 -10.355 -25.402 1.00 85.06 470 SER A O 1
ATOM 3449 N N . ARG A 1 471 ? 16.362 -12.375 -25.644 1.00 86.00 471 ARG A N 1
ATOM 3450 C CA . ARG A 1 471 ? 17.363 -12.902 -26.589 1.00 86.00 471 ARG A CA 1
ATOM 3451 C C . ARG A 1 471 ? 16.674 -13.461 -27.831 1.00 86.00 471 ARG A C 1
ATOM 3453 O O . ARG A 1 471 ? 15.686 -14.174 -27.687 1.00 86.00 471 ARG A O 1
ATOM 3460 N N . GLY A 1 472 ? 17.179 -13.166 -29.029 1.00 88.69 472 GLY A N 1
ATOM 3461 C CA . GLY A 1 472 ? 16.598 -13.660 -30.286 1.00 88.69 472 GLY A CA 1
ATOM 3462 C C . GLY A 1 472 ? 17.282 -13.120 -31.545 1.00 88.69 472 GLY A C 1
ATOM 3463 O O . GLY A 1 472 ? 18.117 -12.219 -31.477 1.00 88.69 472 GLY A O 1
ATOM 3464 N N . THR A 1 473 ? 16.918 -13.648 -32.714 1.00 92.38 473 THR A N 1
ATOM 3465 C CA . THR A 1 473 ? 17.441 -13.225 -34.020 1.00 92.38 473 THR A CA 1
ATOM 3466 C C . THR A 1 473 ? 16.597 -12.097 -34.622 1.00 92.38 473 THR A C 1
ATOM 3468 O O . THR A 1 473 ? 15.408 -12.278 -34.879 1.00 92.38 473 THR A O 1
ATOM 3471 N N . HIS A 1 474 ? 17.209 -10.953 -34.935 1.00 93.25 474 HIS A N 1
ATOM 3472 C CA . HIS A 1 474 ? 16.529 -9.794 -35.529 1.00 93.25 474 HIS A CA 1
ATOM 3473 C C . HIS A 1 474 ? 16.199 -10.027 -37.021 1.00 93.25 474 HIS A C 1
ATOM 3475 O O . HIS A 1 474 ? 17.010 -9.738 -37.905 1.00 93.25 474 HIS A O 1
ATOM 3481 N N . ARG A 1 475 ? 15.020 -10.596 -37.308 1.00 92.75 475 ARG A N 1
ATOM 3482 C CA . ARG A 1 475 ? 14.560 -11.032 -38.648 1.00 92.75 475 ARG A CA 1
ATOM 3483 C C . ARG A 1 475 ? 13.467 -10.162 -39.270 1.00 92.75 475 ARG A C 1
ATOM 3485 O O . ARG A 1 475 ? 13.322 -10.181 -40.490 1.00 92.75 475 ARG A O 1
ATOM 3492 N N . GLY A 1 476 ? 12.727 -9.396 -38.474 1.00 88.69 476 GLY A N 1
ATOM 3493 C CA . GLY A 1 476 ? 11.793 -8.364 -38.946 1.00 88.69 476 GLY A CA 1
ATOM 3494 C C . GLY A 1 476 ? 12.218 -6.975 -38.471 1.00 88.69 476 GLY A C 1
ATOM 3495 O O . GLY A 1 476 ? 12.987 -6.866 -37.525 1.00 88.69 476 GLY A O 1
ATOM 3496 N N . GLY A 1 477 ? 11.737 -5.914 -39.121 1.00 86.44 477 GLY A N 1
ATOM 3497 C CA . GLY A 1 477 ? 12.086 -4.545 -38.725 1.00 86.44 477 GLY A CA 1
ATOM 3498 C C . GLY A 1 477 ? 11.368 -4.084 -37.451 1.00 86.44 477 GLY A C 1
ATOM 3499 O O . GLY A 1 477 ? 10.184 -4.375 -37.260 1.00 86.44 477 GLY A O 1
ATOM 3500 N N . LEU A 1 478 ? 12.062 -3.315 -36.610 1.00 84.06 478 LEU A N 1
ATOM 3501 C CA . LEU A 1 478 ? 11.566 -2.806 -35.328 1.00 84.06 478 LEU A CA 1
ATOM 3502 C C . LEU A 1 478 ? 11.897 -1.316 -35.183 1.00 84.06 478 LEU A C 1
ATOM 3504 O O . LEU A 1 478 ? 13.029 -0.913 -35.406 1.00 84.06 478 LEU A O 1
ATOM 3508 N N . LEU A 1 479 ? 10.913 -0.482 -34.823 1.00 80.75 479 LEU A N 1
ATOM 3509 C CA . LEU A 1 479 ? 11.089 0.975 -34.642 1.00 80.75 479 LEU A CA 1
ATOM 3510 C C . LEU A 1 479 ? 11.732 1.706 -35.845 1.00 80.75 479 LEU A C 1
ATOM 3512 O O . LEU A 1 479 ? 12.429 2.700 -35.684 1.00 80.75 479 LEU A O 1
ATOM 3516 N N . GLY A 1 480 ? 11.493 1.213 -37.065 1.00 81.81 480 GLY A N 1
ATOM 3517 C CA . GLY A 1 480 ? 12.097 1.745 -38.294 1.00 81.81 480 GLY A CA 1
ATOM 3518 C C . GLY A 1 480 ? 13.508 1.218 -38.590 1.00 81.81 480 GLY A C 1
ATOM 3519 O O . GLY A 1 480 ? 14.019 1.449 -39.683 1.00 81.81 480 GLY A O 1
ATOM 3520 N N . ILE A 1 481 ? 14.109 0.461 -37.670 1.00 83.94 481 ILE A N 1
ATOM 3521 C CA . ILE A 1 481 ? 15.380 -0.236 -37.868 1.00 83.94 481 ILE A CA 1
ATOM 3522 C C . ILE A 1 481 ? 15.112 -1.481 -38.738 1.00 83.94 481 ILE A C 1
ATOM 3524 O O . ILE A 1 481 ? 14.227 -2.274 -38.398 1.00 83.94 481 ILE A O 1
ATOM 3528 N N . PRO A 1 482 ? 15.819 -1.673 -39.868 1.00 85.00 482 PRO A N 1
ATOM 3529 C CA . PRO A 1 482 ? 15.667 -2.860 -40.706 1.00 85.00 482 PRO A CA 1
ATOM 3530 C C . PRO A 1 482 ? 16.250 -4.111 -40.022 1.00 85.00 482 PRO A C 1
ATOM 3532 O O . PRO A 1 482 ? 17.162 -3.989 -39.200 1.00 85.00 482 PRO A O 1
ATOM 3535 N N . PRO A 1 483 ? 15.775 -5.322 -40.370 1.00 91.12 483 PRO A N 1
ATOM 3536 C CA . PRO A 1 483 ? 16.280 -6.558 -39.781 1.00 91.12 483 PRO A CA 1
ATOM 3537 C C . PRO A 1 483 ? 17.770 -6.747 -40.071 1.00 91.12 483 PRO A C 1
ATOM 3539 O O . PRO A 1 483 ? 18.206 -6.654 -41.219 1.00 91.12 483 PRO A O 1
ATOM 3542 N N . SER A 1 484 ? 18.552 -7.039 -39.031 1.00 89.94 484 SER A N 1
ATOM 3543 C CA . SER A 1 484 ? 20.012 -7.183 -39.131 1.00 89.94 484 SER A CA 1
ATOM 3544 C C . SER A 1 484 ? 20.482 -8.633 -39.277 1.00 89.94 484 SER A C 1
ATOM 3546 O O . SER A 1 484 ? 21.663 -8.868 -39.519 1.00 89.94 484 SER A O 1
ATOM 3548 N N . GLY A 1 485 ? 19.594 -9.617 -39.091 1.00 90.69 485 GLY A N 1
ATOM 3549 C CA . GLY A 1 485 ? 19.912 -11.050 -39.122 1.00 90.69 485 GLY A CA 1
ATOM 3550 C C . GLY A 1 485 ? 20.762 -11.548 -37.945 1.00 90.69 485 GLY A C 1
ATOM 3551 O O . GLY A 1 485 ? 21.046 -12.741 -37.862 1.00 90.69 485 GLY A O 1
ATOM 3552 N N . ARG A 1 486 ? 21.165 -10.659 -37.030 1.00 91.00 486 ARG A N 1
ATOM 3553 C CA . ARG A 1 486 ? 22.010 -10.965 -35.868 1.00 91.00 486 ARG A CA 1
ATOM 3554 C C . ARG A 1 486 ? 21.192 -11.587 -34.740 1.00 91.00 486 ARG A C 1
ATOM 3556 O O . ARG A 1 486 ? 20.060 -11.171 -34.503 1.00 91.00 486 ARG A O 1
ATOM 3563 N N . TYR A 1 487 ? 21.803 -12.506 -33.994 1.00 87.75 487 TYR A N 1
ATOM 3564 C CA . TYR A 1 487 ? 21.335 -12.865 -32.656 1.00 87.75 487 TYR A CA 1
ATOM 3565 C C . TYR A 1 487 ? 21.709 -11.733 -31.693 1.00 87.75 487 TYR A C 1
ATOM 3567 O O . TYR A 1 487 ? 22.880 -11.360 -31.607 1.00 87.75 487 TYR A O 1
ATOM 3575 N N . LEU A 1 488 ? 20.714 -11.151 -31.028 1.00 86.44 488 LEU A N 1
ATOM 3576 C CA . LEU A 1 488 ? 20.866 -10.014 -30.126 1.00 86.44 488 LEU A CA 1
ATOM 3577 C C . LEU A 1 488 ? 20.409 -10.390 -28.717 1.00 86.44 488 LEU A C 1
ATOM 3579 O O . LEU A 1 488 ? 19.448 -11.141 -28.539 1.00 86.44 488 LEU A O 1
ATOM 3583 N N . THR A 1 489 ? 21.078 -9.797 -27.733 1.00 81.62 489 THR A N 1
ATOM 3584 C CA . THR A 1 489 ? 20.647 -9.749 -26.336 1.00 81.62 489 THR A CA 1
ATOM 3585 C C . THR A 1 489 ? 20.233 -8.312 -26.051 1.00 81.62 489 THR A C 1
ATOM 3587 O O . THR A 1 489 ? 21.024 -7.398 -26.268 1.00 81.62 489 THR A O 1
ATOM 3590 N N . LEU A 1 490 ? 19.003 -8.120 -25.591 1.00 83.75 490 LEU A N 1
ATOM 3591 C CA . LEU A 1 490 ? 18.431 -6.846 -25.165 1.00 83.75 490 LEU A CA 1
ATOM 3592 C C . LEU A 1 490 ? 18.056 -6.989 -23.693 1.00 83.75 490 LEU A C 1
ATOM 3594 O O . LEU A 1 490 ? 17.459 -7.998 -23.323 1.00 83.75 490 LEU A O 1
ATOM 3598 N N . SER A 1 491 ? 18.368 -6.008 -22.860 1.00 79.81 491 SER A N 1
ATOM 3599 C CA . SER A 1 491 ? 17.974 -6.002 -21.449 1.00 79.81 491 SER A CA 1
ATOM 3600 C C . SER A 1 491 ? 17.177 -4.750 -21.119 1.00 79.81 491 SER A C 1
ATOM 3602 O O . SER A 1 491 ? 17.284 -3.732 -21.805 1.00 79.81 491 SER A O 1
ATOM 3604 N N . GLY A 1 492 ? 16.355 -4.824 -20.079 1.00 77.19 492 GLY A N 1
ATOM 3605 C CA . GLY A 1 492 ? 15.531 -3.703 -19.663 1.00 77.19 492 GLY A CA 1
ATOM 3606 C C . GLY A 1 492 ? 14.979 -3.842 -18.258 1.00 77.19 492 GLY A C 1
ATOM 3607 O O . GLY A 1 492 ? 15.138 -4.867 -17.593 1.00 77.19 492 GLY A O 1
ATOM 3608 N N . ILE A 1 493 ? 14.335 -2.768 -17.816 1.00 78.31 493 ILE A N 1
ATOM 3609 C CA . ILE A 1 493 ? 13.571 -2.696 -16.580 1.00 78.31 493 ILE A CA 1
ATOM 3610 C C . ILE A 1 493 ? 12.161 -2.234 -16.943 1.00 78.31 493 ILE A C 1
ATOM 3612 O O . ILE A 1 493 ? 11.980 -1.221 -17.621 1.00 78.31 493 ILE A O 1
ATOM 3616 N N . THR A 1 494 ? 11.162 -2.978 -16.478 1.00 78.62 494 THR A N 1
ATOM 3617 C CA . THR A 1 494 ? 9.752 -2.607 -16.581 1.00 78.62 494 THR A CA 1
ATOM 3618 C C . THR A 1 494 ? 9.160 -2.489 -15.183 1.00 78.62 494 THR A C 1
ATOM 3620 O O . THR A 1 494 ? 9.160 -3.456 -14.423 1.00 78.62 494 THR A O 1
ATOM 3623 N N . VAL A 1 495 ? 8.630 -1.314 -14.857 1.00 76.88 495 VAL A N 1
ATOM 3624 C CA . VAL A 1 495 ? 7.771 -1.091 -13.692 1.00 76.88 495 VAL A CA 1
ATOM 3625 C C . VAL A 1 495 ? 6.329 -1.308 -14.130 1.00 76.88 495 VAL A C 1
ATOM 3627 O O . VAL A 1 495 ? 5.889 -0.728 -15.121 1.00 76.88 495 VAL A O 1
ATOM 3630 N N . LEU A 1 496 ? 5.596 -2.128 -13.385 1.00 73.94 496 LEU A N 1
ATOM 3631 C CA . LEU A 1 496 ? 4.167 -2.375 -13.533 1.00 73.94 496 LEU A CA 1
ATOM 3632 C C . LEU A 1 496 ? 3.462 -1.869 -12.276 1.00 73.94 496 LEU A C 1
ATOM 3634 O O . LEU A 1 496 ? 3.829 -2.288 -11.179 1.00 73.94 496 LEU A O 1
ATOM 3638 N N . ALA A 1 497 ? 2.435 -1.035 -12.417 1.00 70.88 497 ALA A N 1
ATOM 3639 C CA . ALA A 1 497 ? 1.457 -0.817 -11.355 1.00 70.88 497 ALA A CA 1
ATOM 3640 C C . ALA A 1 497 ? 0.277 -1.771 -11.572 1.00 70.88 497 ALA A C 1
ATOM 3642 O O . ALA A 1 497 ? -0.286 -1.838 -12.668 1.00 70.88 497 ALA A O 1
ATOM 3643 N N . VAL A 1 498 ? -0.094 -2.516 -10.534 1.00 66.31 498 VAL A N 1
ATOM 3644 C CA . VAL A 1 498 ? -1.129 -3.553 -10.563 1.00 66.31 498 VAL A CA 1
ATOM 3645 C C . VAL A 1 498 ? -2.317 -3.137 -9.684 1.00 66.31 498 VAL A C 1
ATOM 3647 O O . VAL A 1 498 ? -2.185 -2.484 -8.647 1.00 66.31 498 VAL A O 1
ATOM 3650 N N . ARG A 1 499 ? -3.524 -3.477 -10.135 1.00 72.62 499 ARG A N 1
ATOM 3651 C CA . ARG A 1 499 ? -4.808 -3.214 -9.481 1.00 72.62 499 ARG A CA 1
ATOM 3652 C C . ARG A 1 499 ? -5.685 -4.445 -9.653 1.00 72.62 499 ARG A C 1
ATOM 3654 O O . ARG A 1 499 ? -6.063 -4.753 -10.778 1.00 72.62 499 ARG A O 1
ATOM 3661 N N . ALA A 1 500 ? -6.009 -5.130 -8.555 1.00 69.25 500 ALA A N 1
ATOM 3662 C CA . ALA A 1 500 ? -6.865 -6.323 -8.561 1.00 69.25 500 ALA A CA 1
ATOM 3663 C C . ALA A 1 500 ? -6.434 -7.368 -9.620 1.00 69.25 500 ALA A C 1
ATOM 3665 O O . ALA A 1 500 ? -7.227 -7.778 -10.465 1.00 69.25 500 ALA A O 1
ATOM 3666 N N . GLY A 1 501 ? -5.145 -7.734 -9.619 1.00 73.12 501 GLY A N 1
ATOM 3667 C CA . GLY A 1 501 ? -4.562 -8.702 -10.560 1.00 73.12 501 GLY A CA 1
ATOM 3668 C C . GLY A 1 501 ? -4.370 -8.227 -12.012 1.00 73.12 501 GLY A C 1
ATOM 3669 O O . GLY A 1 501 ? -3.959 -9.024 -12.853 1.00 73.12 501 GLY A O 1
ATOM 3670 N N . ALA A 1 502 ? -4.644 -6.955 -12.331 1.00 81.81 502 ALA A N 1
ATOM 3671 C CA . ALA A 1 502 ? -4.459 -6.388 -13.670 1.00 81.81 502 ALA A CA 1
ATOM 3672 C C . ALA A 1 502 ? -3.508 -5.179 -13.669 1.00 81.81 502 ALA A C 1
ATOM 3674 O O . ALA A 1 502 ? -3.569 -4.317 -12.795 1.00 81.81 502 ALA A O 1
ATOM 3675 N N . ILE A 1 503 ? -2.643 -5.084 -14.677 1.00 84.81 503 ILE A N 1
ATOM 3676 C CA . ILE A 1 503 ? -1.706 -3.975 -14.887 1.00 84.81 503 ILE A CA 1
ATOM 3677 C C . ILE A 1 503 ? -2.497 -2.728 -15.292 1.00 84.81 503 ILE A C 1
ATOM 3679 O O . ILE A 1 503 ? -3.087 -2.686 -16.373 1.00 84.81 503 ILE A O 1
ATOM 3683 N N . VAL A 1 504 ? -2.506 -1.710 -14.437 1.00 82.44 504 VAL A N 1
ATOM 3684 C CA . VAL A 1 504 ? -3.105 -0.396 -14.724 1.00 82.44 504 VAL A CA 1
ATOM 3685 C C . VAL A 1 504 ? -2.116 0.556 -15.361 1.00 82.44 504 VAL A C 1
ATOM 3687 O O . VAL A 1 504 ? -2.514 1.361 -16.192 1.00 82.44 504 VAL A O 1
ATOM 3690 N N . GLU A 1 505 ? -0.828 0.446 -15.047 1.00 81.25 505 GLU A N 1
ATOM 3691 C CA . GLU A 1 505 ? 0.177 1.342 -15.614 1.00 81.25 505 GLU A CA 1
ATOM 3692 C C . GLU A 1 505 ? 1.500 0.627 -15.838 1.00 81.25 505 GLU A C 1
ATOM 3694 O O . GLU A 1 505 ? 1.820 -0.337 -15.137 1.00 81.25 505 GLU A O 1
ATOM 3699 N N . SER A 1 506 ? 2.289 1.107 -16.800 1.00 82.06 506 SER A N 1
ATOM 3700 C CA . SER A 1 506 ? 3.675 0.666 -16.933 1.00 82.06 506 SER A CA 1
ATOM 3701 C C . SER A 1 506 ? 4.629 1.749 -17.412 1.00 82.06 506 SER A C 1
ATOM 3703 O O . SER A 1 506 ? 4.277 2.575 -18.258 1.00 82.06 506 SER A O 1
ATOM 3705 N N . TRP A 1 507 ? 5.873 1.624 -16.961 1.00 81.75 507 TRP A N 1
ATOM 3706 C CA . TRP A 1 507 ? 7.043 2.353 -17.438 1.00 81.75 507 TRP A CA 1
ATOM 3707 C C . TRP A 1 507 ? 8.089 1.318 -17.842 1.00 81.75 507 TRP A C 1
ATOM 3709 O O . TRP A 1 507 ? 8.395 0.420 -17.060 1.00 81.75 507 TRP A O 1
ATOM 3719 N N . GLN A 1 508 ? 8.634 1.415 -19.049 1.00 79.25 508 GLN A N 1
ATOM 3720 C CA . GLN A 1 508 ? 9.627 0.482 -19.571 1.00 79.25 508 GLN A CA 1
ATOM 3721 C C . GLN A 1 508 ? 10.817 1.237 -20.151 1.00 79.25 508 GLN A C 1
ATOM 3723 O O . GLN A 1 508 ? 10.671 2.077 -21.037 1.00 79.25 508 GLN A O 1
ATOM 3728 N N . GLN A 1 509 ? 12.012 0.843 -19.724 1.00 72.75 509 GLN A N 1
ATOM 3729 C CA . GLN A 1 509 ? 13.271 1.269 -20.320 1.00 72.75 509 GLN A CA 1
ATOM 3730 C C . GLN A 1 509 ? 14.114 0.048 -20.673 1.00 72.75 509 GLN A C 1
ATOM 3732 O O . GLN A 1 509 ? 14.081 -0.962 -19.972 1.00 72.75 509 GLN A O 1
ATOM 3737 N N . TRP A 1 510 ? 14.829 0.105 -21.793 1.00 78.19 510 TRP A N 1
ATOM 3738 C CA . TRP A 1 510 ? 15.595 -1.026 -22.308 1.00 78.19 510 TRP A CA 1
ATOM 3739 C C . TRP A 1 510 ? 16.705 -0.570 -23.251 1.00 78.19 510 TRP A C 1
ATOM 3741 O O . TRP A 1 510 ? 16.592 0.467 -23.907 1.00 78.19 510 TRP A O 1
ATOM 3751 N N . ASP A 1 511 ? 17.777 -1.354 -23.315 1.00 72.50 511 ASP A N 1
ATOM 3752 C CA . ASP A 1 511 ? 18.940 -1.047 -24.138 1.00 72.50 511 ASP A CA 1
ATOM 3753 C C . ASP A 1 511 ? 18.652 -1.315 -25.623 1.00 72.50 511 ASP A C 1
ATOM 3755 O O . ASP A 1 511 ? 18.581 -2.459 -26.079 1.00 72.50 511 ASP A O 1
ATOM 3759 N N . ILE A 1 512 ? 18.497 -0.234 -26.387 1.00 74.12 512 ILE A N 1
ATOM 3760 C CA . ILE A 1 512 ? 18.273 -0.254 -27.837 1.00 74.12 512 ILE A CA 1
ATOM 3761 C C . ILE A 1 512 ? 19.578 -0.352 -28.651 1.00 74.12 512 ILE A C 1
ATOM 3763 O O . ILE A 1 512 ? 19.542 -0.632 -29.852 1.00 74.12 512 ILE A O 1
ATOM 3767 N N . ARG A 1 513 ? 20.756 -0.155 -28.041 1.00 68.75 513 ARG A N 1
ATOM 3768 C CA . ARG A 1 513 ? 22.044 -0.094 -28.761 1.00 68.75 513 ARG A CA 1
ATOM 3769 C C . ARG A 1 513 ? 22.373 -1.379 -29.540 1.00 68.75 513 ARG A C 1
ATOM 3771 O O . ARG A 1 513 ? 22.849 -1.243 -30.669 1.00 68.75 513 ARG A O 1
ATOM 3778 N N . PRO A 1 514 ? 22.063 -2.607 -29.066 1.00 78.19 514 PRO A N 1
ATOM 3779 C CA . PRO A 1 514 ? 22.293 -3.826 -29.845 1.00 78.19 514 PRO A CA 1
ATOM 3780 C C . PRO A 1 514 ? 21.506 -3.889 -31.167 1.00 78.19 514 PRO A C 1
ATOM 3782 O O . PRO A 1 514 ? 21.960 -4.545 -32.104 1.00 78.19 514 PRO A O 1
ATOM 3785 N N . LEU A 1 515 ? 20.365 -3.191 -31.283 1.00 77.69 515 LEU A N 1
ATOM 3786 C CA . LEU A 1 515 ? 19.628 -3.043 -32.550 1.00 77.69 515 LEU A CA 1
ATOM 3787 C C . LEU A 1 515 ? 20.285 -2.029 -33.497 1.00 77.69 515 LEU A C 1
ATOM 3789 O O . LEU A 1 515 ? 20.259 -2.223 -34.711 1.00 77.69 515 LEU A O 1
ATOM 3793 N N . LEU A 1 516 ? 20.861 -0.956 -32.947 1.00 74.00 516 LEU A N 1
ATOM 3794 C CA . LEU A 1 516 ? 21.492 0.133 -33.704 1.00 74.00 516 LEU A CA 1
ATOM 3795 C C . LEU A 1 516 ? 22.929 -0.187 -34.151 1.00 74.00 516 LEU A C 1
ATOM 3797 O O . LEU A 1 516 ? 23.464 0.497 -35.021 1.00 74.00 516 LEU A O 1
ATOM 3801 N N . ALA A 1 517 ? 23.559 -1.215 -33.578 1.00 73.75 517 ALA A N 1
ATOM 3802 C CA . ALA A 1 517 ? 24.936 -1.602 -33.866 1.00 73.75 517 ALA A CA 1
ATOM 3803 C C . ALA A 1 517 ? 25.137 -2.073 -35.325 1.00 73.75 517 ALA A C 1
ATOM 3805 O O . ALA A 1 517 ? 24.937 -3.244 -35.672 1.00 73.75 517 ALA A O 1
ATOM 3806 N N . THR A 1 518 ? 25.602 -1.165 -36.184 1.00 51.22 518 THR A N 1
ATOM 3807 C CA . THR A 1 518 ? 25.985 -1.445 -37.574 1.00 51.22 518 THR A CA 1
ATOM 3808 C C . THR A 1 518 ? 27.448 -1.879 -37.666 1.00 51.22 518 THR A C 1
ATOM 3810 O O . THR A 1 518 ? 28.345 -1.045 -37.764 1.00 51.22 518 THR A O 1
ATOM 3813 N N . GLY A 1 519 ? 27.690 -3.191 -37.650 1.00 46.22 519 GLY A N 1
ATOM 3814 C CA . GLY A 1 519 ? 29.023 -3.773 -37.827 1.00 46.22 519 GLY A CA 1
ATOM 3815 C C . GLY A 1 519 ? 29.182 -5.132 -37.148 1.00 46.22 519 GLY A C 1
ATOM 3816 O O . GLY A 1 519 ? 28.597 -5.377 -36.088 1.00 46.22 519 GLY A O 1
ATOM 3817 N N . SER A 1 520 ? 29.961 -6.009 -37.781 1.00 37.53 520 SER A N 1
ATOM 3818 C CA . SER A 1 520 ? 30.505 -7.225 -37.165 1.00 37.53 520 SER A CA 1
ATOM 3819 C C . SER A 1 520 ? 31.563 -6.871 -36.114 1.00 37.53 520 SER A C 1
ATOM 3821 O O . SER A 1 520 ? 32.124 -5.777 -36.165 1.00 37.53 520 SER A O 1
ATOM 3823 N N . HIS A 1 521 ? 31.829 -7.806 -35.197 1.00 34.31 521 HIS A N 1
ATOM 3824 C CA . HIS A 1 521 ? 33.051 -7.803 -34.381 1.00 34.31 521 HIS A CA 1
ATOM 3825 C C . HIS A 1 521 ? 34.314 -7.867 -35.254 1.00 34.31 521 HIS A C 1
ATOM 3827 O O . HIS A 1 521 ? 34.227 -8.485 -36.342 1.00 34.31 521 HIS A O 1
#

Foldseek 3Di:
DDDPDPDDDDDKDKAWFDKDWAQDWDDPFKKKFKWKKKFFFFRKADFDQALFKKKKAWQAAKKWKAKQAWKWKAAAVRPDIDTDGHGDTDMHGHGIMIIDGRGITMMMTGDPGGMIMMTMIGMGRDDDDLDGGPRMHIGTLAMDTEGDADDPRWIKTKMKIWAAAFDKDKDDQQQFKKKKGWQAFKKKKAKPDAWKFKAAQVCRPDDTHTRDHPDIDMHGHSIMMMGYGGIMMMMGTHRTIIMMITTGDPDDPQVLLVVLVVVLQVVLQPDDLPPSCVVAADQQEWECELVPRDGQGSVNVSVVSVVDCVQWANWHKAWQDWFTDDQKIKTWIKIWIDGPNDIAIKIWIKIFGHDPSHGRYIYIFIPVVSRVCVVPNDDADDGDDAADDPDLVVLVVCVQPVCQAVNPLVCLPVNADPLAAERDQAPPQDGDSSSSNVQSVQVCQQFVPKHKDFPDWTDDRQKIKTKMKIWGQGCCDDSNQGGPRDTDIKIWIKIFRHDNNYTRYIYIGIRCVRSVDDDDD

Secondary structure (DSSP, 8-state):
-------------EEEEEEEEESS-PPSSEEEEEEEEEE-TT-EEEEEE-SS-EEEEEEESEEEEEESS-EEEE-TT--S-EEEPTT-EEEEETT-EEEE-TT-EEEEEE-SSS-EEEEEEEEESSSPP----TTEEEEEEEEEEES--PPSSEEEEEEEEEE-TTEEEEPP--SS-EEEEEEEEEEEEEEEES-EEEEBTTBTTS-PEE--TT--EEEETT-EEEEPTT-EEEEEEEEEEEEEEEEE-S-THHHHHHHHHHHHHHHHTTS-TTTHHHHHEEEEEEEEETTT-SEEEHHHHHHHHHHHHTT-EEEEEEEEEEEEETTEEEEEEEEEEEETTEEEEEEEEEEEEEETTEEEEEEEEE-HHHHHHHTTS------------S-HHHHHHHIIIIIIII--GGGHHHHEEEEEEESSPPTTPPSHHHHHHHHHHHHHHH-TT-EEEEEEEEEETTEEEEEEEEEEE--S-BTTBPP---EEEEEEEEEEEEETTEEEEEEEEE--HHHH--S--

InterPro domains:
  IPR009959 Polyketide cyclase SnoaL-like [PF07366] (275-374)
  IPR009959 Polyketide cyclase SnoaL-like [PF07366] (396-516)
  IPR009959 Polyketide cyclase SnoaL-like [PTHR38436] (398-512)
  IPR011051 RmlC-like cupin domain superfamily [SSF51182] (28-240)
  IPR014710 RmlC-like jelly roll fold [G3DSA:2.60.120.10] (5-132)
  IPR032710 NTF2-like domain superfamily [SSF54427] (256-378)
  IPR032710 NTF2-like domain superfamily [SSF54427] (393-516)

Organism: NCBI:txid1905142